Protein AF-0000000074530060 (afdb_homodimer)

Sequence (536 aa):
MSERKGHTRMHSATSFIDVTKGYNPRTSLTQEQNEILNDFIKKIDYDSLTDRERKYLDEPSLLRFLRARDYDLNKAEKLMNSCLEWRRTFKPDEITAKELEDESSSGKLFQRGFDKNNRPIIYMFPARENSTDYEKNIKLLVYTMERAVDAMPEGVEQMTWIIDFNGYTTRNAPPFSVAKQTLSILNECYPERLGACFMVDTPFIFNIFWRAISPFINPVTKNKIHFVNGKESEKAKIFGKHIDLAQIDTTWGGTSTFVFEHSDFWGNMSERKGHTRMHSATSFIDVTKGYNPRTSLTQEQNEILNDFIKKIDYDSLTDRERKYLDEPSLLRFLRARDYDLNKAEKLMNSCLEWRRTFKPDEITAKELEDESSSGKLFQRGFDKNNRPIIYMFPARENSTDYEKNIKLLVYTMERAVDAMPEGVEQMTWIIDFNGYTTRNAPPFSVAKQTLSILNECYPERLGACFMVDTPFIFNIFWRAISPFINPVTKNKIHFVNGKESEKAKIFGKHIDLAQIDTTWGGTSTFVFEHSDFWGN

Nearest PDB structures (foldseek):
  4j7p-assembly1_A  TM=8.582E-01  e=1.177E-15  Saccharomyces cerevisiae S288C
  4j7q-assembly3_B  TM=8.515E-01  e=3.613E-15  Saccharomyces cerevisiae S288C
  4j7q-assembly3_A  TM=8.546E-01  e=3.822E-15  Saccharomyces cerevisiae S288C
  4j7p-assembly1_B  TM=8.363E-01  e=7.489E-15  Saccharomyces cerevisiae S288C
  4fmm-assembly1_B  TM=8.446E-01  e=1.388E-14  Saccharomyces cerevisiae S288C

Foldseek 3Di:
DDPPPPPPCPPPPPVPPPVVDADDLCVPPDPVLVVLLVVLVVPDPVVVDDPVLNVCPDSNNLVLLCVLVVNPSVNSNVLSVVQVVCCVVLVLVPDALVVLVQQPQLVQWAWDDAKPVRQIEIEGEQQSGDDLPLSSNLSRVSNRVVVRCVSGDPPQQAHEYEYECVNPDPPPDHDPVSVVVSVCCCSRNRGPHQQAYEYEPDDPVVVVVCVVCLVVDDPNVSVRYHYQYDALVSLCVRRVVMHQLCRPDVRSNRDDPDDDDSCVRRND/DDPPPPPPPPPPPPPPPPVVDADDPCSPPDPVLVVLLVVLVVPDPVVVDDPVLNVCPDSNNLVLLCVLVVNPSVNSVVLSVVQVVCCVVLVLVPDALVVLVQQPQLVQWAWDDAKPVRQIEIEGEQQSGDDLPLSSVLSRVSNRVVVRCVSGDPPQQAHEYEYECVNPDPPPDHDPVSVVVSVCCCSRNRGPHQQAYEYEPDDPVVVVVCVVCLVVDPPNVSVRYHYQYDALVSLCVRRVVMHQLCRPDVRSNRDDPDDDDSCVRRND

Solvent-accessible surface area (backbone atoms only — not comparable to full-atom values): 30265 Å² total; per-residue (Å²): 136,84,80,77,76,79,74,77,78,76,76,72,75,70,73,74,80,51,82,87,53,73,86,59,88,61,75,81,50,49,74,68,53,47,50,52,50,52,53,51,57,70,68,53,64,68,87,81,45,53,73,66,53,50,64,58,61,33,69,64,48,50,48,29,37,22,61,68,39,74,63,32,64,72,59,15,50,51,38,49,51,52,26,53,52,45,44,71,72,71,33,67,88,70,65,50,56,75,81,39,45,76,71,40,55,63,57,23,55,47,62,61,68,52,33,74,80,50,19,26,23,35,42,36,27,70,48,37,66,84,71,85,55,59,69,60,50,50,48,49,53,51,48,40,50,52,49,36,59,70,64,32,47,92,83,44,70,37,31,28,38,39,37,38,34,61,75,27,55,40,76,81,51,67,57,65,68,54,47,51,49,51,49,48,46,44,61,48,65,44,41,75,30,76,57,33,37,36,39,27,44,59,41,47,68,53,54,47,50,46,66,68,46,49,85,43,32,44,62,78,64,48,73,27,55,40,80,37,52,83,55,38,69,54,21,25,57,58,44,53,77,48,26,59,40,67,76,30,46,47,84,49,36,24,66,20,81,82,69,90,48,53,61,80,79,54,55,132,136,86,80,77,78,78,74,77,78,75,76,72,76,69,72,75,78,49,82,88,52,73,89,58,88,61,75,82,50,49,73,68,53,49,51,50,50,51,52,51,56,69,67,52,63,68,88,79,44,53,73,68,53,51,64,58,63,33,70,65,46,51,48,28,37,21,60,67,40,75,63,33,63,70,60,15,50,52,38,50,50,52,29,52,53,46,45,70,71,70,34,67,87,69,66,50,57,75,82,37,45,76,70,39,55,61,56,22,55,45,64,63,68,52,34,75,80,50,20,25,23,35,41,34,26,69,49,37,66,84,69,85,56,59,66,57,50,51,46,48,52,50,47,38,49,52,50,36,60,71,64,32,46,90,84,45,70,36,31,28,38,40,38,39,35,62,75,26,54,39,75,79,52,66,56,67,66,55,47,51,50,50,48,49,48,44,60,48,65,45,41,76,29,79,57,33,36,36,39,28,45,56,41,47,68,55,52,47,50,47,64,69,46,50,84,45,32,43,65,77,63,48,73,25,54,40,80,38,52,84,54,37,70,54,20,25,58,59,43,51,77,48,27,60,39,67,75,31,46,48,87,50,36,24,69,20,80,84,68,93,47,51,61,80,78,56,56,130

InterPro domains:
  IPR001251 CRAL-TRIO lipid binding domain [PF00650] (105-254)
  IPR001251 CRAL-TRIO lipid binding domain [PS50191] (97-260)
  IPR001251 CRAL-TRIO lipid binding domain [SM00516] (100-257)
  IPR001251 CRAL-TRIO lipid binding domain [cd00170] (103-255)
  IPR011074 CRAL/TRIO, N-terminal domain [PF03765] (42-80)
  IPR011074 CRAL/TRIO, N-terminal domain [SM01100] (58-83)
  IPR036273 CRAL/TRIO, N-terminal domain superfamily [SSF46938] (20-98)
  IPR036865 CRAL-TRIO lipid binding domain superfamily [G3DSA:3.40.525.10] (10-268)
  IPR036865 CRAL-TRIO lipid binding domain superfamily [SSF52087] (100-267)
  IPR052578 Phosphatidylinositol Transfer CRAL-TRIO Domain-Containing Protein [PTHR45824] (26-266)

Organism: Naegleria gruberi (NCBI:txid5762)

pLDDT: mean 87.94, std 18.46, range [22.58, 98.75]

Secondary structure (DSSP, 8-state):
------------------TTS---TTTT--HHHHHHHHHHHHH--GGGS-HHHHHHT-HHHHHHHHHHTTT-HHHHHHHHHHHHHHHHHH-GGG--TGGGHHHHTT-SEEEEEE-TT-PEEEEE-GGG-----HHHHHHHHHHHHHHHHHHPPTT---EEEEEE-TT-B-TTPPPHHHHHHHHHHHHHHSTT-EEEEEEES--HHHHHHHHHHGGGB-HHHHTTEEEE-SSHHHHHHHHHTTS-GGGSBGGGT--B-----HHHHH--/------------------TTS---TTTT--HHHHHHHHHHHHH--GGGS-HHHHHHT-HHHHHHHHHHTTT-HHHHHHHHHHHHHHHHHH-GGG--TGGGHHHHTT-SEEEEEE-TT-PEEEEE-GGG-----HHHHHHHHHHHHHHHHHHPPTT---EEEEEE-TT-B-TTPPPHHHHHHHHHHHHHHSTT-EEEEEEET--HHHHHHHHHHGGGB-HHHHTTEEEE-SSHHHHHHHHHTTS-GGGSBGGGT--B-----HHHHH--

Radius of gyration: 26.71 Å; Cα contacts (8 Å, |Δi|>4): 722; chains: 2; bounding box: 62×76×52 Å

Structure (mmCIF, N/CA/C/O backbone):
data_AF-0000000074530060-model_v1
#
loop_
_entity.id
_entity.type
_entity.pdbx_description
1 polymer 'Predicted protein'
#
loop_
_atom_site.group_PDB
_atom_site.id
_atom_site.type_symbol
_atom_site.label_atom_id
_atom_site.label_alt_id
_atom_site.label_comp_id
_atom_site.label_asym_id
_atom_site.label_entity_id
_atom_site.label_seq_id
_atom_site.pdbx_PDB_ins_code
_atom_site.Cartn_x
_atom_site.Cartn_y
_atom_site.Cartn_z
_atom_site.occupancy
_atom_site.B_iso_or_equiv
_atom_site.auth_seq_id
_atom_site.auth_comp_id
_atom_site.auth_asym_id
_atom_site.auth_atom_id
_atom_site.pdbx_PDB_model_num
ATOM 1 N N . MET A 1 1 ? -37.969 -1.63 23.531 1 25.67 1 MET A N 1
ATOM 2 C CA . MET A 1 1 ? -37.594 -1.461 22.125 1 25.67 1 MET A CA 1
ATOM 3 C C . MET A 1 1 ? -36.344 -2.25 21.781 1 25.67 1 MET A C 1
ATOM 5 O O . MET A 1 1 ? -35.281 -2.021 22.375 1 25.67 1 MET A O 1
ATOM 9 N N . SER A 1 2 ? -36.438 -3.535 21.219 1 26.16 2 SER A N 1
ATOM 10 C CA . SER A 1 2 ? -35.625 -4.746 21.141 1 26.16 2 SER A CA 1
ATOM 11 C C . SER A 1 2 ? -34.5 -4.594 20.125 1 26.16 2 SER A C 1
ATOM 13 O O . SER A 1 2 ? -34.75 -4.234 18.969 1 26.16 2 SER A O 1
ATOM 15 N N . GLU A 1 3 ? -33.344 -4.07 20.547 1 24.45 3 GLU A N 1
ATOM 16 C CA . GLU A 1 3 ? -32.094 -3.785 19.875 1 24.45 3 GLU A CA 1
ATOM 17 C C . GLU A 1 3 ? -31.594 -4.988 19.078 1 24.45 3 GLU A C 1
ATOM 19 O O . GLU A 1 3 ? -31.219 -6.012 19.641 1 24.45 3 GLU A O 1
ATOM 24 N N . ARG A 1 4 ? -32.281 -5.293 17.922 1 22.58 4 ARG A N 1
ATOM 25 C CA . ARG A 1 4 ? -31.969 -6.465 17.109 1 22.58 4 ARG A CA 1
ATOM 26 C C . ARG A 1 4 ? -30.516 -6.457 16.641 1 22.58 4 ARG A C 1
ATOM 28 O O . ARG A 1 4 ? -30.094 -5.551 15.93 1 22.58 4 ARG A O 1
ATOM 35 N N . LYS A 1 5 ? -29.562 -7.023 17.406 1 25.03 5 LYS A N 1
ATOM 36 C CA . LYS A 1 5 ? -28.156 -7.32 17.234 1 25.03 5 LYS A CA 1
ATOM 37 C C . LYS A 1 5 ? -27.906 -8.039 15.906 1 25.03 5 LYS A C 1
ATOM 39 O O . LYS A 1 5 ? -28.297 -9.195 15.742 1 25.03 5 LYS A O 1
ATOM 44 N N . GLY A 1 6 ? -28.094 -7.324 14.734 1 23.45 6 GLY A N 1
ATOM 45 C CA . GLY A 1 6 ? -27.875 -7.973 13.445 1 23.45 6 GLY A CA 1
ATOM 46 C C . GLY A 1 6 ? -26.516 -8.633 13.336 1 23.45 6 GLY A C 1
ATOM 47 O O . GLY A 1 6 ? -25.484 -7.957 13.414 1 23.45 6 GLY A O 1
ATOM 48 N N . HIS A 1 7 ? -26.312 -9.938 13.82 1 24.83 7 HIS A N 1
ATOM 49 C CA . HIS A 1 7 ? -25.203 -10.875 13.734 1 24.83 7 HIS A CA 1
ATOM 50 C C . HIS A 1 7 ? -24.766 -11.055 12.281 1 24.83 7 HIS A C 1
ATOM 52 O O . HIS A 1 7 ? -25.469 -11.656 11.477 1 24.83 7 HIS A O 1
ATOM 58 N N . THR A 1 8 ? -24.25 -10.062 11.664 1 25.61 8 THR A N 1
ATOM 59 C CA . THR A 1 8 ? -23.719 -10.367 10.344 1 25.61 8 THR A CA 1
ATOM 60 C C . THR A 1 8 ? -22.75 -11.547 10.422 1 25.61 8 THR A C 1
ATOM 62 O O . THR A 1 8 ? -21.734 -11.477 11.125 1 25.61 8 THR A O 1
ATOM 65 N N . ARG A 1 9 ? -23.156 -12.797 10.164 1 24.03 9 ARG A N 1
ATOM 66 C CA . ARG A 1 9 ? -22.516 -14.102 10.109 1 24.03 9 ARG A CA 1
ATOM 67 C C . ARG A 1 9 ? -21.281 -14.07 9.195 1 24.03 9 ARG A C 1
ATOM 69 O O . ARG A 1 9 ? -21.422 -13.906 7.984 1 24.03 9 ARG A O 1
ATOM 76 N N . MET A 1 10 ? -20.234 -13.484 9.633 1 25.67 10 MET A N 1
ATOM 77 C CA . MET A 1 10 ? -18.938 -13.594 8.969 1 25.67 10 MET A CA 1
ATOM 78 C C . MET A 1 10 ? -18.562 -15.055 8.734 1 25.67 10 MET A C 1
ATOM 80 O O . MET A 1 10 ? -18.422 -15.828 9.688 1 25.67 10 MET A O 1
ATOM 84 N N . HIS A 1 11 ? -19.109 -15.742 7.684 1 26.5 11 HIS A N 1
ATOM 85 C CA . HIS A 1 11 ? -18.844 -17.141 7.375 1 26.5 11 HIS A CA 1
ATOM 86 C C . HIS A 1 11 ? -17.359 -17.375 7.172 1 26.5 11 HIS A C 1
ATOM 88 O O . HIS A 1 11 ? -16.766 -16.906 6.199 1 26.5 11 HIS A O 1
ATOM 94 N N . SER A 1 12 ? -16.578 -17.188 8.086 1 28.52 12 SER A N 1
ATOM 95 C CA . SER A 1 12 ? -15.242 -17.781 8.055 1 28.52 12 SER A CA 1
ATOM 96 C C . SER A 1 12 ? -15.312 -19.266 7.723 1 28.52 12 SER A C 1
ATOM 98 O O . SER A 1 12 ? -15.742 -20.078 8.555 1 28.52 12 SER A O 1
ATOM 100 N N . ALA A 1 13 ? -15.711 -19.719 6.562 1 29.41 13 ALA A N 1
ATOM 101 C CA . ALA A 1 13 ? -15.758 -21.141 6.289 1 29.41 13 ALA A CA 1
ATOM 102 C C . ALA A 1 13 ? -14.391 -21.781 6.504 1 29.41 13 ALA A C 1
ATOM 104 O O . ALA A 1 13 ? -13.523 -21.734 5.625 1 29.41 13 ALA A O 1
ATOM 105 N N . THR A 1 14 ? -13.789 -21.594 7.613 1 31.05 14 THR A N 1
ATOM 106 C CA . THR A 1 14 ? -12.727 -22.547 7.914 1 31.05 14 THR A CA 1
ATOM 107 C C . THR A 1 14 ? -13.219 -23.969 7.738 1 31.05 14 THR A C 1
ATOM 109 O O . THR A 1 14 ? -14.094 -24.438 8.477 1 31.05 14 THR A O 1
ATOM 112 N N . SER A 1 15 ? -13.25 -24.438 6.547 1 33.47 15 SER A N 1
ATOM 113 C CA . SER A 1 15 ? -13.625 -25.844 6.375 1 33.47 15 SER A CA 1
ATOM 114 C C . SER A 1 15 ? -12.805 -26.75 7.293 1 33.47 15 SER A C 1
ATOM 116 O O . SER A 1 15 ? -11.578 -26.734 7.254 1 33.47 15 SER A O 1
ATOM 118 N N . PHE A 1 16 ? -13.219 -27.016 8.43 1 33.69 16 PHE A N 1
ATOM 119 C CA . PHE A 1 16 ? -12.695 -28.047 9.312 1 33.69 16 PHE A CA 1
ATOM 120 C C . PHE A 1 16 ? -12.547 -29.375 8.57 1 33.69 16 PHE A C 1
ATOM 122 O O . PHE A 1 16 ? -13.508 -29.859 7.961 1 33.69 16 PHE A O 1
ATOM 129 N N . ILE A 1 17 ? -11.266 -29.688 8.219 1 37.59 17 ILE A N 1
ATOM 130 C CA . ILE A 1 17 ? -10.977 -31 7.656 1 37.59 17 ILE A CA 1
ATOM 131 C C . ILE A 1 17 ? -11.328 -32.094 8.672 1 37.59 17 ILE A C 1
ATOM 133 O O . ILE A 1 17 ? -10.789 -32.094 9.781 1 37.59 17 ILE A O 1
ATOM 137 N N . ASP A 1 18 ? -12.461 -32.594 8.586 1 38.44 18 ASP A N 1
ATOM 138 C CA . ASP A 1 18 ? -12.727 -33.844 9.297 1 38.44 18 ASP A CA 1
ATOM 139 C C . ASP A 1 18 ? -11.758 -34.938 8.875 1 38.44 18 ASP A C 1
ATOM 141 O O . ASP A 1 18 ? -11.781 -35.375 7.723 1 38.44 18 ASP A O 1
ATOM 145 N N . VAL A 1 19 ? -10.758 -35.281 9.578 1 45.25 19 VAL A N 1
ATOM 146 C CA . VAL A 1 19 ? -9.68 -36.25 9.391 1 45.25 19 VAL A CA 1
ATOM 147 C C . VAL A 1 19 ? -10.266 -37.594 8.969 1 45.25 19 VAL A C 1
ATOM 149 O O . VAL A 1 19 ? -9.562 -38.438 8.406 1 45.25 19 VAL A O 1
ATOM 152 N N . THR A 1 20 ? -11.367 -38.031 9.648 1 43.72 20 THR A N 1
ATOM 153 C CA . THR A 1 20 ? -11.891 -39.312 9.273 1 43.72 20 THR A CA 1
ATOM 154 C C . THR A 1 20 ? -12.406 -39.312 7.836 1 43.72 20 THR A C 1
ATOM 156 O O . THR A 1 20 ? -12.68 -40.375 7.254 1 43.72 20 THR A O 1
ATOM 159 N N . LYS A 1 21 ? -13.086 -38.156 7.625 1 53.41 21 LYS A N 1
ATOM 160 C CA . LYS A 1 21 ? -13.688 -38.125 6.293 1 53.41 21 LYS A CA 1
ATOM 161 C C . LYS A 1 21 ? -12.766 -37.438 5.281 1 53.41 21 LYS A C 1
ATOM 163 O O . LYS A 1 21 ? -12.172 -36.406 5.566 1 53.41 21 LYS A O 1
ATOM 168 N N . GLY A 1 22 ? -12.008 -38.062 4.371 1 64.38 22 GLY A N 1
ATOM 169 C CA . GLY A 1 22 ? -11.117 -37.594 3.316 1 64.38 22 GLY A CA 1
ATOM 170 C C . GLY A 1 22 ? -11.406 -36.188 2.863 1 64.38 22 GLY A C 1
ATOM 171 O O . GLY A 1 22 ? -12.422 -35.594 3.252 1 64.38 22 GLY A O 1
ATOM 172 N N . TYR A 1 23 ? -10.43 -35.406 2.178 1 80.31 23 TYR A N 1
ATOM 173 C CA . TYR A 1 23 ? -10.578 -34.031 1.698 1 80.31 23 TYR A CA 1
ATOM 174 C C . TYR A 1 23 ? -11.648 -33.969 0.612 1 80.31 23 TYR A C 1
ATOM 176 O O . TYR A 1 23 ? -11.633 -34.75 -0.341 1 80.31 23 TYR A O 1
ATOM 184 N N . ASN A 1 24 ? -12.75 -33.25 0.874 1 87.56 24 ASN A N 1
ATOM 185 C CA . ASN A 1 24 ? -13.789 -32.938 -0.104 1 87.56 24 ASN A CA 1
ATOM 186 C C . ASN A 1 24 ? -13.828 -31.438 -0.414 1 87.56 24 ASN A C 1
ATOM 188 O O . ASN A 1 24 ? -14.258 -30.641 0.421 1 87.56 24 ASN A O 1
ATOM 192 N N . PRO A 1 25 ? -13.469 -31.016 -1.607 1 91.75 25 PRO A N 1
ATOM 193 C CA . PRO A 1 25 ? -13.383 -29.594 -1.939 1 91.75 25 PRO A CA 1
ATOM 194 C C . PRO A 1 25 ? -14.758 -28.922 -2.006 1 91.75 25 PRO A C 1
ATOM 196 O O . PRO A 1 25 ? -14.844 -27.703 -2.061 1 91.75 25 PRO A O 1
ATOM 199 N N . ARG A 1 26 ? -15.859 -29.703 -1.889 1 93.12 26 ARG A N 1
ATOM 200 C CA . ARG A 1 26 ? -17.203 -29.156 -2.059 1 93.12 26 ARG A CA 1
ATOM 201 C C . ARG A 1 26 ? -17.859 -28.875 -0.709 1 93.12 26 ARG A C 1
ATOM 203 O O . ARG A 1 26 ? -18.969 -28.359 -0.65 1 93.12 26 ARG A O 1
ATOM 210 N N . THR A 1 27 ? -17.188 -29.234 0.336 1 89.06 27 THR A N 1
ATOM 211 C CA . THR A 1 27 ? -17.766 -29.234 1.671 1 89.06 27 THR A CA 1
ATOM 212 C C . THR A 1 27 ? -18.344 -27.875 2.018 1 89.06 27 THR A C 1
ATOM 214 O O . THR A 1 27 ? -19.406 -27.781 2.637 1 89.06 27 THR A O 1
ATOM 217 N N . SER A 1 28 ? -17.734 -26.812 1.578 1 88.5 28 SER A N 1
ATOM 218 C CA . SER A 1 28 ? -18.156 -25.484 2.012 1 88.5 28 SER A CA 1
ATOM 219 C C . SER A 1 28 ? -19.016 -24.797 0.946 1 88.5 28 SER A C 1
ATOM 221 O O . SER A 1 28 ? -19.406 -23.641 1.105 1 88.5 28 SER A O 1
ATOM 223 N N . LEU A 1 29 ? -19.484 -25.516 -0.032 1 95 29 LEU A N 1
ATOM 224 C CA . LEU A 1 29 ? -20.203 -24.891 -1.135 1 95 29 LEU A CA 1
ATOM 225 C C . LEU A 1 29 ? -21.703 -24.828 -0.838 1 95 29 LEU A C 1
ATOM 227 O O . LEU A 1 29 ? -22.266 -25.75 -0.259 1 95 29 LEU A O 1
ATOM 231 N N . THR A 1 30 ? -22.203 -23.688 -1.227 1 96.5 30 THR A N 1
ATOM 232 C CA . THR A 1 30 ? -23.656 -23.641 -1.283 1 96.5 30 THR A CA 1
ATOM 233 C C . THR A 1 30 ? -24.188 -24.516 -2.416 1 96.5 30 THR A C 1
ATOM 235 O O . THR A 1 30 ? -23.406 -24.969 -3.266 1 96.5 30 THR A O 1
ATOM 238 N N . GLN A 1 31 ? -25.516 -24.766 -2.33 1 96.31 31 GLN A N 1
ATOM 239 C CA . GLN A 1 31 ? -26.125 -25.516 -3.414 1 96.31 31 GLN A CA 1
ATOM 240 C C . GLN A 1 31 ? -25.906 -24.828 -4.758 1 96.31 31 GLN A C 1
ATOM 242 O O . GLN A 1 31 ? -25.625 -25.5 -5.758 1 96.31 31 GLN A O 1
ATOM 247 N N . GLU A 1 32 ? -26.078 -23.562 -4.73 1 97.56 32 GLU A N 1
ATOM 248 C CA . GLU A 1 32 ? -25.891 -22.797 -5.953 1 97.56 32 GLU A CA 1
ATOM 249 C C . GLU A 1 32 ? -24.453 -22.906 -6.469 1 97.56 32 GLU A C 1
ATOM 251 O O . GLU A 1 32 ? -24.234 -23.109 -7.664 1 97.56 32 GLU A O 1
ATOM 256 N N . GLN A 1 33 ? -23.516 -22.828 -5.641 1 97.56 33 GLN A N 1
ATOM 257 C CA . GLN A 1 33 ? -22.109 -22.922 -6.008 1 97.56 33 GLN A CA 1
ATOM 258 C C . GLN A 1 33 ? -21.766 -24.312 -6.547 1 97.56 33 GLN A C 1
ATOM 260 O O . GLN A 1 33 ? -21 -24.438 -7.5 1 97.56 33 GLN A O 1
ATOM 265 N N . ASN A 1 34 ? -22.312 -25.281 -5.973 1 97.44 34 ASN A N 1
ATOM 266 C CA . ASN A 1 34 ? -22.109 -26.641 -6.426 1 97.44 34 ASN A CA 1
ATOM 267 C C . ASN A 1 34 ? -22.656 -26.859 -7.836 1 97.44 34 ASN A C 1
ATOM 269 O O . ASN A 1 34 ? -22.031 -27.547 -8.648 1 97.44 34 ASN A O 1
ATOM 273 N N . GLU A 1 35 ? -23.797 -26.297 -8.047 1 97.94 35 GLU A N 1
ATOM 274 C CA . GLU A 1 35 ? -24.375 -26.391 -9.375 1 97.94 35 GLU A CA 1
ATOM 275 C C . GLU A 1 35 ? -23.516 -25.703 -10.422 1 97.94 35 GLU A C 1
ATOM 277 O O . GLU A 1 35 ? -23.328 -26.219 -11.523 1 97.94 35 GLU A O 1
ATOM 282 N N . ILE A 1 36 ? -23.016 -24.547 -10.047 1 98.38 36 ILE A N 1
ATOM 283 C CA . ILE A 1 36 ? -22.156 -23.797 -10.961 1 98.38 36 ILE A CA 1
ATOM 284 C C . ILE A 1 36 ? -20.891 -24.609 -11.25 1 98.38 36 ILE A C 1
ATOM 286 O O . ILE A 1 36 ? -20.438 -24.672 -12.391 1 98.38 36 ILE A O 1
ATOM 290 N N . LEU A 1 37 ? -20.328 -25.266 -10.258 1 98.38 37 LEU A N 1
ATOM 291 C CA . LEU A 1 37 ? -19.156 -26.109 -10.445 1 98.38 37 LEU A CA 1
ATOM 292 C C . LEU A 1 37 ? -19.469 -27.25 -11.406 1 98.38 37 LEU A C 1
ATOM 294 O O . LEU A 1 37 ? -18.672 -27.562 -12.289 1 98.38 37 LEU A O 1
ATOM 298 N N . ASN A 1 38 ? -20.578 -27.875 -11.25 1 98.06 38 ASN A N 1
ATOM 299 C CA . ASN A 1 38 ? -20.984 -28.953 -12.141 1 98.06 38 ASN A CA 1
ATOM 300 C C . ASN A 1 38 ? -21.078 -28.484 -13.586 1 98.06 38 ASN A C 1
ATOM 302 O O . ASN A 1 38 ? -20.641 -29.172 -14.508 1 98.06 38 ASN A O 1
ATOM 306 N N . ASP A 1 39 ? -21.703 -27.328 -13.695 1 98.25 39 ASP A N 1
ATOM 307 C CA . ASP A 1 39 ? -21.812 -26.75 -15.031 1 98.25 39 ASP A CA 1
ATOM 308 C C . ASP A 1 39 ? -20.422 -26.469 -15.617 1 98.25 39 ASP A C 1
ATOM 310 O O . ASP A 1 39 ? -20.203 -26.641 -16.812 1 98.25 39 ASP A O 1
ATOM 314 N N . PHE A 1 40 ? -19.531 -25.984 -14.797 1 98.38 40 PHE A N 1
ATOM 315 C CA . PHE A 1 40 ? -18.172 -25.703 -15.219 1 98.38 40 PHE A CA 1
ATOM 316 C C . PHE A 1 40 ? -17.484 -26.969 -15.719 1 98.38 40 PHE A C 1
ATOM 318 O O . PHE A 1 40 ? -16.891 -26.984 -16.797 1 98.38 40 PHE A O 1
ATOM 325 N N . ILE A 1 41 ? -17.625 -28.031 -15.008 1 97.62 41 ILE A N 1
ATOM 326 C CA . ILE A 1 41 ? -17.031 -29.328 -15.344 1 97.62 41 ILE A CA 1
ATOM 327 C C . ILE A 1 41 ? -17.578 -29.812 -16.688 1 97.62 41 ILE A C 1
ATOM 329 O O . ILE A 1 41 ? -16.812 -30.297 -17.531 1 97.62 41 ILE A O 1
ATOM 333 N N . LYS A 1 42 ? -18.812 -29.594 -16.922 1 96.62 42 LYS A N 1
ATOM 334 C CA . LYS A 1 42 ? -19.453 -30.047 -18.156 1 96.62 42 LYS A CA 1
ATOM 335 C C . LYS A 1 42 ? -18.906 -29.266 -19.359 1 96.62 42 LYS A C 1
ATOM 337 O O . LYS A 1 42 ? -18.906 -29.781 -20.484 1 96.62 42 LYS A O 1
ATOM 342 N N . LYS A 1 43 ? -18.469 -28.094 -19.078 1 95.56 43 LYS A N 1
ATOM 343 C CA . LYS A 1 43 ? -18 -27.219 -20.156 1 95.56 43 LYS A CA 1
ATOM 344 C C . LYS A 1 43 ? -16.594 -27.609 -20.594 1 95.56 43 LYS A C 1
ATOM 346 O O . LYS A 1 43 ? -16.156 -27.219 -21.672 1 95.56 43 LYS A O 1
ATOM 351 N N . ILE A 1 44 ? -15.938 -28.312 -19.828 1 95.75 44 ILE A N 1
ATOM 352 C CA . ILE A 1 44 ? -14.547 -28.625 -20.125 1 95.75 44 ILE A CA 1
ATOM 353 C C . ILE A 1 44 ? -14.492 -29.859 -21.031 1 95.75 44 ILE A C 1
ATOM 355 O O . ILE A 1 44 ? -15.102 -30.891 -20.734 1 95.75 44 ILE A O 1
ATOM 359 N N . ASP A 1 45 ? -13.812 -29.688 -22.156 1 93.25 45 ASP A N 1
ATOM 360 C CA . ASP A 1 45 ? -13.539 -30.828 -23.047 1 93.25 45 ASP A CA 1
ATOM 361 C C . ASP A 1 45 ? -12.273 -31.562 -22.609 1 93.25 45 ASP A C 1
ATOM 363 O O . ASP A 1 45 ? -11.219 -31.391 -23.203 1 93.25 45 ASP A O 1
ATOM 367 N N . TYR A 1 46 ? -12.414 -32.5 -21.703 1 91.12 46 TYR A N 1
ATOM 368 C CA . TYR A 1 46 ? -11.281 -33.188 -21.109 1 91.12 46 TYR A CA 1
ATOM 369 C C . TYR A 1 46 ? -10.562 -34.062 -22.125 1 91.12 46 TYR A C 1
ATOM 371 O O . TYR A 1 46 ? -9.367 -34.344 -22 1 91.12 46 TYR A O 1
ATOM 379 N N . ASP A 1 47 ? -11.219 -34.438 -23.203 1 92.44 47 ASP A N 1
ATOM 380 C CA . ASP A 1 47 ? -10.625 -35.281 -24.234 1 92.44 47 ASP A CA 1
ATOM 381 C C . ASP A 1 47 ? -9.602 -34.531 -25.062 1 92.44 47 ASP A C 1
ATOM 383 O O . ASP A 1 47 ? -8.711 -35.125 -25.656 1 92.44 47 ASP A O 1
ATOM 387 N N . SER A 1 48 ? -9.766 -33.219 -25.016 1 93.88 48 SER A N 1
ATOM 388 C CA . SER A 1 48 ? -8.859 -32.406 -25.812 1 93.88 48 SER A CA 1
ATOM 389 C C . SER A 1 48 ? -7.641 -31.984 -25 1 93.88 48 SER A C 1
ATOM 391 O O . SER A 1 48 ? -6.711 -31.375 -25.531 1 93.88 48 SER A O 1
ATOM 393 N N . LEU A 1 49 ? -7.602 -32.375 -23.719 1 95.19 49 LEU A N 1
ATOM 394 C CA . LEU A 1 49 ? -6.543 -31.938 -22.812 1 95.19 49 LEU A CA 1
ATOM 395 C C . LEU A 1 49 ? -5.449 -33 -22.703 1 95.19 49 LEU A C 1
ATOM 397 O O . LEU A 1 49 ? -5.723 -34.188 -22.812 1 95.19 49 LEU A O 1
ATOM 401 N N . THR A 1 50 ? -4.227 -32.531 -22.547 1 94.31 50 THR A N 1
ATOM 402 C CA . THR A 1 50 ? -3.143 -33.438 -22.188 1 94.31 50 THR A CA 1
ATOM 403 C C . THR A 1 50 ? -3.34 -33.969 -20.766 1 94.31 50 THR A C 1
ATOM 405 O O . THR A 1 50 ? -4.152 -33.438 -20 1 94.31 50 THR A O 1
ATOM 408 N N . ASP A 1 51 ? -2.59 -35 -20.422 1 92.44 51 ASP A N 1
ATOM 409 C CA . ASP A 1 51 ? -2.666 -35.562 -19.094 1 92.44 51 ASP A CA 1
ATOM 410 C C . ASP A 1 51 ? -2.318 -34.531 -18.016 1 92.44 51 ASP A C 1
ATOM 412 O O . ASP A 1 51 ? -2.963 -34.469 -16.969 1 92.44 51 ASP A O 1
ATOM 416 N N . ARG A 1 52 ? -1.362 -33.75 -18.281 1 90.75 52 ARG A N 1
ATOM 417 C CA . ARG A 1 52 ? -0.929 -32.719 -17.328 1 90.75 52 ARG A CA 1
ATOM 418 C C . ARG A 1 52 ? -2.02 -31.672 -17.125 1 90.75 52 ARG A C 1
ATOM 420 O O . ARG A 1 52 ? -2.258 -31.234 -15.992 1 90.75 52 ARG A O 1
ATOM 427 N N . GLU A 1 53 ? -2.646 -31.312 -18.188 1 94.12 53 GLU A N 1
ATOM 428 C CA . GLU A 1 53 ? -3.713 -30.328 -18.109 1 94.12 53 GLU A CA 1
ATOM 429 C C . GLU A 1 53 ? -4.918 -30.859 -17.344 1 94.12 53 GLU A C 1
ATOM 431 O O . GLU A 1 53 ? -5.555 -30.125 -16.578 1 94.12 53 GLU A O 1
ATOM 436 N N . ARG A 1 54 ? -5.172 -32.094 -17.578 1 93.75 54 ARG A N 1
ATOM 437 C CA . ARG A 1 54 ? -6.27 -32.75 -16.859 1 93.75 54 ARG A CA 1
ATOM 438 C C . ARG A 1 54 ? -6.012 -32.75 -15.359 1 93.75 54 ARG A C 1
ATOM 440 O O . ARG A 1 54 ? -6.926 -32.531 -14.57 1 93.75 54 ARG A O 1
ATOM 447 N N . LYS A 1 55 ? -4.789 -33.062 -15.039 1 91.44 55 LYS A N 1
ATOM 448 C CA . LYS A 1 55 ? -4.414 -33.062 -13.633 1 91.44 55 LYS A CA 1
ATOM 449 C C . LYS A 1 55 ? -4.492 -31.672 -13.031 1 91.44 55 LYS A C 1
ATOM 451 O O . LYS A 1 55 ? -4.863 -31.516 -11.867 1 91.44 55 LYS A O 1
ATOM 456 N N . TYR A 1 56 ? -4.137 -30.734 -13.789 1 93.75 56 TYR A N 1
ATOM 457 C CA . TYR A 1 56 ? -4.164 -29.344 -13.336 1 93.75 56 TYR A CA 1
ATOM 458 C C . TYR A 1 56 ? -5.594 -28.875 -13.094 1 93.75 56 TYR A C 1
ATOM 460 O O . TYR A 1 56 ? -5.855 -28.141 -12.148 1 93.75 56 TYR A O 1
ATOM 468 N N . LEU A 1 57 ? -6.527 -29.312 -13.93 1 95.88 57 LEU A N 1
ATOM 469 C CA . LEU A 1 57 ? -7.914 -28.859 -13.859 1 95.88 57 LEU A CA 1
ATOM 470 C C . LEU A 1 57 ? -8.742 -29.797 -12.977 1 95.88 57 LEU A C 1
ATOM 472 O O . LEU A 1 57 ? -9.812 -30.266 -13.391 1 95.88 57 LEU A O 1
ATOM 476 N N . ASP A 1 58 ? -8.227 -30.047 -11.82 1 94.5 58 ASP A N 1
ATOM 477 C CA . ASP A 1 58 ? -9.016 -30.781 -10.844 1 94.5 58 ASP A CA 1
ATOM 478 C C . ASP A 1 58 ? -10.07 -29.875 -10.195 1 94.5 58 ASP A C 1
ATOM 480 O O . ASP A 1 58 ? -10.125 -28.672 -10.477 1 94.5 58 ASP A O 1
ATOM 484 N N . GLU A 1 59 ? -10.883 -30.422 -9.406 1 95.31 59 GLU A N 1
ATOM 485 C CA . GLU A 1 59 ? -12 -29.672 -8.836 1 95.31 59 GLU A CA 1
ATOM 486 C C . GLU A 1 59 ? -11.516 -28.5 -7.996 1 95.31 59 GLU A C 1
ATOM 488 O O . GLU A 1 59 ? -12.039 -27.375 -8.109 1 95.31 59 GLU A O 1
ATOM 493 N N . PRO A 1 60 ? -10.453 -28.688 -7.156 1 95.88 60 PRO A N 1
ATOM 494 C CA . PRO A 1 60 ? -9.953 -27.531 -6.406 1 95.88 60 PRO A CA 1
ATOM 495 C C . PRO A 1 60 ? -9.5 -26.391 -7.316 1 95.88 60 PRO A C 1
ATOM 497 O O . PRO A 1 60 ? -9.758 -25.219 -7.016 1 95.88 60 PRO A O 1
ATOM 500 N N . SER A 1 61 ? -8.859 -26.75 -8.406 1 96.75 61 SER A N 1
ATOM 501 C CA . SER A 1 61 ? -8.422 -25.719 -9.344 1 96.75 61 SER A CA 1
ATOM 502 C C . SER A 1 61 ? -9.609 -25 -9.961 1 96.75 61 SER A C 1
ATOM 504 O O . SER A 1 61 ? -9.625 -23.766 -10.055 1 96.75 61 SER A O 1
ATOM 506 N N . LEU A 1 62 ? -10.602 -25.766 -10.359 1 98 62 LEU A N 1
ATOM 507 C CA . LEU A 1 62 ? -11.797 -25.156 -10.945 1 98 62 LEU A CA 1
ATOM 508 C C . LEU A 1 62 ? -12.492 -24.25 -9.945 1 98 62 LEU A C 1
ATOM 510 O O . LEU A 1 62 ? -12.969 -23.172 -10.312 1 98 62 LEU A O 1
ATOM 514 N N . LEU A 1 63 ? -12.492 -24.656 -8.742 1 97.88 63 LEU A N 1
ATOM 515 C CA . LEU A 1 63 ? -13.109 -23.859 -7.695 1 97.88 63 LEU A CA 1
ATOM 516 C C . LEU A 1 63 ? -12.328 -22.562 -7.484 1 97.88 63 LEU A C 1
ATOM 518 O O . LEU A 1 63 ? -12.922 -21.516 -7.211 1 97.88 63 LEU A O 1
ATOM 522 N N . ARG A 1 64 ? -11.016 -22.547 -7.609 1 97.62 64 ARG A N 1
ATOM 523 C CA . ARG A 1 64 ? -10.234 -21.328 -7.465 1 97.62 64 ARG A CA 1
ATOM 524 C C . ARG A 1 64 ? -10.539 -20.344 -8.594 1 97.62 64 ARG A C 1
ATOM 526 O O . ARG A 1 64 ? -10.633 -19.141 -8.367 1 97.62 64 ARG A O 1
ATOM 533 N N . PHE A 1 65 ? -10.727 -20.891 -9.836 1 98.31 65 PHE A N 1
ATOM 534 C CA . PHE A 1 65 ? -11.125 -20.016 -10.938 1 98.31 65 PHE A CA 1
ATOM 535 C C . PHE A 1 65 ? -12.484 -19.391 -10.664 1 98.31 65 PHE A C 1
ATOM 537 O O . PHE A 1 65 ? -12.688 -18.203 -10.914 1 98.31 65 PHE A O 1
ATOM 544 N N . LEU A 1 66 ? -13.414 -20.219 -10.109 1 98.44 66 LEU A N 1
ATOM 545 C CA . LEU A 1 66 ? -14.75 -19.734 -9.82 1 98.44 66 LEU A CA 1
ATOM 546 C C . LEU A 1 66 ? -14.719 -18.672 -8.719 1 98.44 66 LEU A C 1
ATOM 548 O O . LEU A 1 66 ? -15.32 -17.609 -8.852 1 98.44 66 LEU A O 1
ATOM 552 N N . ARG A 1 67 ? -13.945 -18.906 -7.68 1 96.31 67 ARG A N 1
ATOM 553 C CA . ARG A 1 67 ? -13.844 -17.953 -6.582 1 96.31 67 ARG A CA 1
ATOM 554 C C . ARG A 1 67 ? -13.203 -16.656 -7.051 1 96.31 67 ARG A C 1
ATOM 556 O O . ARG A 1 67 ? -13.625 -15.57 -6.637 1 96.31 67 ARG A O 1
ATOM 563 N N . ALA A 1 68 ? -12.258 -16.781 -7.918 1 95.94 68 ALA A N 1
ATOM 564 C CA . ALA A 1 68 ? -11.555 -15.602 -8.414 1 95.94 68 ALA A CA 1
ATOM 565 C C . ALA A 1 68 ? -12.484 -14.711 -9.234 1 95.94 68 ALA A C 1
ATOM 567 O O . ALA A 1 68 ? -12.203 -13.523 -9.43 1 95.94 68 ALA A O 1
ATOM 568 N N . ARG A 1 69 ? -13.523 -15.289 -9.672 1 97.31 69 ARG A N 1
ATOM 569 C CA . ARG A 1 69 ? -14.461 -14.539 -10.5 1 97.31 69 ARG A CA 1
ATOM 570 C C . ARG A 1 69 ? -15.859 -14.531 -9.891 1 97.31 69 ARG A C 1
ATOM 572 O O . ARG A 1 69 ? -16.859 -14.469 -10.617 1 97.31 69 ARG A O 1
ATOM 579 N N . ASP A 1 70 ? -15.953 -14.711 -8.648 1 95.38 7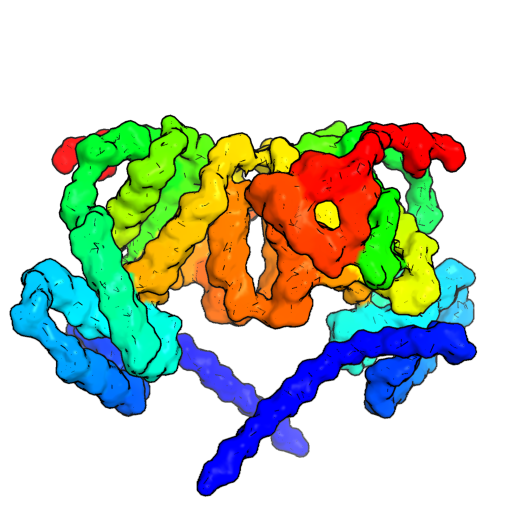0 ASP A N 1
ATOM 580 C CA . ASP A 1 70 ? -17.188 -14.609 -7.875 1 95.38 70 ASP A CA 1
ATOM 581 C C . ASP A 1 70 ? -18.25 -15.547 -8.43 1 95.38 70 ASP A C 1
ATOM 583 O O . ASP A 1 70 ? -19.406 -15.148 -8.586 1 95.38 70 ASP A O 1
ATOM 587 N N . TYR A 1 71 ? -17.828 -16.703 -8.906 1 97.81 71 TYR A N 1
ATOM 588 C CA . TYR A 1 71 ? -18.672 -17.781 -9.375 1 97.81 71 TYR A CA 1
ATOM 589 C C . TYR A 1 71 ? -19.469 -17.375 -10.609 1 97.81 71 TYR A C 1
ATOM 591 O O . TYR A 1 71 ? -20.562 -17.875 -10.844 1 97.81 71 TYR A O 1
ATOM 599 N N . ASP A 1 72 ? -18.906 -16.422 -11.266 1 98.25 72 ASP A N 1
ATOM 600 C CA . ASP A 1 72 ? -19.359 -16.188 -12.641 1 98.25 72 ASP A CA 1
ATOM 601 C C . ASP A 1 72 ? -18.75 -17.203 -13.594 1 98.25 72 ASP A C 1
ATOM 603 O O . ASP A 1 72 ? -17.547 -17.141 -13.906 1 98.25 72 ASP A O 1
ATOM 607 N N . LEU A 1 73 ? -19.547 -18.062 -14.094 1 98.31 73 LEU A N 1
ATOM 608 C CA . LEU A 1 73 ? -19.078 -19.219 -14.844 1 98.31 73 LEU A CA 1
ATOM 609 C C . LEU A 1 73 ? -18.359 -18.781 -16.109 1 98.31 73 LEU A C 1
ATOM 611 O O . LEU A 1 73 ? -17.281 -19.297 -16.438 1 98.31 73 LEU A O 1
ATOM 615 N N . ASN A 1 74 ? -18.953 -17.812 -16.828 1 98.25 74 ASN A N 1
ATOM 616 C CA . ASN A 1 74 ? -18.359 -17.359 -18.078 1 98.25 74 ASN A CA 1
ATOM 617 C C . ASN A 1 74 ? -17 -16.703 -17.859 1 98.25 74 ASN A C 1
ATOM 619 O O . ASN A 1 74 ? -16.047 -16.984 -18.578 1 98.25 74 ASN A O 1
ATOM 623 N N . LYS A 1 75 ? -16.859 -15.922 -16.859 1 98.38 75 LYS A N 1
ATOM 624 C CA . LYS A 1 75 ? -15.602 -15.266 -16.547 1 98.38 75 LYS A CA 1
ATOM 625 C C . LYS A 1 75 ? -14.57 -16.281 -16.062 1 98.38 75 LYS A C 1
ATOM 627 O O . LYS A 1 75 ? -13.383 -16.172 -16.391 1 98.38 75 LYS A O 1
ATOM 632 N N . ALA A 1 76 ? -15.039 -17.203 -15.273 1 98.5 76 ALA A N 1
ATOM 633 C CA . ALA A 1 76 ? -14.141 -18.234 -14.773 1 98.5 76 ALA A CA 1
ATOM 634 C C . ALA A 1 76 ? -13.594 -19.094 -15.914 1 98.5 76 ALA A C 1
ATOM 636 O O . ALA A 1 76 ? -12.414 -19.438 -15.93 1 98.5 76 ALA A O 1
ATOM 637 N N . GLU A 1 77 ? -14.469 -19.422 -16.844 1 98.19 77 GLU A N 1
ATOM 638 C CA . GLU A 1 77 ? -14.047 -20.203 -18 1 98.19 77 GLU A CA 1
ATOM 639 C C . GLU A 1 77 ? -13 -19.438 -18.828 1 98.19 77 GLU A C 1
ATOM 641 O O . GLU A 1 77 ? -12.008 -20.031 -19.25 1 98.19 77 GLU A O 1
ATOM 646 N N . LYS A 1 78 ? -13.266 -18.234 -19.031 1 98.31 78 LYS A N 1
ATOM 647 C CA . LYS A 1 78 ? -12.312 -17.406 -19.766 1 98.31 78 LYS A CA 1
ATOM 648 C C . LYS A 1 78 ? -10.961 -17.359 -19.047 1 98.31 78 LYS A C 1
ATOM 650 O O . LYS A 1 78 ? -9.914 -17.469 -19.688 1 98.31 78 LYS A O 1
ATOM 655 N N . LEU A 1 79 ? -10.977 -17.234 -17.766 1 98.38 79 LEU A N 1
ATOM 656 C CA . LEU A 1 79 ? -9.758 -17.203 -16.969 1 98.38 79 LEU A CA 1
ATOM 657 C C . LEU A 1 79 ? -9.008 -18.531 -17.094 1 98.38 79 LEU A C 1
ATOM 659 O O . LEU A 1 79 ? -7.793 -18.531 -17.312 1 98.38 79 LEU A O 1
ATOM 663 N N . MET A 1 80 ? -9.711 -19.562 -16.953 1 98.12 80 MET A N 1
ATOM 664 C CA . MET A 1 80 ? -9.117 -20.891 -17.062 1 98.12 80 MET A CA 1
ATOM 665 C C . MET A 1 80 ? -8.461 -21.078 -18.422 1 98.12 80 MET A C 1
ATOM 667 O O . MET A 1 80 ? -7.324 -21.562 -18.516 1 98.12 80 MET A O 1
ATOM 671 N N . ASN A 1 81 ? -9.172 -20.688 -19.453 1 97.62 81 ASN A N 1
ATOM 672 C CA . ASN A 1 81 ? -8.641 -20.844 -20.797 1 97.62 81 ASN A CA 1
ATOM 673 C C . ASN A 1 81 ? -7.383 -20.016 -21 1 97.62 81 ASN A C 1
ATOM 675 O O . ASN A 1 81 ? -6.422 -20.469 -21.625 1 97.62 81 ASN A O 1
ATOM 679 N N . SER A 1 82 ? -7.43 -18.828 -20.5 1 97.88 82 SER A N 1
ATOM 680 C CA . SER A 1 82 ? -6.25 -17.969 -20.578 1 97.88 82 SER A CA 1
ATOM 681 C C . SER A 1 82 ? -5.062 -18.594 -19.875 1 97.88 82 SER A C 1
ATOM 683 O O . SER A 1 82 ? -3.938 -18.562 -20.375 1 97.88 82 SER A O 1
ATOM 685 N N . CYS A 1 83 ? -5.281 -19.188 -18.75 1 98 83 CYS A N 1
ATOM 686 C CA . CYS A 1 83 ? -4.223 -19.828 -17.984 1 98 83 CYS A CA 1
ATOM 687 C C . CYS A 1 83 ? -3.68 -21.047 -18.734 1 98 83 CYS A C 1
ATOM 689 O O . CYS A 1 83 ? -2.465 -21.234 -18.812 1 98 83 CYS A O 1
ATOM 691 N N . LEU A 1 84 ? -4.574 -21.844 -19.266 1 97.06 84 LEU A N 1
ATOM 692 C CA . LEU A 1 84 ? -4.137 -23.016 -20.016 1 97.06 84 LEU A CA 1
ATOM 693 C C . LEU A 1 84 ? -3.248 -22.609 -21.188 1 97.06 84 LEU A C 1
ATOM 695 O O . LEU A 1 84 ? -2.215 -23.234 -21.438 1 97.06 84 LEU A O 1
ATOM 699 N N . GLU A 1 85 ? -3.691 -21.562 -21.859 1 97.25 85 GLU A N 1
ATOM 700 C CA . GLU A 1 85 ? -2.881 -21.078 -22.969 1 97.25 85 GLU A CA 1
ATOM 701 C C . GLU A 1 85 ? -1.51 -20.609 -22.5 1 97.25 85 GLU A C 1
ATOM 703 O O . GLU A 1 85 ? -0.493 -20.891 -23.125 1 97.25 85 GLU A O 1
ATOM 708 N N . TRP A 1 86 ? -1.479 -19.906 -21.438 1 97.88 86 TRP A N 1
ATOM 709 C CA . TRP A 1 86 ? -0.222 -19.438 -20.859 1 97.88 86 TRP A CA 1
ATOM 710 C C . TRP A 1 86 ? 0.668 -20.609 -20.484 1 97.88 86 TRP A C 1
ATOM 712 O O . TRP A 1 86 ? 1.872 -20.609 -20.75 1 97.88 86 TRP A O 1
ATOM 722 N N . ARG A 1 87 ? 0.122 -21.641 -19.859 1 97.38 87 ARG A N 1
ATOM 723 C CA . ARG A 1 87 ? 0.897 -22.797 -19.422 1 97.38 87 ARG A CA 1
ATOM 724 C C . ARG A 1 87 ? 1.468 -23.562 -20.609 1 97.38 87 ARG A C 1
ATOM 726 O O . ARG A 1 87 ? 2.564 -24.109 -20.531 1 97.38 87 ARG A O 1
ATOM 733 N N . ARG A 1 88 ? 0.743 -23.547 -21.734 1 96.81 88 ARG A N 1
ATOM 734 C CA . ARG A 1 88 ? 1.223 -24.203 -22.938 1 96.81 88 ARG A CA 1
ATOM 735 C C . ARG A 1 88 ? 2.432 -23.484 -23.516 1 96.81 88 ARG A C 1
ATOM 737 O O . ARG A 1 88 ? 3.316 -24.109 -24.109 1 96.81 88 ARG A O 1
ATOM 744 N N . THR A 1 89 ? 2.449 -22.203 -23.312 1 96.75 89 THR A N 1
ATOM 745 C CA . THR A 1 89 ? 3.492 -21.375 -23.922 1 96.75 89 THR A CA 1
ATOM 746 C C . THR A 1 89 ? 4.656 -21.172 -22.969 1 96.75 89 THR A C 1
ATOM 748 O O . THR A 1 89 ? 5.82 -21.328 -23.344 1 96.75 89 THR A O 1
ATOM 751 N N . PHE A 1 90 ? 4.375 -20.906 -21.719 1 97.06 90 PHE A N 1
ATOM 752 C CA . PHE A 1 90 ? 5.395 -20.625 -20.719 1 97.06 90 PHE A CA 1
ATOM 753 C C . PHE A 1 90 ? 6.004 -21.922 -20.188 1 97.06 90 PHE A C 1
ATOM 755 O O . PHE A 1 90 ? 7.16 -21.938 -19.766 1 97.06 90 PHE A O 1
ATOM 762 N N . LYS A 1 91 ? 5.258 -23 -20.125 1 96.38 91 LYS A N 1
ATOM 763 C CA . LYS A 1 91 ? 5.645 -24.359 -19.766 1 96.38 91 LYS A CA 1
ATOM 764 C C . LYS A 1 91 ? 6.285 -24.406 -18.375 1 96.38 91 LYS A C 1
ATOM 766 O O . LYS A 1 91 ? 7.418 -24.875 -18.219 1 96.38 91 LYS A O 1
ATOM 771 N N . PRO A 1 92 ? 5.5 -24.031 -17.375 1 96.5 92 PRO A N 1
ATOM 772 C CA . PRO A 1 92 ? 6.047 -24.016 -16.016 1 96.5 92 PRO A CA 1
ATOM 773 C C . PRO A 1 92 ? 6.582 -25.375 -15.57 1 96.5 92 PRO A C 1
ATOM 775 O O . PRO A 1 92 ? 7.566 -25.453 -14.836 1 96.5 92 PRO A O 1
ATOM 778 N N . ASP A 1 93 ? 6.09 -26.469 -16.062 1 92.56 93 ASP A N 1
ATOM 779 C CA . ASP A 1 93 ? 6.457 -27.812 -15.656 1 92.56 93 ASP A CA 1
ATOM 780 C C . ASP A 1 93 ? 7.816 -28.219 -16.234 1 92.56 93 ASP A C 1
ATOM 782 O O . ASP A 1 93 ? 8.422 -29.188 -15.789 1 92.56 93 ASP A O 1
ATOM 786 N N . GLU A 1 94 ? 8.266 -27.469 -17.141 1 94.56 94 GLU A N 1
ATOM 787 C CA . GLU A 1 94 ? 9.516 -27.828 -17.797 1 94.56 94 GLU A CA 1
ATOM 788 C C . GLU A 1 94 ? 10.68 -26.984 -17.266 1 94.56 94 GLU A C 1
ATOM 790 O O . GLU A 1 94 ? 11.836 -27.234 -17.609 1 94.56 94 GLU A O 1
ATOM 795 N N . ILE A 1 95 ? 10.406 -26 -16.469 1 95.94 95 ILE A N 1
ATOM 796 C CA . ILE A 1 95 ? 11.469 -25.188 -15.891 1 95.94 95 ILE A CA 1
ATOM 797 C C . ILE A 1 95 ? 12.305 -26.031 -14.938 1 95.94 95 ILE A C 1
ATOM 799 O O . ILE A 1 95 ? 11.766 -26.734 -14.078 1 95.94 95 ILE A O 1
ATOM 803 N N . THR A 1 96 ? 13.602 -25.984 -15.117 1 93.19 96 THR A N 1
ATOM 804 C CA . THR A 1 96 ? 14.477 -26.812 -14.297 1 93.19 96 THR A CA 1
ATOM 805 C C . THR A 1 96 ? 15.32 -25.938 -13.367 1 93.19 96 THR A C 1
ATOM 807 O O . THR A 1 96 ? 15.578 -24.781 -13.672 1 93.19 96 THR A O 1
ATOM 810 N N . ALA A 1 97 ? 15.734 -26.547 -12.305 1 90.88 97 ALA A N 1
ATOM 811 C CA . ALA A 1 97 ? 16.625 -25.875 -11.375 1 90.88 97 ALA A CA 1
ATOM 812 C C . ALA A 1 97 ? 17.938 -25.469 -12.055 1 90.88 97 ALA A C 1
ATOM 814 O O . ALA A 1 97 ? 18.469 -24.391 -11.797 1 90.88 97 ALA A O 1
ATOM 815 N N . LYS A 1 98 ? 18.391 -26.344 -12.906 1 91.5 98 LYS A N 1
ATOM 816 C CA . LYS A 1 98 ? 19.656 -26.109 -13.602 1 91.5 98 LYS A CA 1
ATOM 817 C C . LYS A 1 98 ? 19.594 -24.812 -14.422 1 91.5 98 LYS A C 1
ATOM 819 O O . LYS A 1 98 ? 20.547 -24.031 -14.422 1 91.5 98 LYS A O 1
ATOM 824 N N . GLU A 1 99 ? 18.5 -24.594 -15.008 1 94 99 GLU A N 1
ATOM 825 C CA . GLU A 1 99 ? 18.406 -23.422 -15.875 1 94 99 GLU A CA 1
ATOM 826 C C . GLU A 1 99 ? 18.344 -22.125 -15.055 1 94 99 GLU A C 1
ATOM 828 O O . GLU A 1 99 ? 18.625 -21.047 -15.57 1 94 99 GLU A O 1
ATOM 833 N N . LEU A 1 100 ? 18 -22.25 -13.773 1 95.38 100 LEU A N 1
ATOM 834 C CA . LEU A 1 100 ? 17.828 -21.078 -12.922 1 95.38 100 LEU A CA 1
ATOM 835 C C . LEU A 1 100 ? 18.953 -20.984 -11.891 1 95.38 100 LEU A C 1
ATOM 837 O O . LEU A 1 100 ? 18.812 -20.297 -10.875 1 95.38 100 LEU A O 1
ATOM 841 N N . GLU A 1 101 ? 20.016 -21.688 -12.156 1 93.12 101 GLU A N 1
ATOM 842 C CA . GLU A 1 101 ? 21.125 -21.766 -11.195 1 93.12 101 GLU A CA 1
ATOM 843 C C . GLU A 1 101 ? 21.641 -20.391 -10.828 1 93.12 101 GLU A C 1
ATOM 845 O O . GLU A 1 101 ? 21.812 -20.078 -9.648 1 93.12 101 GLU A O 1
ATOM 850 N N . ASP A 1 102 ? 21.828 -19.516 -11.758 1 94.06 102 ASP A N 1
ATOM 851 C CA . ASP A 1 102 ? 22.359 -18.188 -11.508 1 94.06 102 ASP A CA 1
ATOM 852 C C . ASP A 1 102 ? 21.375 -17.328 -10.727 1 94.06 102 ASP A C 1
ATOM 854 O O . ASP A 1 102 ? 21.719 -16.766 -9.688 1 94.06 102 ASP A O 1
ATOM 858 N N . GLU A 1 103 ? 20.094 -17.281 -11.141 1 94.19 103 GLU A N 1
ATOM 859 C CA . GLU A 1 103 ? 19.062 -16.438 -10.531 1 94.19 103 GLU A CA 1
ATOM 860 C C . GLU A 1 103 ? 18.734 -16.891 -9.109 1 94.19 103 GLU A C 1
ATOM 862 O O . GLU A 1 103 ? 18.391 -16.078 -8.258 1 94.19 103 GLU A O 1
ATOM 867 N N . SER A 1 104 ? 18.953 -18.172 -8.883 1 95.12 104 SER A N 1
ATOM 868 C CA . SER A 1 104 ? 18.562 -18.703 -7.582 1 95.12 104 SER A CA 1
ATOM 869 C C . SER A 1 104 ? 19.734 -18.719 -6.609 1 95.12 104 SER A C 1
ATOM 871 O O . SER A 1 104 ? 19.531 -18.922 -5.406 1 95.12 104 SER A O 1
ATOM 873 N N . SER A 1 105 ? 20.922 -18.453 -7.016 1 94.19 105 SER A N 1
ATOM 874 C CA . SER A 1 105 ? 22.141 -18.688 -6.238 1 94.19 105 SER A CA 1
ATOM 875 C C . SER A 1 105 ? 22.234 -17.734 -5.051 1 94.19 105 SER A C 1
ATOM 877 O O . SER A 1 105 ? 22.859 -18.062 -4.039 1 94.19 105 SER A O 1
ATOM 879 N N . SER A 1 106 ? 21.578 -16.594 -5.117 1 94.44 106 SER A N 1
ATOM 880 C CA . SER A 1 106 ? 21.688 -15.578 -4.074 1 94.44 106 SER A CA 1
ATOM 881 C C . SER A 1 106 ? 20.719 -15.859 -2.928 1 94.44 106 SER A C 1
ATOM 883 O O . SER A 1 106 ? 20.781 -15.219 -1.878 1 94.44 106 SER A O 1
ATOM 885 N N . GLY A 1 107 ? 19.797 -16.828 -3.115 1 95.19 107 GLY A N 1
ATOM 886 C CA . GLY A 1 107 ? 18.781 -17.094 -2.115 1 95.19 107 GLY A CA 1
ATOM 887 C C . GLY A 1 107 ? 17.703 -16.016 -2.076 1 95.19 107 GLY A C 1
ATOM 888 O O . GLY A 1 107 ? 17.078 -15.789 -1.039 1 95.19 107 GLY A O 1
ATOM 889 N N . LYS A 1 108 ? 17.484 -15.281 -3.201 1 95.94 108 LYS A N 1
ATOM 890 C CA . LYS A 1 108 ? 16.531 -14.188 -3.244 1 95.94 108 LYS A CA 1
ATOM 891 C C . LYS A 1 108 ? 15.094 -14.703 -3.17 1 95.94 108 LYS A C 1
ATOM 893 O O . LYS A 1 108 ? 14.172 -13.945 -2.85 1 95.94 108 LYS A O 1
ATOM 898 N N . LEU A 1 109 ? 14.93 -15.984 -3.529 1 96.81 109 LEU A N 1
ATOM 899 C CA . LEU A 1 109 ? 13.594 -16.547 -3.6 1 96.81 109 LEU A CA 1
ATOM 900 C C . LEU A 1 109 ? 13.641 -18.078 -3.447 1 96.81 109 LEU A C 1
ATOM 902 O O . LEU A 1 109 ? 14.297 -18.75 -4.23 1 96.81 109 LEU A O 1
ATOM 906 N N . PHE A 1 110 ? 12.977 -18.594 -2.441 1 96.5 110 PHE A N 1
ATOM 907 C CA . PHE A 1 110 ? 12.914 -20.047 -2.277 1 96.5 110 PHE A CA 1
ATOM 908 C C . PHE A 1 110 ? 11.734 -20.438 -1.396 1 96.5 110 PHE A C 1
ATOM 910 O O . PHE A 1 110 ? 11.164 -19.594 -0.704 1 96.5 110 PHE A O 1
ATOM 917 N N . GLN A 1 111 ? 11.336 -21.656 -1.527 1 97.25 111 GLN A N 1
ATOM 918 C CA . GLN A 1 111 ? 10.273 -22.219 -0.708 1 97.25 111 GLN A CA 1
ATOM 919 C C . GLN A 1 111 ? 10.844 -23.109 0.392 1 97.25 111 GLN A C 1
ATOM 921 O O . GLN A 1 111 ? 11.727 -23.922 0.139 1 97.25 111 GLN A O 1
ATOM 926 N N . ARG A 1 112 ? 10.398 -22.875 1.673 1 96.5 112 ARG A N 1
ATOM 927 C CA . ARG A 1 112 ? 10.82 -23.719 2.795 1 96.5 112 ARG A CA 1
ATOM 928 C C . ARG A 1 112 ? 9.82 -23.625 3.947 1 96.5 112 ARG A C 1
ATOM 930 O O . ARG A 1 112 ? 9.43 -22.531 4.352 1 96.5 112 ARG A O 1
ATOM 937 N N . GLY A 1 113 ? 9.453 -24.844 4.461 1 97.12 113 GLY A N 1
ATOM 938 C CA . GLY A 1 113 ? 8.625 -24.875 5.656 1 97.12 113 GLY A CA 1
ATOM 939 C C . GLY A 1 113 ? 7.156 -24.641 5.367 1 97.12 113 GLY A C 1
ATOM 940 O O . GLY A 1 113 ? 6.734 -24.641 4.211 1 97.12 113 GLY A O 1
ATOM 941 N N . PHE A 1 114 ? 6.379 -24.594 6.48 1 98.56 114 PHE A N 1
ATOM 942 C CA . PHE A 1 114 ? 4.926 -24.453 6.453 1 98.56 114 PHE A CA 1
ATOM 943 C C . PHE A 1 114 ? 4.441 -23.562 7.59 1 98.56 114 PHE A C 1
ATOM 945 O O . PHE A 1 114 ? 5.047 -23.531 8.664 1 98.56 114 PHE A O 1
ATOM 952 N N . ASP A 1 115 ? 3.387 -22.812 7.246 1 98.56 115 ASP A N 1
ATOM 953 C CA . ASP A 1 115 ? 2.779 -22.094 8.359 1 98.56 115 ASP A CA 1
ATOM 954 C C . ASP A 1 115 ? 1.86 -23 9.172 1 98.56 115 ASP A C 1
ATOM 956 O O . ASP A 1 115 ? 1.8 -24.203 8.922 1 98.56 115 ASP A O 1
ATOM 960 N N . LYS A 1 116 ? 1.18 -22.469 10.242 1 98.31 116 LYS A N 1
ATOM 961 C CA . LYS A 1 116 ? 0.384 -23.266 11.172 1 98.31 116 LYS A CA 1
ATOM 962 C C . LYS A 1 116 ? -0.862 -23.812 10.484 1 98.31 116 LYS A C 1
ATOM 964 O O . LYS A 1 116 ? -1.515 -24.719 11.008 1 98.31 116 LYS A O 1
ATOM 969 N N . ASN A 1 117 ? -1.184 -23.359 9.312 1 97.62 117 ASN A N 1
ATOM 970 C CA . ASN A 1 117 ? -2.281 -23.891 8.516 1 97.62 117 ASN A CA 1
ATOM 971 C C . ASN A 1 117 ? -1.775 -24.828 7.418 1 97.62 117 ASN A C 1
ATOM 973 O O . ASN A 1 117 ? -2.488 -25.094 6.449 1 97.62 117 ASN A O 1
ATOM 977 N N . ASN A 1 118 ? -0.518 -25.172 7.484 1 97.88 118 ASN A N 1
ATOM 978 C CA . ASN A 1 118 ? 0.145 -26.109 6.594 1 97.88 118 ASN A CA 1
ATOM 979 C C . ASN A 1 118 ? 0.339 -25.531 5.199 1 97.88 118 ASN A C 1
ATOM 981 O O . ASN A 1 118 ? 0.43 -26.266 4.219 1 97.88 118 ASN A O 1
ATOM 985 N N . ARG A 1 119 ? 0.299 -24.25 5.082 1 98.62 119 ARG A N 1
ATOM 986 C CA . ARG A 1 119 ? 0.63 -23.594 3.82 1 98.62 119 ARG A CA 1
ATOM 987 C C . ARG A 1 119 ? 2.141 -23.5 3.629 1 98.62 119 ARG A C 1
ATOM 989 O O . ARG A 1 119 ? 2.867 -23.109 4.543 1 98.62 119 ARG A O 1
ATOM 996 N N . PRO A 1 120 ? 2.602 -23.938 2.414 1 98.69 120 PRO A N 1
ATOM 997 C CA . PRO A 1 120 ? 4.035 -23.734 2.17 1 98.69 120 PRO A CA 1
ATOM 998 C C . PRO A 1 120 ? 4.453 -22.281 2.23 1 98.69 120 PRO A C 1
ATOM 1000 O O . PRO A 1 120 ? 3.695 -21.391 1.808 1 98.69 120 PRO A O 1
ATOM 1003 N N . ILE A 1 121 ? 5.672 -22 2.766 1 98.75 121 ILE A N 1
ATOM 1004 C CA . ILE A 1 121 ? 6.172 -20.641 2.924 1 98.75 121 ILE A CA 1
ATOM 1005 C C . ILE A 1 121 ? 7.168 -20.328 1.812 1 98.75 121 ILE A C 1
ATOM 1007 O O . ILE A 1 121 ? 8.078 -21.125 1.537 1 98.75 121 ILE A O 1
ATOM 1011 N N . ILE A 1 122 ? 6.969 -19.266 1.12 1 98.5 122 ILE A N 1
ATOM 1012 C CA . ILE A 1 122 ? 7.926 -18.734 0.155 1 98.5 122 ILE A CA 1
ATOM 1013 C C . ILE A 1 122 ? 8.648 -17.531 0.755 1 98.5 122 ILE A C 1
ATOM 1015 O O . ILE A 1 122 ? 8.008 -16.609 1.258 1 98.5 122 ILE A O 1
ATOM 1019 N N . TYR A 1 123 ? 9.961 -17.594 0.763 1 98.06 123 TYR A N 1
ATOM 1020 C CA . TYR A 1 123 ? 10.812 -16.5 1.229 1 98.06 123 TYR A CA 1
ATOM 1021 C C . TYR A 1 123 ? 11.328 -15.664 0.059 1 98.06 123 TYR A C 1
ATOM 1023 O O . TYR A 1 123 ? 11.82 -16.219 -0.928 1 98.06 123 TYR A O 1
ATOM 1031 N N . MET A 1 124 ? 11.172 -14.406 0.179 1 96.75 124 MET A N 1
ATOM 1032 C CA . MET A 1 124 ? 11.68 -13.484 -0.833 1 96.75 124 MET A CA 1
ATOM 1033 C C . MET A 1 124 ? 12.57 -12.414 -0.203 1 96.75 124 MET A C 1
ATOM 1035 O O . MET A 1 124 ? 12.195 -11.805 0.802 1 96.75 124 MET A O 1
ATOM 1039 N N . PHE A 1 125 ? 13.727 -12.234 -0.776 1 95.12 125 PHE A N 1
ATOM 1040 C CA . PHE A 1 125 ? 14.695 -11.234 -0.348 1 95.12 125 PHE A CA 1
ATOM 1041 C C . PHE A 1 125 ? 15.062 -10.305 -1.5 1 95.12 125 PHE A C 1
ATOM 1043 O O . PHE A 1 125 ? 16.078 -10.508 -2.17 1 95.12 125 PHE A O 1
ATOM 1050 N N . PRO A 1 126 ? 14.297 -9.219 -1.64 1 91.38 126 PRO A N 1
ATOM 1051 C CA . PRO A 1 126 ? 14.539 -8.328 -2.775 1 91.38 126 PRO A CA 1
ATOM 1052 C C . PRO A 1 126 ? 15.961 -7.762 -2.787 1 91.38 126 PRO A C 1
ATOM 1054 O O . PRO A 1 126 ? 16.516 -7.523 -3.859 1 91.38 126 PRO A O 1
ATOM 1057 N N . ALA A 1 127 ? 16.594 -7.613 -1.682 1 89.62 127 ALA A N 1
ATOM 1058 C CA . ALA A 1 127 ? 17.938 -7.059 -1.59 1 89.62 127 ALA A CA 1
ATOM 1059 C C . ALA A 1 127 ? 18.969 -8.016 -2.182 1 89.62 127 ALA A C 1
ATOM 1061 O O . ALA A 1 127 ? 20.109 -7.621 -2.447 1 89.62 127 ALA A O 1
ATOM 1062 N N . ARG A 1 128 ? 18.578 -9.25 -2.402 1 93.12 128 ARG A N 1
ATOM 1063 C CA . ARG A 1 128 ? 19.516 -10.258 -2.885 1 93.12 128 ARG A CA 1
ATOM 1064 C C . ARG A 1 128 ? 19.391 -10.445 -4.395 1 93.12 128 ARG A C 1
ATOM 1066 O O . ARG A 1 128 ? 19.938 -11.398 -4.953 1 93.12 128 ARG A O 1
ATOM 1073 N N . GLU A 1 129 ? 18.672 -9.531 -5.047 1 91 129 GLU A N 1
ATOM 1074 C CA . GLU A 1 129 ? 18.594 -9.586 -6.504 1 91 129 GLU A CA 1
ATOM 1075 C C . GLU A 1 129 ? 19.984 -9.555 -7.133 1 91 129 GLU A C 1
ATOM 1077 O O . GLU A 1 129 ? 20.781 -8.672 -6.824 1 91 129 GLU A O 1
ATOM 1082 N N . ASN A 1 130 ? 20.266 -10.492 -7.973 1 91.25 130 ASN A N 1
ATOM 1083 C CA . ASN A 1 130 ? 21.641 -10.648 -8.477 1 91.25 130 ASN A CA 1
ATOM 1084 C C . ASN A 1 130 ? 21.672 -10.695 -10 1 91.25 130 ASN A C 1
ATOM 1086 O O . ASN A 1 130 ? 22.703 -11.031 -10.594 1 91.25 130 ASN A O 1
ATOM 1090 N N . SER A 1 131 ? 20.5 -10.492 -10.641 1 91.12 131 SER A N 1
ATOM 1091 C CA . SER A 1 131 ? 20.453 -10.586 -12.102 1 91.12 131 SER A CA 1
ATOM 1092 C C . SER A 1 131 ? 19.453 -9.594 -12.68 1 91.12 131 SER A C 1
ATOM 1094 O O . SER A 1 131 ? 18.453 -9.258 -12.039 1 91.12 131 SER A O 1
ATOM 1096 N N . THR A 1 132 ? 19.703 -9.164 -13.938 1 90.44 132 THR A N 1
ATOM 1097 C CA . THR A 1 132 ? 18.766 -8.297 -14.656 1 90.44 132 THR A CA 1
ATOM 1098 C C . THR A 1 132 ? 18.094 -9.055 -15.797 1 90.44 132 THR A C 1
ATOM 1100 O O . THR A 1 132 ? 17.5 -8.438 -16.688 1 90.44 132 THR A O 1
ATOM 1103 N N . ASP A 1 133 ? 18.328 -10.336 -15.789 1 94.62 133 ASP A N 1
ATOM 1104 C CA . ASP A 1 133 ? 17.562 -11.18 -16.703 1 94.62 133 ASP A CA 1
ATOM 1105 C C . ASP A 1 133 ? 16.141 -11.359 -16.203 1 94.62 133 ASP A C 1
ATOM 1107 O O . ASP A 1 133 ? 15.836 -12.328 -15.508 1 94.62 133 ASP A O 1
ATOM 1111 N N . TYR A 1 134 ? 15.281 -10.516 -16.609 1 93.69 134 TYR A N 1
ATOM 1112 C CA . TYR A 1 134 ? 13.93 -10.445 -16.078 1 93.69 134 TYR A CA 1
ATOM 1113 C C . TYR A 1 134 ? 13.125 -11.68 -16.469 1 93.69 134 TYR A C 1
ATOM 1115 O O . TYR A 1 134 ? 12.266 -12.141 -15.719 1 93.69 134 TYR A O 1
ATOM 1123 N N . GLU A 1 135 ? 13.391 -12.219 -17.594 1 95 135 GLU A N 1
ATOM 1124 C CA . GLU A 1 135 ? 12.703 -13.438 -18.016 1 95 135 GLU A CA 1
ATOM 1125 C C . GLU A 1 135 ? 13.023 -14.594 -17.062 1 95 135 GLU A C 1
ATOM 1127 O O . GLU A 1 135 ? 12.117 -15.305 -16.625 1 95 135 GLU A O 1
ATOM 1132 N N . LYS A 1 136 ? 14.266 -14.766 -16.75 1 96.38 136 LYS A N 1
ATOM 1133 C CA . LYS A 1 136 ? 14.664 -15.844 -15.852 1 96.38 136 LYS A CA 1
ATOM 1134 C C . LYS A 1 136 ? 14.203 -15.57 -14.43 1 96.38 136 LYS A C 1
ATOM 1136 O O . LYS A 1 136 ? 13.883 -16.5 -13.68 1 96.38 136 LYS A O 1
ATOM 1141 N N . ASN A 1 137 ? 14.148 -14.312 -14.094 1 95.56 137 ASN A N 1
ATOM 1142 C CA . ASN A 1 137 ? 13.625 -13.961 -12.781 1 95.56 137 ASN A CA 1
ATOM 1143 C C . ASN A 1 137 ? 12.148 -14.328 -12.648 1 95.56 137 ASN A C 1
ATOM 1145 O O . ASN A 1 137 ? 11.711 -14.805 -11.602 1 95.56 137 ASN A O 1
ATOM 1149 N N . ILE A 1 138 ? 11.422 -14.109 -13.719 1 96.94 138 ILE A N 1
ATOM 1150 C CA . ILE A 1 138 ? 10.016 -14.5 -13.719 1 96.94 138 ILE A CA 1
ATOM 1151 C C . ILE A 1 138 ? 9.906 -16.016 -13.664 1 96.94 138 ILE A C 1
ATOM 1153 O O . ILE A 1 138 ? 9.062 -16.562 -12.953 1 96.94 138 ILE A O 1
ATOM 1157 N N . LYS A 1 139 ? 10.797 -16.703 -14.391 1 97.62 139 LYS A N 1
ATOM 1158 C CA . LYS A 1 139 ? 10.812 -18.156 -14.344 1 97.62 139 LYS A CA 1
ATOM 1159 C C . LYS A 1 139 ? 11.125 -18.656 -12.93 1 97.62 139 LYS A C 1
ATOM 1161 O O . LYS A 1 139 ? 10.539 -19.641 -12.477 1 97.62 139 LYS A O 1
ATOM 1166 N N . LEU A 1 140 ? 12.023 -18 -12.289 1 97.38 140 LEU A N 1
ATOM 1167 C CA . LEU A 1 140 ? 12.336 -18.375 -10.906 1 97.38 140 LEU A CA 1
ATOM 1168 C C . LEU A 1 140 ? 11.109 -18.219 -10.016 1 97.38 140 LEU A C 1
ATOM 1170 O O . LEU A 1 140 ? 10.828 -19.094 -9.18 1 97.38 140 LEU A O 1
ATOM 1174 N N . LEU A 1 141 ? 10.398 -17.141 -10.156 1 97.56 141 LEU A N 1
ATOM 1175 C CA . LEU A 1 141 ? 9.164 -16.922 -9.406 1 97.56 141 LEU A CA 1
ATOM 1176 C C . LEU A 1 141 ? 8.172 -18.062 -9.648 1 97.56 141 LEU A C 1
ATOM 1178 O O . LEU A 1 141 ? 7.664 -18.656 -8.703 1 97.56 141 LEU A O 1
ATOM 1182 N N . VAL A 1 142 ? 7.977 -18.375 -10.906 1 98.19 142 VAL A N 1
ATOM 1183 C CA . VAL A 1 142 ? 7.016 -19.406 -11.297 1 98.19 142 VAL A CA 1
ATOM 1184 C C . VAL A 1 142 ? 7.473 -20.766 -10.773 1 98.19 142 VAL A C 1
ATOM 1186 O O . VAL A 1 142 ? 6.684 -21.5 -10.188 1 98.19 142 VAL A O 1
ATOM 1189 N N . TYR A 1 143 ? 8.75 -21.047 -10.953 1 97.56 143 TYR A N 1
ATOM 1190 C CA . TYR A 1 143 ? 9.312 -22.281 -10.461 1 97.56 143 TYR A CA 1
ATOM 1191 C C . TYR A 1 143 ? 9.07 -22.438 -8.961 1 97.56 143 TYR A C 1
ATOM 1193 O O . TYR A 1 143 ? 8.641 -23.5 -8.508 1 97.56 143 TYR A O 1
ATOM 1201 N N . THR A 1 144 ? 9.32 -21.422 -8.25 1 97.62 144 THR A N 1
ATOM 1202 C CA . THR A 1 144 ? 9.172 -21.438 -6.801 1 97.62 144 THR A CA 1
ATOM 1203 C C . THR A 1 144 ? 7.707 -21.625 -6.41 1 97.62 144 THR A C 1
ATOM 1205 O O . THR A 1 144 ? 7.395 -22.391 -5.5 1 97.62 144 THR A O 1
ATOM 1208 N N . MET A 1 145 ? 6.844 -20.984 -7.109 1 98 145 MET A N 1
ATOM 1209 C CA . MET A 1 145 ? 5.422 -21.109 -6.82 1 98 145 MET A CA 1
ATOM 1210 C C . MET A 1 145 ? 4.922 -22.516 -7.156 1 98 145 MET A C 1
ATOM 1212 O O . MET A 1 145 ? 4.117 -23.078 -6.418 1 98 145 MET A O 1
ATOM 1216 N N . GLU A 1 146 ? 5.387 -23.062 -8.289 1 96.69 146 GLU A N 1
ATOM 1217 C CA . GLU A 1 146 ? 5.027 -24.438 -8.625 1 96.69 146 GLU A CA 1
ATOM 1218 C C . GLU A 1 146 ? 5.5 -25.406 -7.547 1 96.69 146 GLU A C 1
ATOM 1220 O O . GLU A 1 146 ? 4.789 -26.344 -7.199 1 96.69 146 GLU A O 1
ATOM 1225 N N . ARG A 1 147 ? 6.656 -25.125 -7.035 1 95.31 147 ARG A N 1
ATOM 1226 C CA . ARG A 1 147 ? 7.176 -25.969 -5.961 1 95.31 147 ARG A CA 1
ATOM 1227 C C . ARG A 1 147 ? 6.316 -25.844 -4.707 1 95.31 147 ARG A C 1
ATOM 1229 O O . ARG A 1 147 ? 6.074 -26.844 -4.016 1 95.31 147 ARG A O 1
ATOM 1236 N N . ALA A 1 148 ? 5.934 -24.641 -4.426 1 97.88 148 ALA A N 1
ATOM 1237 C CA . ALA A 1 148 ? 5.039 -24.438 -3.291 1 97.88 148 ALA A CA 1
ATOM 1238 C C . ALA A 1 148 ? 3.725 -25.188 -3.484 1 97.88 148 ALA A C 1
ATOM 1240 O O . ALA A 1 148 ? 3.223 -25.828 -2.555 1 97.88 148 ALA A O 1
ATOM 1241 N N . VAL A 1 149 ? 3.162 -25.125 -4.68 1 96.88 149 VAL A N 1
ATOM 1242 C CA . VAL A 1 149 ? 1.915 -25.828 -4.98 1 96.88 149 VAL A CA 1
ATOM 1243 C C . VAL A 1 149 ? 2.109 -27.328 -4.809 1 96.88 149 VAL A C 1
ATOM 1245 O O . VAL A 1 149 ? 1.267 -28 -4.215 1 96.88 149 VAL A O 1
ATOM 1248 N N . ASP A 1 150 ? 3.221 -27.844 -5.277 1 95.19 150 ASP A N 1
ATOM 1249 C CA . ASP A 1 150 ? 3.52 -29.281 -5.18 1 95.19 150 ASP A CA 1
ATOM 1250 C C . ASP A 1 150 ? 3.654 -29.703 -3.721 1 95.19 150 ASP A C 1
ATOM 1252 O O . ASP A 1 150 ? 3.371 -30.859 -3.383 1 95.19 150 ASP A O 1
ATOM 1256 N N . ALA A 1 151 ? 4.07 -28.812 -2.895 1 96.56 151 ALA A N 1
ATOM 1257 C CA . ALA A 1 151 ? 4.328 -29.125 -1.493 1 96.56 151 ALA A CA 1
ATOM 1258 C C . ALA A 1 151 ? 3.043 -29.062 -0.671 1 96.56 151 ALA A C 1
ATOM 1260 O O . ALA A 1 151 ? 3.018 -29.484 0.489 1 96.56 151 ALA A O 1
ATOM 1261 N N . MET A 1 152 ? 2.008 -28.594 -1.256 1 97 152 MET A N 1
ATOM 1262 C CA . MET A 1 152 ? 0.759 -28.422 -0.518 1 97 152 MET A CA 1
ATOM 1263 C C . MET A 1 152 ? 0.171 -29.781 -0.132 1 97 152 MET A C 1
ATOM 1265 O O . MET A 1 152 ? -0.014 -30.641 -0.988 1 97 152 MET A O 1
ATOM 1269 N N . PRO A 1 153 ? -0.1 -29.938 1.168 1 96.31 153 PRO A N 1
ATOM 1270 C CA . PRO A 1 153 ? -0.866 -31.141 1.529 1 96.31 153 PRO A CA 1
ATOM 1271 C C . PRO A 1 153 ? -2.299 -31.094 1.003 1 96.31 153 PRO A C 1
ATOM 1273 O O . PRO A 1 153 ? -2.762 -30.062 0.533 1 96.31 153 PRO A O 1
ATOM 1276 N N . GLU A 1 154 ? -2.902 -32.281 1.058 1 92.12 154 GLU A N 1
ATOM 1277 C CA . GLU A 1 154 ? -4.297 -32.344 0.625 1 92.12 154 GLU A CA 1
ATOM 1278 C C . GLU A 1 154 ? -5.156 -31.328 1.369 1 92.12 154 GLU A C 1
ATOM 1280 O O . GLU A 1 154 ? -5.043 -31.172 2.588 1 92.12 154 GLU A O 1
ATOM 1285 N N . GLY A 1 155 ? -5.918 -30.562 0.603 1 92.56 155 GLY A N 1
ATOM 1286 C CA . GLY A 1 155 ? -6.844 -29.609 1.196 1 92.56 155 GLY A CA 1
ATOM 1287 C C . GLY A 1 155 ? -6.266 -28.219 1.323 1 92.56 155 GL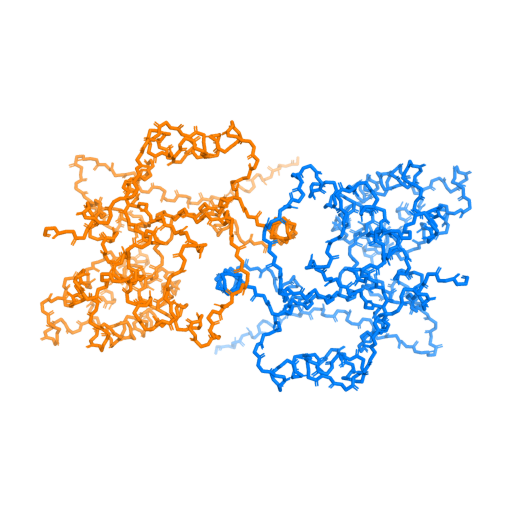Y A C 1
ATOM 1288 O O . GLY A 1 155 ? -7 -27.25 1.561 1 92.56 155 GLY A O 1
ATOM 1289 N N . VAL A 1 156 ? -4.945 -28.094 1.248 1 96.56 156 VAL A N 1
ATOM 1290 C CA . VAL A 1 156 ? -4.297 -26.781 1.302 1 96.56 156 VAL A CA 1
ATOM 1291 C C . VAL A 1 156 ? -4.172 -26.203 -0.108 1 96.56 156 VAL A C 1
ATOM 1293 O O . VAL A 1 156 ? -3.721 -26.906 -1.026 1 96.56 156 VAL A O 1
ATOM 1296 N N . GLU A 1 157 ? -4.617 -24.969 -0.256 1 96.56 157 GLU A N 1
ATOM 1297 C CA . GLU A 1 157 ? -4.652 -24.391 -1.601 1 96.56 157 GLU A CA 1
ATOM 1298 C C . GLU A 1 157 ? -3.906 -23.062 -1.656 1 96.56 157 GLU A C 1
ATOM 1300 O O . GLU A 1 157 ? -3.82 -22.438 -2.715 1 96.56 157 GLU A O 1
ATOM 1305 N N . GLN A 1 158 ? -3.395 -22.609 -0.485 1 98 158 GLN A N 1
ATOM 1306 C CA . GLN A 1 158 ? -2.773 -21.281 -0.421 1 98 158 GLN A CA 1
ATOM 1307 C C . GLN A 1 158 ? -1.322 -21.391 0.042 1 98 158 GLN A C 1
ATOM 1309 O O . GLN A 1 158 ? -0.871 -22.453 0.468 1 98 158 GLN A O 1
ATOM 1314 N N . MET A 1 159 ? -0.633 -20.359 -0.185 1 98.56 159 MET A N 1
ATOM 1315 C CA . MET A 1 159 ? 0.762 -20.25 0.235 1 98.56 159 MET A CA 1
ATOM 1316 C C . MET A 1 159 ? 0.977 -19.031 1.115 1 98.56 159 MET A C 1
ATOM 1318 O O . MET A 1 159 ? 0.168 -18.094 1.101 1 98.56 159 MET A O 1
ATOM 1322 N N . THR A 1 160 ? 1.979 -19.031 1.935 1 98.75 160 THR A N 1
ATOM 1323 C CA . THR A 1 160 ? 2.41 -17.938 2.799 1 98.75 160 THR A CA 1
ATOM 1324 C C . THR A 1 160 ? 3.701 -17.328 2.279 1 98.75 160 THR A C 1
ATOM 1326 O O . THR A 1 160 ? 4.617 -18.031 1.863 1 98.75 160 THR A O 1
ATOM 1329 N N . TRP A 1 161 ? 3.74 -16.016 2.258 1 98.5 161 TRP A N 1
ATOM 1330 C CA . TRP A 1 161 ? 4.922 -15.289 1.796 1 98.5 161 TRP A CA 1
ATOM 1331 C C . TRP A 1 161 ? 5.574 -14.531 2.941 1 98.5 161 TRP A C 1
ATOM 1333 O O . TRP A 1 161 ? 4.887 -13.922 3.764 1 98.5 161 TRP A O 1
ATOM 1343 N N . ILE A 1 162 ? 6.852 -14.609 3.049 1 98.56 162 ILE A N 1
ATOM 1344 C CA . ILE A 1 162 ? 7.668 -13.727 3.877 1 98.56 162 ILE A CA 1
ATOM 1345 C C . ILE A 1 162 ? 8.609 -12.914 2.994 1 98.56 162 ILE A C 1
ATOM 1347 O O . ILE A 1 162 ? 9.477 -13.477 2.32 1 98.56 162 ILE A O 1
ATOM 1351 N N . ILE A 1 163 ? 8.445 -11.664 2.953 1 96.5 163 ILE A N 1
ATOM 1352 C CA . ILE A 1 163 ? 9.273 -10.766 2.158 1 96.5 163 ILE A CA 1
ATOM 1353 C C . ILE A 1 163 ? 10.109 -9.883 3.08 1 96.5 163 ILE A C 1
ATOM 1355 O O . ILE A 1 163 ? 9.562 -9.133 3.896 1 96.5 163 ILE A O 1
ATOM 1359 N N . ASP A 1 164 ? 11.406 -10 2.965 1 95.25 164 ASP A N 1
ATOM 1360 C CA . ASP A 1 164 ? 12.328 -9.234 3.801 1 95.25 164 ASP A CA 1
ATOM 1361 C C . ASP A 1 164 ? 12.852 -8.008 3.064 1 95.25 164 ASP A C 1
ATOM 1363 O O . ASP A 1 164 ? 13.633 -8.125 2.117 1 95.25 164 ASP A O 1
ATOM 1367 N N . PHE A 1 165 ? 12.586 -6.824 3.586 1 91.06 165 PHE A N 1
ATOM 1368 C CA . PHE A 1 165 ? 12.961 -5.594 2.9 1 91.06 165 PHE A CA 1
ATOM 1369 C C . PHE A 1 165 ? 14.281 -5.055 3.441 1 91.06 165 PHE A C 1
ATOM 1371 O O . PHE A 1 165 ? 14.766 -4.012 2.99 1 91.06 165 PHE A O 1
ATOM 1378 N N . ASN A 1 166 ? 14.797 -5.789 4.359 1 88.25 166 ASN A N 1
ATOM 1379 C CA . ASN A 1 166 ? 16.078 -5.336 4.898 1 88.25 166 ASN A CA 1
ATOM 1380 C C . ASN A 1 166 ? 17.125 -5.18 3.799 1 88.25 166 ASN A C 1
ATOM 1382 O O . ASN A 1 166 ? 17.359 -6.113 3.031 1 88.25 166 ASN A O 1
ATOM 1386 N N . GLY A 1 167 ? 17.672 -3.975 3.719 1 84.75 167 GLY A N 1
ATOM 1387 C CA . GLY A 1 167 ? 18.719 -3.729 2.742 1 84.75 167 GLY A CA 1
ATOM 1388 C C . GLY A 1 167 ? 18.188 -3.445 1.352 1 84.75 167 GLY A C 1
ATOM 1389 O O . GLY A 1 167 ? 18.953 -3.283 0.404 1 84.75 167 GLY A O 1
ATOM 1390 N N . TYR A 1 168 ? 16.859 -3.363 1.19 1 84.69 168 TYR A N 1
ATOM 1391 C CA . TYR A 1 168 ? 16.266 -3.135 -0.121 1 84.69 168 TYR A CA 1
ATOM 1392 C C . TYR A 1 168 ? 16.547 -1.718 -0.608 1 84.69 168 TYR A C 1
ATOM 1394 O O . TYR A 1 168 ? 16.484 -0.763 0.17 1 84.69 168 TYR A O 1
ATOM 1402 N N . THR A 1 169 ? 16.938 -1.658 -1.863 1 76.31 169 THR A N 1
ATOM 1403 C CA . THR A 1 169 ? 17.156 -0.368 -2.506 1 76.31 169 THR A CA 1
ATOM 1404 C C . THR A 1 169 ? 16.391 -0.279 -3.82 1 76.31 169 THR A C 1
ATOM 1406 O O . THR A 1 169 ? 16.094 -1.3 -4.449 1 76.31 169 THR A O 1
ATOM 1409 N N . THR A 1 170 ? 15.953 0.923 -4.125 1 73.88 170 THR A N 1
ATOM 1410 C CA . THR A 1 170 ? 15.219 1.121 -5.371 1 73.88 170 THR A CA 1
ATOM 1411 C C . THR A 1 170 ? 16.172 1.119 -6.566 1 73.88 170 THR A C 1
ATOM 1413 O O . THR A 1 170 ? 15.727 1.081 -7.715 1 73.88 170 THR A O 1
ATOM 1416 N N . ARG A 1 171 ? 17.422 0.789 -6.227 1 62.94 171 ARG A N 1
ATOM 1417 C CA . ARG A 1 171 ? 18.344 0.792 -7.352 1 62.94 171 ARG A CA 1
ATOM 1418 C C . ARG A 1 171 ? 18.094 -0.392 -8.281 1 62.94 171 ARG A C 1
ATOM 1420 O O . ARG A 1 171 ? 17.859 -1.512 -7.816 1 62.94 171 ARG A O 1
ATOM 1427 N N . ASN A 1 172 ? 17.703 -0.158 -9.531 1 64.12 172 ASN A N 1
ATOM 1428 C CA . ASN A 1 172 ? 17.547 -1.111 -10.625 1 64.12 172 ASN A CA 1
ATOM 1429 C C . ASN A 1 172 ? 16.172 -1.765 -10.594 1 64.12 172 ASN A C 1
ATOM 1431 O O . ASN A 1 172 ? 16.047 -2.986 -10.703 1 64.12 172 ASN A O 1
ATOM 1435 N N . ALA A 1 173 ? 15.227 -0.993 -10.305 1 70.38 173 ALA A N 1
ATOM 1436 C CA . ALA A 1 173 ? 13.867 -1.529 -10.391 1 70.38 173 ALA A CA 1
ATOM 1437 C C . ALA A 1 173 ? 13.57 -2.041 -11.797 1 70.38 173 ALA A C 1
ATOM 1439 O O . ALA A 1 173 ? 13.969 -1.425 -12.789 1 70.38 173 ALA A O 1
ATOM 1440 N N . PRO A 1 174 ? 12.969 -3.293 -11.797 1 79.44 174 PRO A N 1
ATOM 1441 C CA . PRO A 1 174 ? 12.594 -3.789 -13.117 1 79.44 174 PRO A CA 1
ATOM 1442 C C . PRO A 1 174 ? 11.648 -2.844 -13.859 1 79.44 174 PRO A C 1
ATOM 1444 O O . PRO A 1 174 ? 10.977 -2.02 -13.227 1 79.44 174 PRO A O 1
ATOM 1447 N N . PRO A 1 175 ? 11.703 -2.975 -15.148 1 79.19 175 PRO A N 1
ATOM 1448 C CA . PRO A 1 175 ? 10.766 -2.16 -15.922 1 79.19 175 PRO A CA 1
ATOM 1449 C C . PRO A 1 175 ? 9.305 -2.465 -15.594 1 79.19 175 PRO A C 1
ATOM 1451 O O . PRO A 1 175 ? 9 -3.541 -15.07 1 79.19 175 PRO A O 1
ATOM 1454 N N . PHE A 1 176 ? 8.469 -1.597 -15.945 1 77.38 176 PHE A N 1
ATOM 1455 C CA . PHE A 1 176 ? 7.035 -1.688 -15.688 1 77.38 176 PHE A CA 1
ATOM 1456 C C . PHE A 1 176 ? 6.441 -2.918 -16.359 1 77.38 176 PHE A C 1
ATOM 1458 O O . PHE A 1 176 ? 5.531 -3.551 -15.82 1 77.38 176 PHE A O 1
ATOM 1465 N N . SER A 1 177 ? 6.953 -3.143 -17.484 1 85.5 177 SER A N 1
ATOM 1466 C CA . SER A 1 177 ? 6.441 -4.285 -18.234 1 85.5 177 SER A CA 1
ATOM 1467 C C . SER A 1 177 ? 6.617 -5.582 -17.453 1 85.5 177 SER A C 1
ATOM 1469 O O . SER A 1 177 ? 5.777 -6.484 -17.547 1 85.5 177 SER A O 1
ATOM 1471 N N . VAL A 1 178 ? 7.676 -5.68 -16.656 1 88.69 178 VAL A N 1
ATOM 1472 C CA . VAL A 1 178 ? 7.938 -6.867 -15.844 1 88.69 178 VAL A CA 1
ATOM 1473 C C . VAL A 1 178 ? 6.922 -6.957 -14.711 1 88.69 178 VAL A C 1
ATOM 1475 O O . VAL A 1 178 ? 6.395 -8.039 -14.43 1 88.69 178 VAL A O 1
ATOM 1478 N N . ALA A 1 179 ? 6.621 -5.852 -14.109 1 87.69 179 ALA A N 1
ATOM 1479 C CA . ALA A 1 179 ? 5.613 -5.805 -13.055 1 87.69 179 ALA A CA 1
ATOM 1480 C C . ALA A 1 179 ? 4.246 -6.23 -13.586 1 87.69 179 ALA A C 1
ATOM 1482 O O . ALA A 1 179 ? 3.539 -7.012 -12.945 1 87.69 179 ALA A O 1
ATOM 1483 N N . LYS A 1 180 ? 3.922 -5.734 -14.719 1 87.94 180 LYS A N 1
ATOM 1484 C CA . LYS A 1 180 ? 2.643 -6.062 -15.344 1 87.94 180 LYS A CA 1
ATOM 1485 C C . LYS A 1 180 ? 2.553 -7.551 -15.664 1 87.94 180 LYS A C 1
ATOM 1487 O O . LYS A 1 180 ? 1.528 -8.188 -15.406 1 87.94 180 LYS A O 1
ATOM 1492 N N . GLN A 1 181 ? 3.58 -8.047 -16.25 1 93.44 181 GLN A N 1
ATOM 1493 C CA . GLN A 1 181 ? 3.607 -9.469 -16.578 1 93.44 181 GLN A CA 1
ATOM 1494 C C . GLN A 1 181 ? 3.479 -10.32 -15.32 1 93.44 181 GLN A C 1
ATOM 1496 O O . GLN A 1 181 ? 2.723 -11.289 -15.297 1 93.44 181 GLN A O 1
ATOM 1501 N N . THR A 1 182 ? 4.211 -9.961 -14.312 1 94.5 182 THR A N 1
ATOM 1502 C CA . THR A 1 182 ? 4.176 -10.688 -13.047 1 94.5 182 THR A CA 1
ATOM 1503 C C . THR A 1 182 ? 2.764 -10.711 -12.477 1 94.5 182 THR A C 1
ATOM 1505 O O . THR A 1 182 ? 2.25 -11.773 -12.125 1 94.5 182 THR A O 1
ATOM 1508 N N . LEU A 1 183 ? 2.186 -9.633 -12.508 1 92.5 183 LEU A N 1
ATOM 1509 C CA . LEU A 1 183 ? 0.834 -9.531 -11.969 1 92.5 183 LEU A CA 1
ATOM 1510 C C . LEU A 1 183 ? -0.147 -10.352 -12.797 1 92.5 183 LEU A C 1
ATOM 1512 O O . LEU A 1 183 ? -1.046 -10.992 -12.258 1 92.5 183 LEU A O 1
ATOM 1516 N N . SER A 1 184 ? 0.037 -10.266 -14.086 1 94.5 184 SER A N 1
ATOM 1517 C CA . SER A 1 184 ? -0.833 -11.039 -14.969 1 94.5 184 SER A CA 1
ATOM 1518 C C . SER A 1 184 ? -0.733 -12.531 -14.672 1 94.5 184 SER A C 1
ATOM 1520 O O . SER A 1 184 ? -1.751 -13.219 -14.578 1 94.5 184 SER A O 1
ATOM 1522 N N . ILE A 1 185 ? 0.444 -12.961 -14.5 1 96.69 185 ILE A N 1
ATOM 1523 C CA . ILE A 1 185 ? 0.668 -14.367 -14.195 1 96.69 185 ILE A CA 1
ATOM 1524 C C . ILE A 1 185 ? 0.004 -14.727 -12.867 1 96.69 185 ILE A C 1
ATOM 1526 O O . ILE A 1 185 ? -0.737 -15.703 -12.781 1 96.69 185 ILE A O 1
ATOM 1530 N N . LEU A 1 186 ? 0.229 -13.906 -11.891 1 95.31 186 LEU A N 1
ATOM 1531 C CA . LEU A 1 186 ? -0.303 -14.164 -10.555 1 95.31 186 LEU A CA 1
ATOM 1532 C C . LEU A 1 186 ? -1.828 -14.172 -10.57 1 95.31 186 LEU A C 1
ATOM 1534 O O . LEU A 1 186 ? -2.457 -15.055 -9.992 1 95.31 186 LEU A O 1
ATOM 1538 N N . ASN A 1 187 ? -2.398 -13.273 -11.273 1 93.25 187 ASN A N 1
ATOM 1539 C CA . ASN A 1 187 ? -3.848 -13.117 -11.289 1 93.25 187 ASN A CA 1
ATOM 1540 C C . ASN A 1 187 ? -4.516 -14.164 -12.18 1 93.25 187 ASN A C 1
ATOM 1542 O O . ASN A 1 187 ? -5.609 -14.648 -11.859 1 93.25 187 ASN A O 1
ATOM 1546 N N . GLU A 1 188 ? -3.861 -14.523 -13.18 1 95.44 188 GLU A N 1
ATOM 1547 C CA . GLU A 1 188 ? -4.5 -15.391 -14.164 1 95.44 188 GLU A CA 1
ATOM 1548 C C . GLU A 1 188 ? -4.211 -16.859 -13.875 1 95.44 188 GLU A C 1
ATOM 1550 O O . GLU A 1 188 ? -5.078 -17.719 -14.07 1 95.44 188 GLU A O 1
ATOM 1555 N N . CYS A 1 189 ? -3.084 -17.188 -13.367 1 97.12 189 CYS A N 1
ATOM 1556 C CA . CYS A 1 189 ? -2.707 -18.594 -13.336 1 97.12 189 CYS A CA 1
ATOM 1557 C C . CYS A 1 189 ? -2.506 -19.078 -11.898 1 97.12 189 CYS A C 1
ATOM 1559 O O . CYS A 1 189 ? -2.363 -20.266 -11.648 1 97.12 189 CYS A O 1
ATOM 1561 N N . TYR A 1 190 ? -2.572 -18.156 -11 1 97.75 190 TYR A N 1
ATOM 1562 C CA . TYR A 1 190 ? -2.473 -18.547 -9.594 1 97.75 190 TYR A CA 1
ATOM 1563 C C . TYR A 1 190 ? -3.539 -17.844 -8.766 1 97.75 190 TYR A C 1
ATOM 1565 O O . TYR A 1 190 ? -3.236 -17.266 -7.715 1 97.75 190 TYR A O 1
ATOM 1573 N N . PRO A 1 191 ? -4.719 -17.859 -9.211 1 96.56 191 PRO A N 1
ATOM 1574 C CA . PRO A 1 191 ? -5.777 -17.172 -8.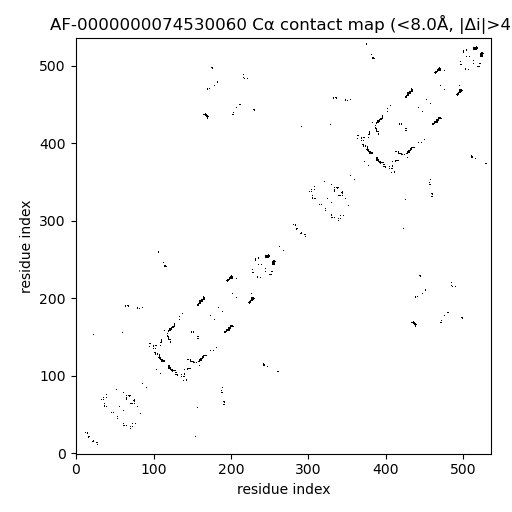461 1 96.56 191 PRO A CA 1
ATOM 1575 C C . PRO A 1 191 ? -6.043 -17.797 -7.102 1 96.56 191 PRO A C 1
ATOM 1577 O O . PRO A 1 191 ? -5.984 -19.031 -6.965 1 96.56 191 PRO A O 1
ATOM 1580 N N . GLU A 1 192 ? -6.258 -17 -6.094 1 94.44 192 GLU A N 1
ATOM 1581 C CA . GLU A 1 192 ? -6.703 -17.406 -4.766 1 94.44 192 GLU A CA 1
ATOM 1582 C C . GLU A 1 192 ? -5.648 -18.266 -4.066 1 94.44 192 GLU A C 1
ATOM 1584 O O . GLU A 1 192 ? -5.98 -19.219 -3.359 1 94.44 192 GLU A O 1
ATOM 1589 N N . ARG A 1 193 ? -4.309 -17.875 -4.32 1 97.19 193 ARG A N 1
ATOM 1590 C CA . ARG A 1 193 ? -3.23 -18.688 -3.771 1 97.19 193 ARG A CA 1
ATOM 1591 C C . ARG A 1 193 ? -2.578 -18 -2.578 1 97.19 193 ARG A C 1
ATOM 1593 O O . ARG A 1 193 ? -1.793 -18.609 -1.853 1 97.19 193 ARG A O 1
ATOM 1600 N N . LEU A 1 194 ? -2.885 -16.766 -2.344 1 96.25 194 LEU A N 1
ATOM 1601 C CA . LEU A 1 194 ? -2.268 -16.078 -1.22 1 96.25 194 LEU A CA 1
ATOM 1602 C C . LEU A 1 194 ? -3.051 -16.312 0.067 1 96.25 194 LEU A C 1
ATOM 1604 O O . LEU A 1 194 ? -4.23 -15.977 0.153 1 96.25 194 LEU A O 1
ATOM 1608 N N . GLY A 1 195 ? -2.432 -16.891 1.053 1 96.88 195 GLY A N 1
ATOM 1609 C CA . GLY A 1 195 ? -3.037 -17.094 2.359 1 96.88 195 GLY A CA 1
ATOM 1610 C C . GLY A 1 195 ? -2.609 -16.047 3.377 1 96.88 195 GLY A C 1
ATOM 1611 O O . GLY A 1 195 ? -3.43 -15.562 4.16 1 96.88 195 GLY A O 1
ATOM 1612 N N . ALA A 1 196 ? -1.343 -15.719 3.326 1 97.88 196 ALA A N 1
ATOM 1613 C CA . ALA A 1 196 ? -0.771 -14.703 4.203 1 97.88 196 ALA A CA 1
ATOM 1614 C C . ALA A 1 196 ? 0.503 -14.117 3.607 1 97.88 196 ALA A C 1
ATOM 1616 O O . ALA A 1 196 ? 1.201 -14.781 2.838 1 97.88 196 ALA A O 1
ATOM 1617 N N . CYS A 1 197 ? 0.734 -12.945 3.918 1 97.69 197 CYS A N 1
ATOM 1618 C CA . CYS A 1 197 ? 1.939 -12.242 3.482 1 97.69 197 CYS A CA 1
ATOM 1619 C C . CYS A 1 197 ? 2.553 -11.453 4.629 1 97.69 197 CYS A C 1
ATOM 1621 O O . CYS A 1 197 ? 1.896 -10.586 5.215 1 97.69 197 CYS A O 1
ATOM 1623 N N . PHE A 1 198 ? 3.789 -11.742 4.98 1 98.06 198 PHE A N 1
ATOM 1624 C CA . PHE A 1 198 ? 4.543 -11.039 6.012 1 98.06 198 PHE A CA 1
ATOM 1625 C C . PHE A 1 198 ? 5.594 -10.133 5.387 1 98.06 198 PHE A C 1
ATOM 1627 O O . PHE A 1 198 ? 6.516 -10.609 4.719 1 98.06 198 PHE A O 1
ATOM 1634 N N . MET A 1 199 ? 5.461 -8.859 5.566 1 95.38 199 MET A N 1
ATOM 1635 C CA . MET A 1 199 ? 6.434 -7.875 5.109 1 95.38 199 MET A CA 1
ATOM 1636 C C . MET A 1 199 ? 7.355 -7.449 6.246 1 95.38 199 MET A C 1
ATOM 1638 O O . MET A 1 199 ? 6.945 -6.699 7.137 1 95.38 199 MET A O 1
ATOM 1642 N N . VAL A 1 200 ? 8.555 -7.914 6.145 1 94.5 200 VAL A N 1
ATOM 1643 C CA . VAL A 1 200 ? 9.5 -7.766 7.242 1 94.5 200 VAL A CA 1
ATOM 1644 C C . VAL A 1 200 ? 10.406 -6.559 6.992 1 94.5 200 VAL A C 1
ATOM 1646 O O . VAL A 1 200 ? 10.938 -6.398 5.891 1 94.5 200 VAL A O 1
ATOM 1649 N N . ASP A 1 201 ? 10.492 -5.715 7.949 1 90.62 201 ASP A N 1
ATOM 1650 C CA . ASP A 1 201 ? 11.383 -4.555 7.938 1 90.62 201 ASP A CA 1
ATOM 1651 C C . ASP A 1 201 ? 11.094 -3.654 6.742 1 90.62 201 ASP A C 1
ATOM 1653 O O . ASP A 1 201 ? 12 -3.293 5.996 1 90.62 201 ASP A O 1
ATOM 1657 N N . THR A 1 202 ? 9.867 -3.324 6.613 1 89 202 THR A N 1
ATOM 1658 C CA . THR A 1 202 ? 9.43 -2.459 5.523 1 89 202 THR A CA 1
ATOM 1659 C C . THR A 1 202 ? 9.953 -1.04 5.711 1 89 202 THR A C 1
ATOM 1661 O O . THR A 1 202 ? 10.117 -0.577 6.844 1 89 202 THR A O 1
ATOM 1664 N N . PRO A 1 203 ? 10.242 -0.441 4.578 1 83.88 203 PRO A N 1
ATOM 1665 C CA . PRO A 1 203 ? 10.633 0.966 4.699 1 83.88 203 PRO A CA 1
ATOM 1666 C C . PRO A 1 203 ? 9.586 1.806 5.43 1 83.88 203 PRO A C 1
ATOM 1668 O O . PRO A 1 203 ? 8.391 1.5 5.375 1 83.88 203 PRO A O 1
ATOM 1671 N N . PHE A 1 204 ? 10.117 2.842 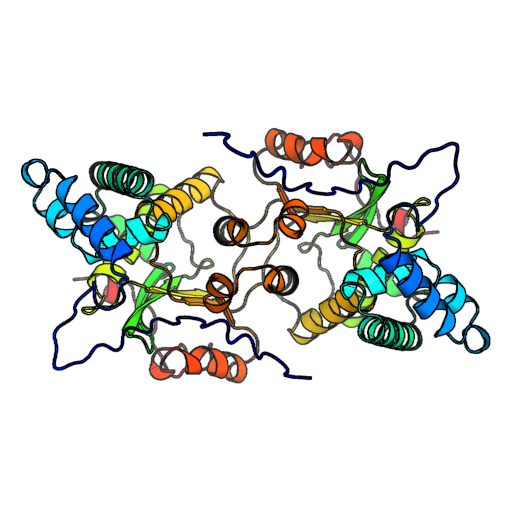6.031 1 81.38 204 PHE A N 1
ATOM 1672 C CA . PHE A 1 204 ? 9.305 3.719 6.859 1 81.38 204 PHE A CA 1
ATOM 1673 C C . PHE A 1 204 ? 8.117 4.262 6.07 1 81.38 204 PHE A C 1
ATOM 1675 O O . PHE A 1 204 ? 6.98 4.227 6.547 1 81.38 204 PHE A O 1
ATOM 1682 N N . ILE A 1 205 ? 8.32 4.715 4.922 1 83.5 205 ILE A N 1
ATOM 1683 C CA . ILE A 1 205 ? 7.266 5.336 4.125 1 83.5 205 ILE A CA 1
ATOM 1684 C C . ILE A 1 205 ? 6.184 4.309 3.801 1 83.5 205 ILE A C 1
ATOM 1686 O O . ILE A 1 205 ? 5 4.641 3.756 1 83.5 205 ILE A O 1
ATOM 1690 N N . PHE A 1 206 ? 6.586 3.084 3.691 1 85.5 206 PHE A N 1
ATOM 1691 C CA . PHE A 1 206 ? 5.621 2.02 3.432 1 85.5 206 PHE A CA 1
ATOM 1692 C C . PHE A 1 206 ? 4.719 1.802 4.641 1 85.5 206 PHE A C 1
ATOM 1694 O O . PHE A 1 206 ? 3.51 1.601 4.488 1 85.5 206 PHE A O 1
ATOM 1701 N N . ASN A 1 207 ? 5.285 1.871 5.719 1 85.44 207 ASN A N 1
ATOM 1702 C CA . ASN A 1 207 ? 4.5 1.703 6.938 1 85.44 207 ASN A CA 1
ATOM 1703 C C . ASN A 1 207 ? 3.465 2.812 7.098 1 85.44 207 ASN A C 1
ATOM 1705 O O . ASN A 1 207 ? 2.312 2.547 7.445 1 85.44 207 ASN A O 1
ATOM 1709 N N . ILE A 1 208 ? 3.881 4.008 6.875 1 86 208 ILE A N 1
ATOM 1710 C CA . ILE A 1 208 ? 2.965 5.141 6.977 1 86 208 ILE A CA 1
ATOM 1711 C C . ILE A 1 208 ? 1.85 4.996 5.945 1 86 208 ILE A C 1
ATOM 1713 O O . ILE A 1 208 ? 0.67 5.145 6.273 1 86 208 ILE A O 1
ATOM 1717 N N . PHE A 1 209 ? 2.25 4.637 4.734 1 87.88 209 PHE A N 1
ATOM 1718 C CA . PHE A 1 209 ? 1.303 4.473 3.639 1 87.88 209 PHE A CA 1
ATOM 1719 C C . PHE A 1 209 ? 0.299 3.367 3.951 1 87.88 209 PHE A C 1
ATOM 1721 O O . PHE A 1 209 ? -0.909 3.559 3.795 1 87.88 209 PHE A O 1
ATOM 1728 N N . TRP A 1 210 ? 0.735 2.262 4.414 1 89.5 210 TRP A N 1
ATOM 1729 C CA . TRP A 1 210 ? -0.141 1.143 4.742 1 89.5 210 TRP A CA 1
ATOM 1730 C C . TRP A 1 210 ? -1.128 1.526 5.84 1 89.5 210 TRP A C 1
ATOM 1732 O O . TRP A 1 210 ? -2.326 1.262 5.723 1 89.5 210 TRP A O 1
ATOM 1742 N N . ARG A 1 211 ? -0.645 2.133 6.828 1 87.5 211 ARG A N 1
ATOM 1743 C CA . ARG A 1 211 ? -1.506 2.527 7.941 1 87.5 211 ARG A CA 1
ATOM 1744 C C . ARG A 1 211 ? -2.562 3.527 7.484 1 87.5 211 ARG A C 1
ATOM 1746 O O . ARG A 1 211 ? -3.688 3.521 7.988 1 87.5 211 ARG A O 1
ATOM 1753 N N . ALA A 1 212 ? -2.168 4.301 6.559 1 86.75 212 ALA A N 1
ATOM 1754 C CA . ALA A 1 212 ? -3.092 5.301 6.031 1 86.75 212 ALA A CA 1
ATOM 1755 C C . ALA A 1 212 ? -4.191 4.648 5.199 1 86.75 212 ALA A C 1
ATOM 1757 O O . ALA A 1 212 ? -5.355 5.059 5.266 1 86.75 212 ALA A O 1
ATOM 1758 N N . ILE A 1 213 ? -3.867 3.613 4.523 1 90 213 ILE A N 1
ATOM 1759 C CA . ILE A 1 213 ? -4.824 3.127 3.537 1 90 213 ILE A CA 1
ATOM 1760 C C . ILE A 1 213 ? -5.551 1.898 4.086 1 90 213 ILE A C 1
ATOM 1762 O O . ILE A 1 213 ? -6.621 1.531 3.594 1 90 213 ILE A O 1
ATOM 1766 N N . SER A 1 214 ? -5.035 1.21 5.078 1 91.56 214 SER A N 1
ATOM 1767 C CA . SER A 1 214 ? -5.504 -0.099 5.52 1 91.56 214 SER A CA 1
ATOM 1768 C C . SER A 1 214 ? -6.961 -0.041 5.969 1 91.56 214 SER A C 1
ATOM 1770 O O . SER A 1 214 ? -7.734 -0.968 5.715 1 91.56 214 SER A O 1
ATOM 1772 N N . PRO A 1 215 ? -7.43 1.058 6.586 1 87.38 215 PRO A N 1
ATOM 1773 C CA . PRO A 1 215 ? -8.836 1.122 6.988 1 87.38 215 PRO A CA 1
ATOM 1774 C C . PRO A 1 215 ? -9.797 1.063 5.801 1 87.38 215 PRO A C 1
ATOM 1776 O O . PRO A 1 215 ? -10.977 0.742 5.969 1 87.38 215 PRO A O 1
ATOM 1779 N N . PHE A 1 216 ? -9.258 1.364 4.66 1 87.88 216 PHE A N 1
ATOM 1780 C CA . PHE A 1 216 ? -10.109 1.445 3.477 1 87.88 216 PHE A CA 1
ATOM 1781 C C . PHE A 1 216 ? -9.969 0.194 2.619 1 87.88 216 PHE A C 1
ATOM 1783 O O . PHE A 1 216 ? -10.492 0.135 1.505 1 87.88 216 PHE A O 1
ATOM 1790 N N . ILE A 1 217 ? -9.219 -0.757 3.111 1 89.81 217 ILE A N 1
ATOM 1791 C CA . ILE A 1 217 ? -9.039 -2.029 2.42 1 89.81 217 ILE A CA 1
ATOM 1792 C C . ILE A 1 217 ? -10.07 -3.037 2.92 1 89.81 217 ILE A C 1
ATOM 1794 O O . ILE A 1 217 ? -10.375 -3.08 4.113 1 89.81 217 ILE A O 1
ATOM 1798 N N . ASN A 1 218 ? -10.656 -3.838 2.082 1 88.44 218 ASN A N 1
ATOM 1799 C CA . ASN A 1 218 ? -11.531 -4.93 2.498 1 88.44 218 ASN A CA 1
ATOM 1800 C C . ASN A 1 218 ? -10.867 -5.812 3.549 1 88.44 218 ASN A C 1
ATOM 1802 O O . ASN A 1 218 ? -9.695 -6.172 3.412 1 88.44 218 ASN A O 1
ATOM 1806 N N . PRO A 1 219 ? -11.562 -6.156 4.547 1 88.75 219 PRO A N 1
ATOM 1807 C CA . PRO A 1 219 ? -10.961 -6.891 5.664 1 88.75 219 PRO A CA 1
ATOM 1808 C C . PRO A 1 219 ? -10.375 -8.234 5.234 1 88.75 219 PRO A C 1
ATOM 1810 O O . PRO A 1 219 ? -9.375 -8.68 5.805 1 88.75 219 PRO A O 1
ATOM 1813 N N . VAL A 1 220 ? -10.938 -8.906 4.285 1 85.81 220 VAL A N 1
ATOM 1814 C CA . VAL A 1 220 ? -10.445 -10.203 3.832 1 85.81 220 VAL A CA 1
ATOM 1815 C C . VAL A 1 220 ? -9.016 -10.055 3.309 1 85.81 220 VAL A C 1
ATOM 1817 O O . VAL A 1 220 ? -8.148 -10.875 3.615 1 85.81 220 VAL A O 1
ATOM 1820 N N . THR A 1 221 ? -8.789 -9.008 2.537 1 87.12 221 THR A N 1
ATOM 1821 C CA . THR A 1 221 ? -7.465 -8.727 2.002 1 87.12 221 THR A CA 1
ATOM 1822 C C . THR A 1 221 ? -6.531 -8.219 3.1 1 87.12 221 THR A C 1
ATOM 1824 O O . THR A 1 221 ? -5.391 -8.672 3.213 1 87.12 221 THR A O 1
ATOM 1827 N N . LYS A 1 222 ? -7.031 -7.328 3.875 1 92.88 222 LYS A N 1
ATOM 1828 C CA . LYS A 1 222 ? -6.234 -6.703 4.93 1 92.88 222 LYS A CA 1
ATOM 1829 C C . LYS A 1 222 ? -5.684 -7.75 5.895 1 92.88 222 LYS A C 1
ATOM 1831 O O . LYS A 1 222 ? -4.523 -7.676 6.305 1 92.88 222 LYS A O 1
ATOM 1836 N N . ASN A 1 223 ? -6.488 -8.727 6.207 1 93.94 223 ASN A N 1
ATOM 1837 C CA . ASN A 1 223 ? -6.129 -9.711 7.215 1 93.94 223 ASN A CA 1
ATOM 1838 C C . ASN A 1 223 ? -5.027 -10.648 6.723 1 93.94 223 ASN A C 1
ATOM 1840 O O . ASN A 1 223 ? -4.418 -11.367 7.516 1 93.94 223 ASN A O 1
ATOM 1844 N N . LYS A 1 224 ? -4.738 -10.656 5.461 1 94.56 224 LYS A N 1
ATOM 1845 C CA . LYS A 1 224 ? -3.699 -11.516 4.898 1 94.56 224 LYS A CA 1
ATOM 1846 C C . LYS A 1 224 ? -2.332 -10.844 4.961 1 94.56 224 LYS A C 1
ATOM 1848 O O . LYS A 1 224 ? -1.305 -11.492 4.758 1 94.56 224 LYS A O 1
ATOM 1853 N N . ILE A 1 225 ? -2.33 -9.547 5.172 1 95.81 225 ILE A N 1
ATOM 1854 C CA . ILE A 1 225 ? -1.095 -8.773 5.102 1 95.81 225 ILE A CA 1
ATOM 1855 C C . ILE A 1 225 ? -0.63 -8.414 6.512 1 95.81 225 ILE A C 1
ATOM 1857 O O . ILE A 1 225 ? -1.373 -7.797 7.277 1 95.81 225 ILE A O 1
ATOM 1861 N N . HIS A 1 226 ? 0.529 -8.805 6.855 1 95.62 226 HIS A N 1
ATOM 1862 C CA . HIS A 1 226 ? 1.099 -8.555 8.172 1 95.62 226 HIS A CA 1
ATOM 1863 C C . HIS A 1 226 ? 2.414 -7.793 8.07 1 95.62 226 HIS A C 1
ATOM 1865 O O . HIS A 1 226 ? 3.371 -8.273 7.457 1 95.62 226 HIS A O 1
ATOM 1871 N N . PHE A 1 227 ? 2.471 -6.691 8.625 1 92.5 227 PHE A N 1
ATOM 1872 C CA . PHE A 1 227 ? 3.717 -5.941 8.727 1 92.5 227 PHE A CA 1
ATOM 1873 C C . PHE A 1 227 ? 4.5 -6.367 9.969 1 92.5 227 PHE A C 1
ATOM 1875 O O . PHE A 1 227 ? 3.965 -6.371 11.078 1 92.5 227 PHE A O 1
ATOM 1882 N N . VAL A 1 228 ? 5.73 -6.719 9.727 1 93.88 228 VAL A N 1
ATOM 1883 C CA . VAL A 1 228 ? 6.574 -7.246 10.797 1 93.88 228 VAL A CA 1
ATOM 1884 C C . VAL A 1 228 ? 7.789 -6.34 10.984 1 93.88 228 VAL A C 1
ATOM 1886 O O . VAL A 1 228 ? 8.812 -6.512 10.312 1 93.88 228 VAL A O 1
ATOM 1889 N N . ASN A 1 229 ? 7.637 -5.426 11.852 1 89.69 229 ASN A N 1
ATOM 1890 C CA . ASN A 1 229 ? 8.688 -4.453 12.125 1 89.69 229 ASN A CA 1
ATOM 1891 C C . ASN A 1 229 ? 9.031 -4.398 13.609 1 89.69 229 ASN A C 1
ATOM 1893 O O . ASN A 1 229 ? 8.336 -4.988 14.438 1 89.69 229 ASN A O 1
ATOM 1897 N N . GLY A 1 230 ? 10.164 -3.727 13.891 1 86.31 230 GLY A N 1
ATOM 1898 C CA . GLY A 1 230 ? 10.539 -3.529 15.281 1 86.31 230 GLY A CA 1
ATOM 1899 C C . GLY A 1 230 ? 11.57 -4.527 15.773 1 86.31 230 GLY A C 1
ATOM 1900 O O . GLY A 1 230 ? 12.367 -5.043 14.984 1 86.31 230 GLY A O 1
ATOM 1901 N N . LYS A 1 231 ? 11.586 -4.645 17.141 1 89.25 231 LYS A N 1
ATOM 1902 C CA . LYS A 1 231 ? 12.562 -5.523 17.766 1 89.25 231 LYS A CA 1
ATOM 1903 C C . LYS A 1 231 ? 12.188 -6.992 17.578 1 89.25 231 LYS A C 1
ATOM 1905 O O . LYS A 1 231 ? 11.07 -7.301 17.156 1 89.25 231 LYS A O 1
ATOM 1910 N N . GLU A 1 232 ? 13.102 -7.871 17.875 1 93.44 232 GLU A N 1
ATOM 1911 C CA . GLU A 1 232 ? 12.922 -9.312 17.703 1 93.44 232 GLU A CA 1
ATOM 1912 C C . GLU A 1 232 ? 11.695 -9.812 18.453 1 93.44 232 GLU A C 1
ATOM 1914 O O . GLU A 1 232 ? 10.945 -10.641 17.938 1 93.44 232 GLU A O 1
ATOM 1919 N N . SER A 1 233 ? 11.484 -9.281 19.625 1 94 233 SER A N 1
ATOM 1920 C CA . SER A 1 233 ? 10.359 -9.727 20.438 1 94 233 SER A CA 1
ATOM 1921 C C . SER A 1 233 ? 9.023 -9.359 19.797 1 94 233 SER A C 1
ATOM 1923 O O . SER A 1 233 ? 8.07 -10.141 19.844 1 94 233 SER A O 1
ATOM 1925 N N . GLU A 1 234 ? 8.961 -8.211 19.141 1 93.31 234 GLU A N 1
ATOM 1926 C CA . GLU A 1 234 ? 7.754 -7.77 18.469 1 93.31 234 GLU A CA 1
ATOM 1927 C C . GLU A 1 234 ? 7.5 -8.594 17.203 1 93.31 234 GLU A C 1
ATOM 1929 O O . GLU A 1 234 ? 6.363 -8.977 16.922 1 93.31 234 GLU A O 1
ATOM 1934 N N . LYS A 1 235 ? 8.562 -8.883 16.547 1 95.81 235 LYS A N 1
ATOM 1935 C CA . LYS A 1 235 ? 8.453 -9.703 15.344 1 95.81 235 LYS A CA 1
ATOM 1936 C C . LYS A 1 235 ? 7.996 -11.117 15.688 1 95.81 235 LYS A C 1
ATOM 1938 O O . LYS A 1 235 ? 7.133 -11.672 15.008 1 95.81 235 LYS A O 1
ATOM 1943 N N . ALA A 1 236 ? 8.523 -11.609 16.812 1 97.25 236 ALA A N 1
ATOM 1944 C CA . ALA A 1 236 ? 8.172 -12.953 17.25 1 97.25 236 ALA A CA 1
ATOM 1945 C C . ALA A 1 236 ? 6.68 -13.055 17.578 1 97.25 236 ALA A C 1
ATOM 1947 O O . ALA A 1 236 ? 6.051 -14.078 17.297 1 97.25 236 ALA A O 1
ATOM 1948 N N . LYS A 1 237 ? 6.191 -11.992 18.125 1 97.06 237 LYS A N 1
ATOM 1949 C CA . LYS A 1 237 ? 4.773 -11.984 18.469 1 97.06 237 LYS A CA 1
ATOM 1950 C C . LYS A 1 237 ? 3.902 -12.117 17.234 1 97.06 237 LYS A C 1
ATOM 1952 O O . LYS A 1 237 ? 2.932 -12.875 17.219 1 97.06 237 LYS A O 1
ATOM 1957 N N . ILE A 1 238 ? 4.273 -11.484 16.219 1 97 238 ILE A N 1
ATOM 1958 C CA . ILE A 1 238 ? 3.494 -11.523 14.984 1 97 238 ILE A CA 1
ATOM 1959 C C . ILE A 1 238 ? 3.672 -12.875 14.297 1 97 238 ILE A C 1
ATOM 1961 O O . ILE A 1 238 ? 2.689 -13.547 13.977 1 97 238 ILE A O 1
ATOM 1965 N N . PHE A 1 239 ? 4.902 -13.297 14.102 1 98.31 239 PHE A N 1
ATOM 1966 C CA . PHE A 1 239 ? 5.164 -14.57 13.445 1 98.31 239 PHE A CA 1
ATOM 1967 C C . PHE A 1 239 ? 4.578 -15.727 14.242 1 98.31 239 PHE A C 1
ATOM 1969 O O . PHE A 1 239 ? 4.012 -16.656 13.672 1 98.31 239 PHE A O 1
ATOM 1976 N N . GLY A 1 240 ? 4.684 -15.648 15.555 1 98.06 240 GLY A N 1
ATOM 1977 C CA . GLY A 1 240 ? 4.281 -16.734 16.422 1 98.06 240 GLY A CA 1
ATOM 1978 C C . GLY A 1 240 ? 2.805 -17.078 16.312 1 98.06 240 GLY A C 1
ATOM 1979 O O . GLY A 1 240 ? 2.396 -18.203 16.609 1 98.06 240 GLY A O 1
ATOM 1980 N N . LYS A 1 241 ? 2.018 -16.125 15.875 1 97.94 241 LYS A N 1
ATOM 1981 C CA . LYS A 1 241 ? 0.586 -16.359 15.695 1 97.94 241 LYS A CA 1
ATOM 1982 C C . LYS A 1 241 ? 0.316 -17.234 14.477 1 97.94 241 LYS A C 1
ATOM 1984 O O . LYS A 1 241 ? -0.723 -17.891 14.391 1 97.94 241 LYS A O 1
ATOM 1989 N N . HIS A 1 242 ? 1.31 -17.312 13.555 1 98.38 242 HIS A N 1
ATOM 1990 C CA . HIS A 1 242 ? 0.983 -17.891 12.25 1 98.38 242 HIS A CA 1
ATOM 1991 C C . HIS A 1 242 ? 1.96 -19 11.875 1 98.38 242 HIS A C 1
ATOM 1993 O O . HIS A 1 242 ? 1.644 -19.844 11.047 1 98.38 242 HIS A O 1
ATOM 1999 N N . ILE A 1 243 ? 3.127 -18.906 12.43 1 98.69 243 ILE A N 1
ATOM 2000 C CA . ILE A 1 243 ? 4.211 -19.812 12.062 1 98.69 243 ILE A CA 1
ATOM 2001 C C . ILE A 1 243 ? 4.945 -20.266 13.32 1 98.69 243 ILE A C 1
ATOM 2003 O O . ILE A 1 243 ? 5.172 -19.484 14.242 1 98.69 243 ILE A O 1
ATOM 2007 N N . ASP A 1 244 ? 5.285 -21.547 13.352 1 98.5 244 ASP A N 1
ATOM 2008 C CA . ASP A 1 244 ? 6.16 -22.016 14.422 1 98.5 244 ASP A CA 1
ATOM 2009 C C . ASP A 1 244 ? 7.492 -21.266 14.414 1 98.5 244 ASP A C 1
ATOM 2011 O O . ASP A 1 244 ? 8.203 -21.266 13.406 1 98.5 244 ASP A O 1
ATOM 2015 N N . LEU A 1 245 ? 7.848 -20.734 15.562 1 98.12 245 LEU A N 1
ATOM 2016 C CA . LEU A 1 245 ? 9.031 -19.891 15.648 1 98.12 245 LEU A CA 1
ATOM 2017 C C . LEU A 1 245 ? 10.297 -20.688 15.352 1 98.12 245 LEU A C 1
ATOM 2019 O O . LEU A 1 245 ? 11.344 -20.109 15.039 1 98.12 245 LEU A O 1
ATOM 2023 N N . ALA A 1 246 ? 10.281 -21.969 15.438 1 97.94 246 ALA A N 1
ATOM 2024 C CA . ALA A 1 246 ? 11.414 -22.828 15.086 1 97.94 246 ALA A CA 1
ATOM 2025 C C . ALA A 1 246 ? 11.742 -22.719 13.602 1 97.94 246 ALA A C 1
ATOM 2027 O O . ALA A 1 246 ? 12.836 -23.094 13.172 1 97.94 246 ALA A O 1
ATOM 2028 N N . GLN A 1 247 ? 10.789 -22.234 12.797 1 97.81 247 GLN A N 1
ATOM 2029 C CA . GLN A 1 247 ? 11 -22.078 11.359 1 97.81 247 GLN A CA 1
ATOM 2030 C C . GLN A 1 247 ? 11.469 -20.672 11.016 1 97.81 247 GLN A C 1
ATOM 2032 O O . GLN A 1 247 ? 11.883 -20.406 9.883 1 97.81 247 GLN A O 1
ATOM 2037 N N . ILE A 1 248 ? 11.391 -19.719 11.953 1 98.12 248 ILE A N 1
ATOM 2038 C CA . ILE A 1 248 ? 11.656 -18.312 11.711 1 98.12 248 ILE A CA 1
ATOM 2039 C C . ILE A 1 248 ? 13.086 -17.984 12.117 1 98.12 248 ILE A C 1
ATOM 2041 O O . ILE A 1 248 ? 13.562 -18.438 13.164 1 98.12 248 ILE A O 1
ATOM 2045 N N . ASP A 1 249 ? 13.703 -17.188 11.281 1 96.25 249 ASP A N 1
ATOM 2046 C CA . ASP A 1 249 ? 15.086 -16.781 11.516 1 96.25 249 ASP A CA 1
ATOM 2047 C C . ASP A 1 249 ? 15.234 -16.125 12.883 1 96.25 249 ASP A C 1
ATOM 2049 O O . ASP A 1 249 ? 14.359 -15.375 13.32 1 96.25 249 ASP A O 1
ATOM 2053 N N . THR A 1 250 ? 16.391 -16.25 13.5 1 95.75 250 THR A N 1
ATOM 2054 C CA . THR A 1 250 ? 16.672 -15.664 14.805 1 95.75 250 THR A CA 1
ATOM 2055 C C . THR A 1 250 ? 16.609 -14.141 14.742 1 95.75 250 THR A C 1
ATOM 2057 O O . THR A 1 250 ? 16.172 -13.492 15.695 1 95.75 250 THR A O 1
ATOM 2060 N N . THR A 1 251 ? 16.938 -13.602 13.594 1 93.69 251 THR A N 1
ATOM 2061 C CA . THR A 1 251 ? 16.938 -12.148 13.445 1 93.69 251 THR A CA 1
ATOM 2062 C C . THR A 1 251 ? 15.5 -11.625 13.398 1 93.69 251 THR A C 1
ATOM 2064 O O . THR A 1 251 ? 15.273 -10.414 13.531 1 93.69 251 THR A O 1
ATOM 2067 N N . TRP A 1 252 ? 14.57 -12.539 13.195 1 96.25 252 TRP A N 1
ATOM 2068 C CA . TRP A 1 252 ? 13.172 -12.148 13.156 1 96.25 252 TRP A CA 1
ATOM 2069 C C . TRP A 1 252 ? 12.438 -12.633 14.406 1 96.25 252 TRP A C 1
ATOM 2071 O O . TRP A 1 252 ? 11.203 -12.688 14.43 1 96.25 252 TRP A O 1
ATOM 2081 N N . GLY A 1 253 ? 13.211 -13.031 15.422 1 96.12 253 GLY A N 1
ATOM 2082 C CA . GLY A 1 253 ? 12.617 -13.422 16.688 1 96.12 253 GLY A CA 1
ATOM 2083 C C . GLY A 1 253 ? 12.344 -14.914 16.797 1 96.12 253 GLY A C 1
ATOM 2084 O O . GLY A 1 253 ? 11.797 -15.383 17.781 1 96.12 253 GLY A O 1
ATOM 2085 N N . GLY A 1 254 ? 12.664 -15.672 15.734 1 97.5 254 GLY A N 1
ATOM 2086 C CA . GLY A 1 254 ? 12.531 -17.109 15.781 1 97.5 254 GLY A CA 1
ATOM 2087 C C . GLY A 1 254 ? 13.75 -17.812 16.359 1 97.5 254 GLY A C 1
ATOM 2088 O O . GLY A 1 254 ? 14.531 -17.188 17.094 1 97.5 254 GLY A O 1
ATOM 2089 N N . THR A 1 255 ? 13.781 -19.125 16.172 1 96.81 255 THR A N 1
ATOM 2090 C CA . THR A 1 255 ? 14.898 -19.891 16.719 1 96.81 255 THR A CA 1
ATOM 2091 C C . THR A 1 255 ? 15.602 -20.672 15.609 1 96.81 255 THR A C 1
ATOM 2093 O O . THR A 1 255 ? 16.5 -21.469 15.883 1 96.81 255 THR A O 1
ATOM 2096 N N . SER A 1 256 ? 15.164 -20.453 14.391 1 95.25 256 SER A N 1
ATOM 2097 C CA . SER A 1 256 ? 15.805 -21.172 13.289 1 95.25 256 SER A CA 1
ATOM 2098 C C . SER A 1 256 ? 17.203 -20.625 13.016 1 95.25 256 SER A C 1
ATOM 2100 O O . SER A 1 256 ? 17.406 -19.406 12.977 1 95.25 256 SER A O 1
ATOM 2102 N N . THR A 1 257 ? 18.172 -21.5 12.734 1 90.88 257 THR A N 1
ATOM 2103 C CA . THR A 1 257 ? 19.531 -21.109 12.352 1 90.88 257 THR A CA 1
ATOM 2104 C C . THR A 1 257 ? 19.812 -21.469 10.898 1 90.88 257 THR A C 1
ATOM 2106 O O . THR A 1 257 ? 20.969 -21.562 10.484 1 90.88 257 THR A O 1
ATOM 2109 N N . PHE A 1 258 ? 18.734 -21.688 10.234 1 86.88 258 PHE A N 1
ATOM 2110 C CA . PHE A 1 258 ? 18.844 -22.062 8.828 1 86.88 258 PHE A CA 1
ATOM 2111 C C . PHE A 1 258 ? 19.578 -20.984 8.031 1 86.88 258 PHE A C 1
ATOM 2113 O O . PHE A 1 258 ? 19.297 -19.797 8.188 1 86.88 258 PHE A O 1
ATOM 2120 N N . VAL A 1 259 ? 20.516 -21.375 7.277 1 85.19 259 VAL A N 1
ATOM 2121 C CA . VAL A 1 259 ? 21.203 -20.531 6.309 1 85.19 259 VAL A CA 1
ATOM 2122 C C . VAL A 1 259 ? 21.016 -21.094 4.902 1 85.19 259 VAL A C 1
ATOM 2124 O O . VAL A 1 259 ? 21.219 -22.297 4.668 1 85.19 259 VAL A O 1
ATOM 2127 N N . PHE A 1 260 ? 20.547 -20.266 4.023 1 87 260 PHE A N 1
ATOM 2128 C CA . PHE A 1 260 ? 20.312 -20.703 2.65 1 87 260 PHE A CA 1
ATOM 2129 C C . PHE A 1 260 ? 21.594 -21.188 2.014 1 87 260 PHE A C 1
ATOM 2131 O O . PHE A 1 260 ? 22.609 -20.484 2.01 1 87 260 PHE A O 1
ATOM 2138 N N . GLU A 1 261 ? 21.547 -22.422 1.628 1 82.94 261 GLU A N 1
ATOM 2139 C CA . GLU A 1 261 ? 22.578 -23.016 0.79 1 82.94 261 GLU A CA 1
ATOM 2140 C C . GLU A 1 261 ? 22 -23.5 -0.536 1 82.94 261 GLU A C 1
ATOM 2142 O O . GLU A 1 261 ? 21.172 -24.406 -0.561 1 82.94 261 GLU A O 1
ATOM 2147 N N . HIS A 1 262 ? 22.484 -22.875 -1.549 1 83.31 262 HIS A N 1
ATOM 2148 C CA . HIS A 1 262 ? 21.938 -23.141 -2.875 1 83.31 262 HIS A CA 1
ATOM 2149 C C . HIS A 1 262 ? 21.906 -24.641 -3.166 1 83.31 262 HIS A C 1
ATOM 2151 O O . HIS A 1 262 ? 20.922 -25.141 -3.713 1 83.31 262 HIS A O 1
ATOM 2157 N N . SER A 1 263 ? 22.922 -25.297 -2.766 1 76.75 263 SER A N 1
ATOM 2158 C CA . SER A 1 263 ? 23.047 -26.719 -3.059 1 76.75 263 SER A CA 1
ATOM 2159 C C . SER A 1 263 ? 21.953 -27.531 -2.357 1 76.75 263 SER A C 1
ATOM 2161 O O . SER A 1 263 ? 21.578 -28.609 -2.809 1 76.75 263 SER A O 1
ATOM 2163 N N . ASP A 1 264 ? 21.453 -26.984 -1.262 1 73.38 264 ASP A N 1
ATOM 2164 C CA . ASP A 1 264 ? 20.406 -27.672 -0.517 1 73.38 264 ASP A CA 1
ATOM 2165 C C . ASP A 1 264 ? 19.078 -27.656 -1.279 1 73.38 264 ASP A C 1
ATOM 2167 O O . ASP A 1 264 ? 18.219 -28.516 -1.061 1 73.38 264 ASP A O 1
ATOM 2171 N N . PHE A 1 265 ? 18.859 -26.688 -2.09 1 71.25 265 PHE A N 1
ATOM 2172 C CA . PHE A 1 265 ? 17.562 -26.484 -2.73 1 71.25 265 PHE A CA 1
ATOM 2173 C C . PHE A 1 265 ? 17.625 -26.875 -4.203 1 71.25 265 PHE A C 1
ATOM 2175 O O . PHE A 1 265 ? 16.594 -27.188 -4.809 1 71.25 265 PHE A O 1
ATOM 2182 N N . TRP A 1 266 ? 18.812 -26.828 -4.773 1 68.44 266 TRP A N 1
ATOM 2183 C CA . TRP A 1 266 ? 18.891 -26.922 -6.227 1 68.44 266 TRP A CA 1
ATOM 2184 C C . TRP A 1 266 ? 19.859 -28.031 -6.652 1 68.44 266 TRP A C 1
ATOM 2186 O O . TRP A 1 266 ? 20.062 -28.25 -7.848 1 68.44 266 TRP A O 1
ATOM 2196 N N . GLY A 1 267 ? 20.609 -28.562 -5.73 1 47.16 267 GLY A N 1
ATOM 2197 C CA . GLY A 1 267 ? 21.656 -29.5 -6.09 1 47.16 267 GLY A CA 1
ATOM 2198 C C . GLY A 1 267 ? 21.125 -30.766 -6.734 1 47.16 267 GLY A C 1
ATOM 2199 O O . GLY A 1 267 ? 21.672 -31.234 -7.738 1 47.16 267 GLY A O 1
ATOM 2200 N N . ASN A 1 268 ? 20.422 -31.766 -5.992 1 40.03 268 ASN A N 1
ATOM 2201 C CA . ASN A 1 268 ? 20.406 -33.156 -6.469 1 40.03 268 ASN A CA 1
ATOM 2202 C C . ASN A 1 268 ? 19.281 -33.375 -7.484 1 40.03 268 ASN A C 1
ATOM 2204 O O . ASN A 1 268 ? 18.203 -32.781 -7.367 1 40.03 268 ASN A O 1
ATOM 2208 N N . MET B 1 1 ? -39.062 -6.734 -19.641 1 25.61 1 MET B N 1
ATOM 2209 C CA . MET B 1 1 ? -38.406 -6.941 -18.359 1 25.61 1 MET B CA 1
ATOM 2210 C C . MET B 1 1 ? -37.438 -5.805 -18.047 1 25.61 1 MET B C 1
ATOM 2212 O O . MET B 1 1 ? -36.5 -5.57 -18.812 1 25.61 1 MET B O 1
ATOM 2216 N N . SER B 1 2 ? -37.875 -4.703 -17.281 1 25.91 2 SER B N 1
ATOM 2217 C CA . SER B 1 2 ? -37.469 -3.311 -17.109 1 25.91 2 SER B CA 1
ATOM 2218 C C . SER B 1 2 ? -36.188 -3.191 -16.297 1 25.91 2 SER B C 1
ATOM 2220 O O . SER B 1 2 ? -36.125 -3.721 -15.18 1 25.91 2 SER B O 1
ATOM 2222 N N . GLU B 1 3 ? -35 -3.297 -16.953 1 24.41 3 GLU B N 1
ATOM 2223 C CA . GLU B 1 3 ? -33.625 -3.23 -16.5 1 24.41 3 GLU B CA 1
ATOM 2224 C C . GLU B 1 3 ? -33.375 -2.008 -15.625 1 24.41 3 GLU B C 1
ATOM 2226 O O . GLU B 1 3 ? -33.438 -0.872 -16.094 1 24.41 3 GLU B O 1
ATOM 2231 N N . ARG B 1 4 ? -33.906 -2.037 -14.352 1 22.7 4 ARG B N 1
ATOM 2232 C CA . ARG B 1 4 ? -33.812 -0.896 -13.445 1 22.7 4 ARG B CA 1
ATOM 2233 C C . ARG B 1 4 ? -32.375 -0.499 -13.219 1 22.7 4 ARG B C 1
ATOM 2235 O O . ARG B 1 4 ? -31.594 -1.26 -12.633 1 22.7 4 ARG B O 1
ATOM 2242 N N . LYS B 1 5 ? -31.766 0.361 -14.07 1 25.05 5 LYS B N 1
ATOM 2243 C CA . LYS B 1 5 ? -30.484 1.05 -14.055 1 25.05 5 LYS B CA 1
ATOM 2244 C C . LYS B 1 5 ? -30.25 1.767 -12.727 1 25.05 5 LYS B C 1
ATOM 2246 O O . LYS B 1 5 ? -30.906 2.766 -12.438 1 25.05 5 LYS B O 1
ATOM 2251 N N . GLY B 1 6 ? -30.141 0.998 -11.594 1 22.94 6 GLY B N 1
ATOM 2252 C CA . GLY B 1 6 ? -29.922 1.671 -10.32 1 22.94 6 GLY B CA 1
ATOM 2253 C C . GLY B 1 6 ? -28.734 2.613 -10.344 1 22.94 6 GLY B C 1
ATOM 2254 O O . GLY B 1 6 ? -27.594 2.182 -10.539 1 22.94 6 GLY B O 1
ATOM 2255 N N . HIS B 1 7 ? -28.891 3.926 -10.805 1 24.56 7 HIS B N 1
ATOM 2256 C CA . HIS B 1 7 ? -28 5.094 -10.812 1 24.56 7 HIS B CA 1
ATOM 2257 C C . HIS B 1 7 ? -27.453 5.367 -9.414 1 24.56 7 HIS B C 1
ATOM 2259 O O . HIS B 1 7 ? -28.188 5.801 -8.523 1 24.56 7 HIS B O 1
ATOM 2265 N N . THR B 1 8 ? -26.703 4.492 -8.859 1 25.23 8 THR B N 1
ATOM 2266 C CA . THR B 1 8 ? -26.125 4.941 -7.598 1 25.23 8 THR B CA 1
ATOM 2267 C C . THR B 1 8 ? -25.406 6.273 -7.777 1 25.23 8 THR B C 1
ATOM 2269 O O . THR B 1 8 ? -24.484 6.379 -8.594 1 25.23 8 THR B O 1
ATOM 2272 N N . ARG B 1 9 ? -26.016 7.43 -7.449 1 23.88 9 ARG B N 1
ATOM 2273 C CA . ARG B 1 9 ? -25.641 8.836 -7.473 1 23.88 9 ARG B CA 1
ATOM 2274 C C . ARG B 1 9 ? -24.328 9.07 -6.73 1 23.88 9 ARG B C 1
ATOM 2276 O O . ARG B 1 9 ? -24.25 8.883 -5.512 1 23.88 9 ARG B O 1
ATOM 2283 N N . MET B 1 10 ? -23.25 8.742 -7.332 1 25.06 10 MET B N 1
ATOM 2284 C CA . MET B 1 10 ? -21.938 9.148 -6.855 1 25.06 10 MET B CA 1
ATOM 2285 C C . MET B 1 10 ? -21.859 10.656 -6.648 1 25.06 10 MET B C 1
ATOM 2287 O O . MET B 1 10 ? -22.031 11.43 -7.598 1 25.06 10 MET B O 1
ATOM 2291 N N . HIS B 1 11 ? -22.391 11.211 -5.516 1 26.7 11 HIS B N 1
ATOM 2292 C CA . HIS B 1 11 ? -22.375 12.641 -5.223 1 26.7 11 HIS B CA 1
ATOM 2293 C C . HIS B 1 11 ? -20.953 13.188 -5.211 1 26.7 11 HIS B C 1
ATOM 2295 O O . HIS B 1 11 ? -20.172 12.867 -4.309 1 26.7 11 HIS B O 1
ATOM 2301 N N . SER B 1 12 ? -20.25 13.102 -6.211 1 27.66 12 SER B N 1
ATOM 2302 C CA . SER B 1 12 ? -19.094 13.969 -6.34 1 27.66 12 SER B CA 1
ATOM 2303 C C . SER B 1 12 ? -19.453 15.422 -6.039 1 27.66 12 SER B C 1
ATOM 2305 O O . SER B 1 12 ? -20.109 16.078 -6.84 1 27.66 12 SER B O 1
ATOM 2307 N N . ALA B 1 13 ? -19.844 15.789 -4.859 1 29.67 13 ALA B N 1
ATOM 2308 C CA . ALA B 1 13 ? -20.172 17.188 -4.598 1 29.67 13 ALA B CA 1
ATOM 2309 C C . ALA B 1 13 ? -19 18.109 -4.961 1 29.67 13 ALA B C 1
ATOM 2311 O O . ALA B 1 13 ? -18.062 18.266 -4.176 1 29.67 13 ALA B O 1
ATOM 2312 N N . THR B 1 14 ? -18.531 18.062 -6.164 1 30.17 14 THR B N 1
ATOM 2313 C CA . THR B 1 14 ? -17.734 19.203 -6.582 1 30.17 14 THR B CA 1
ATOM 2314 C C . THR B 1 14 ? -18.484 20.5 -6.316 1 30.17 14 THR B C 1
ATOM 2316 O O . THR B 1 14 ? -19.516 20.766 -6.934 1 30.17 14 THR B O 1
ATOM 2319 N N . SER B 1 15 ? -18.406 21 -5.145 1 33.06 15 SER B N 1
ATOM 2320 C CA . SER B 1 15 ? -19.047 22.281 -4.906 1 33.06 15 SER B CA 1
ATOM 2321 C C . SER B 1 15 ? -18.562 23.328 -5.91 1 33.06 15 SER B C 1
ATOM 2323 O O . SER B 1 15 ? -17.359 23.562 -6.039 1 33.06 15 SER B O 1
ATOM 2325 N N . PHE B 1 16 ? -19.188 23.531 -6.965 1 33.69 16 PHE B N 1
ATOM 2326 C CA . PHE B 1 16 ? -19 24.625 -7.898 1 33.69 16 PHE B CA 1
ATOM 2327 C C . PHE B 1 16 ? -19 25.969 -7.168 1 33.69 16 PHE B C 1
ATOM 2329 O O . PHE B 1 16 ? -19.953 26.281 -6.438 1 33.69 16 PHE B O 1
ATOM 2336 N N . ILE B 1 17 ? -17.734 26.516 -6.996 1 37.22 17 ILE B N 1
ATOM 2337 C CA . ILE B 1 17 ? -17.625 27.875 -6.449 1 37.22 17 ILE B CA 1
ATOM 2338 C C . ILE B 1 17 ? -18.281 28.859 -7.398 1 37.22 17 ILE B C 1
ATOM 2340 O O . ILE B 1 17 ? -17.906 28.969 -8.57 1 37.22 17 ILE B O 1
ATOM 2344 N N . ASP B 1 18 ? -19.469 29.125 -7.191 1 38 18 ASP B N 1
ATOM 2345 C CA . ASP B 1 18 ? -20.047 30.297 -7.852 1 38 18 ASP B CA 1
ATOM 2346 C C . ASP B 1 18 ? -19.25 31.547 -7.516 1 38 18 ASP B C 1
ATOM 2348 O O . ASP B 1 18 ? -19.234 32 -6.363 1 38 18 ASP B O 1
ATOM 2352 N N . VAL B 1 19 ? -18.422 32.062 -8.32 1 45.06 19 VAL B N 1
ATOM 2353 C CA . VAL B 1 19 ? -17.547 33.219 -8.234 1 45.06 19 VAL B CA 1
ATOM 2354 C C . VAL B 1 19 ? -18.328 34.438 -7.715 1 45.06 19 VAL B C 1
ATOM 2356 O O . VAL B 1 19 ? -17.734 35.406 -7.227 1 45.06 19 VAL B O 1
ATOM 2359 N N . THR B 1 20 ? -19.516 34.656 -8.258 1 43.12 20 THR B N 1
ATOM 2360 C CA . THR B 1 20 ? -20.25 35.844 -7.797 1 43.12 20 THR B CA 1
ATOM 2361 C C . THR B 1 20 ? -20.609 35.719 -6.32 1 43.12 20 THR B C 1
ATOM 2363 O O . THR B 1 20 ? -21 36.688 -5.68 1 43.12 20 THR B O 1
ATOM 2366 N N . LYS B 1 21 ? -21.031 34.438 -6.035 1 52.38 21 LYS B N 1
ATOM 2367 C CA . LYS B 1 21 ? -21.469 34.281 -4.648 1 52.38 21 LYS B CA 1
ATOM 2368 C C . LYS B 1 21 ? -20.328 33.812 -3.762 1 52.38 21 LYS B C 1
ATOM 2370 O O . LYS B 1 21 ? -19.578 32.906 -4.141 1 52.38 21 LYS B O 1
ATOM 2375 N N . GLY B 1 22 ? -19.594 34.594 -2.957 1 64.31 22 GLY B N 1
ATOM 2376 C CA . GLY B 1 22 ? -18.516 34.312 -2.012 1 64.31 22 GLY B CA 1
ATOM 2377 C C . GLY B 1 22 ? -18.484 32.875 -1.555 1 64.31 22 GLY B C 1
ATOM 2378 O O . GLY B 1 22 ? -19.391 32.094 -1.849 1 64.31 22 GLY B O 1
ATOM 2379 N N . TYR B 1 23 ? -17.312 32.312 -0.996 1 80.12 23 TYR B N 1
ATOM 2380 C CA . TYR B 1 23 ? -17.141 30.938 -0.519 1 80.12 23 TYR B CA 1
ATOM 2381 C C . TYR B 1 23 ? -18.047 30.656 0.671 1 80.12 23 TYR B C 1
ATOM 2383 O O . TYR B 1 23 ? -18.094 31.438 1.625 1 80.12 23 TYR B O 1
ATOM 2391 N N . ASN B 1 24 ? -19.016 29.719 0.508 1 87.56 24 ASN B N 1
ATOM 2392 C CA . ASN B 1 24 ? -19.859 29.219 1.588 1 87.56 24 ASN B CA 1
ATOM 2393 C C . ASN B 1 24 ? -19.562 27.75 1.886 1 87.56 24 ASN B C 1
ATOM 2395 O O . ASN B 1 24 ? -19.906 26.875 1.092 1 87.56 24 ASN B O 1
ATOM 2399 N N . PRO B 1 25 ? -19 27.422 3.041 1 91.69 25 PRO B N 1
ATOM 2400 C CA . PRO B 1 25 ? -18.609 26.047 3.348 1 91.69 25 PRO B CA 1
ATOM 2401 C C . PRO B 1 25 ? -19.797 25.125 3.557 1 91.69 25 PRO B C 1
ATOM 2403 O O . PRO B 1 25 ? -19.641 23.906 3.611 1 91.69 25 PRO B O 1
ATOM 2406 N N . ARG B 1 26 ? -21.047 25.672 3.559 1 93.06 26 ARG B N 1
ATOM 2407 C CA . ARG B 1 26 ? -22.219 24.875 3.871 1 93.06 26 ARG B CA 1
ATOM 2408 C C . ARG B 1 26 ? -22.953 24.453 2.602 1 93.06 26 ARG B C 1
ATOM 2410 O O . ARG B 1 26 ? -23.938 23.719 2.66 1 93.06 26 ARG B O 1
ATOM 2417 N N . THR B 1 27 ? -22.5 24.922 1.488 1 89 27 THR B N 1
ATOM 2418 C CA . THR B 1 27 ? -23.219 24.797 0.228 1 89 27 THR B CA 1
ATOM 2419 C C . THR B 1 27 ? -23.547 23.344 -0.068 1 89 27 THR B C 1
ATOM 2421 O O . THR B 1 27 ? -24.641 23.031 -0.57 1 89 27 THR B O 1
ATOM 2424 N N . SER B 1 28 ? -22.703 22.422 0.293 1 88.38 28 SER B N 1
ATOM 2425 C CA . SER B 1 28 ? -22.906 21.031 -0.103 1 88.38 28 SER B CA 1
ATOM 2426 C C . SER B 1 28 ? -23.484 20.203 1.042 1 88.38 28 SER B C 1
ATOM 2428 O O . SER B 1 28 ? -23.672 19 0.911 1 88.38 28 SER B O 1
ATOM 2430 N N . LEU B 1 29 ? -23.969 20.828 2.066 1 94.88 29 LEU B N 1
ATOM 2431 C CA . LEU B 1 29 ? -24.438 20.094 3.236 1 94.88 29 LEU B CA 1
ATOM 2432 C C . LEU B 1 29 ? -25.906 19.734 3.104 1 94.88 29 LEU B C 1
ATOM 2434 O O . LEU B 1 29 ? -26.703 20.531 2.598 1 94.88 29 LEU B O 1
ATOM 2438 N N . THR B 1 30 ? -26.125 18.547 3.549 1 96.5 30 THR B N 1
ATOM 2439 C CA . THR B 1 30 ? -27.531 18.219 3.764 1 96.5 30 THR B CA 1
ATOM 2440 C C . THR B 1 30 ? -28.094 18.984 4.957 1 96.5 30 THR B C 1
ATOM 2442 O O . THR B 1 30 ? -27.344 19.594 5.719 1 96.5 30 THR B O 1
ATOM 2445 N N . GLN B 1 31 ? -29.453 18.969 5.016 1 96.25 31 GLN B N 1
ATOM 2446 C CA . GLN B 1 31 ? -30.078 19.609 6.164 1 96.25 31 GLN B CA 1
ATOM 2447 C C . GLN B 1 31 ? -29.578 19 7.473 1 96.25 31 GLN B C 1
ATOM 2449 O O . GLN B 1 31 ? -29.312 19.719 8.438 1 96.25 31 GLN B O 1
ATOM 2454 N N . GLU B 1 32 ? -29.5 17.719 7.449 1 97.56 32 GLU B N 1
ATOM 2455 C CA . GLU B 1 32 ? -29.031 17.016 8.641 1 97.56 32 GLU B CA 1
ATOM 2456 C C . GLU B 1 32 ? -27.609 17.406 8.992 1 97.56 32 GLU B C 1
ATOM 2458 O O . GLU B 1 32 ? -27.297 17.672 10.156 1 97.56 32 GLU B O 1
ATOM 2463 N N . GLN B 1 33 ? -26.766 17.5 8.07 1 97.5 33 GLN B N 1
ATOM 2464 C CA . GLN B 1 33 ? -25.359 17.875 8.273 1 97.5 33 GLN B CA 1
ATOM 2465 C C . GLN B 1 33 ? -25.25 19.297 8.789 1 97.5 33 GLN B C 1
ATOM 2467 O O . GLN B 1 33 ? -24.422 19.594 9.648 1 97.5 33 GLN B O 1
ATOM 2472 N N . ASN B 1 34 ? -26.031 20.125 8.273 1 97.44 34 ASN B N 1
ATOM 2473 C CA . ASN B 1 34 ? -26.062 21.516 8.719 1 97.44 34 ASN B CA 1
ATOM 2474 C C . ASN B 1 34 ? -26.469 21.641 10.18 1 97.44 34 ASN B C 1
ATOM 2476 O O . ASN B 1 34 ? -25.906 22.453 10.922 1 97.44 34 ASN B O 1
ATOM 2480 N N . GLU B 1 35 ? -27.453 20.875 10.516 1 97.94 35 GLU B N 1
ATOM 2481 C CA . GLU B 1 35 ? -27.891 20.859 11.906 1 97.94 35 GLU B CA 1
ATOM 2482 C C . GLU B 1 35 ? -26.797 20.375 12.844 1 97.94 35 GLU B C 1
ATOM 2484 O O . GLU B 1 35 ? -26.594 20.922 13.922 1 97.94 35 GLU B O 1
ATOM 2489 N N . ILE B 1 36 ? -26.125 19.328 12.406 1 98.38 36 ILE B N 1
ATOM 2490 C CA . ILE B 1 36 ? -25.047 18.781 13.211 1 98.38 36 ILE B CA 1
ATOM 2491 C C . ILE B 1 36 ? -23.938 19.828 13.367 1 98.38 36 ILE B C 1
ATOM 2493 O O . ILE B 1 36 ? -23.375 19.984 14.461 1 98.38 36 ILE B O 1
ATOM 2497 N N . LEU B 1 37 ? -23.625 20.562 12.328 1 98.38 37 LEU B N 1
ATOM 2498 C CA . LEU B 1 37 ? -22.641 21.625 12.391 1 98.38 37 LEU B CA 1
ATOM 2499 C C . LEU B 1 37 ? -23.062 22.703 13.391 1 98.38 37 LEU B C 1
ATOM 2501 O O . LEU B 1 37 ? -22.234 23.172 14.18 1 98.38 37 LEU B O 1
ATOM 2505 N N . ASN B 1 38 ? -24.266 23.094 13.359 1 98.06 38 ASN B N 1
ATOM 2506 C CA . ASN B 1 38 ? -24.781 24.078 14.297 1 98.06 38 ASN B CA 1
ATOM 2507 C C . ASN B 1 38 ? -24.625 23.609 15.742 1 98.06 38 ASN B C 1
ATOM 2509 O O . ASN B 1 38 ? -24.234 24.391 16.609 1 98.06 38 ASN B O 1
ATOM 2513 N N . ASP B 1 39 ? -24.984 22.375 15.906 1 98.19 39 ASP B N 1
ATOM 2514 C CA . ASP B 1 39 ? -24.828 21.797 17.25 1 98.19 39 ASP B CA 1
ATOM 2515 C C . ASP B 1 39 ? -23.375 21.781 17.672 1 98.19 39 ASP B C 1
ATOM 2517 O O . ASP B 1 39 ? -23.062 22.016 18.844 1 98.19 39 ASP B O 1
ATOM 2521 N N . PHE B 1 40 ? -22.5 21.484 16.766 1 98.38 40 PHE B N 1
ATOM 2522 C CA . PHE B 1 40 ? -21.062 21.484 17.031 1 98.38 40 PHE B CA 1
ATOM 2523 C C . PHE B 1 40 ? -20.609 22.875 17.469 1 98.38 40 PHE B C 1
ATOM 2525 O O . PHE B 1 40 ? -19.891 23.016 18.469 1 98.38 40 PHE B O 1
ATOM 2532 N N . ILE B 1 41 ? -21.031 23.875 16.781 1 97.62 41 ILE B N 1
ATOM 2533 C CA . ILE B 1 41 ? -20.656 25.25 17.047 1 97.62 41 ILE B CA 1
ATOM 2534 C C . ILE B 1 41 ? -21.141 25.641 18.453 1 97.62 41 ILE B C 1
ATOM 2536 O O . ILE B 1 41 ? -20.406 26.281 19.203 1 97.62 41 ILE B O 1
ATOM 2540 N N . LYS B 1 42 ? -22.281 25.188 18.828 1 96.62 42 LYS B N 1
ATOM 2541 C CA . LYS B 1 42 ? -22.844 25.516 20.125 1 96.62 42 LYS B CA 1
ATOM 2542 C C . LYS B 1 42 ? -22.047 24.891 21.25 1 96.62 42 LYS B C 1
ATOM 2544 O O . LYS B 1 42 ? -22.016 25.406 22.375 1 96.62 42 LYS B O 1
ATOM 2549 N N . LYS B 1 43 ? -21.422 23.797 20.922 1 95.56 43 LYS B N 1
ATOM 2550 C CA . LYS B 1 43 ? -20.672 23.062 21.938 1 95.56 43 LYS B CA 1
ATOM 2551 C C . LYS B 1 43 ? -19.328 23.719 22.234 1 95.56 43 LYS B C 1
ATOM 2553 O O . LYS B 1 43 ? -18.703 23.438 23.25 1 95.56 43 LYS B O 1
ATOM 2558 N N . ILE B 1 44 ? -18.922 24.516 21.375 1 95.69 44 ILE B N 1
ATOM 2559 C CA . ILE B 1 44 ? -17.594 25.109 21.531 1 95.69 44 ILE B CA 1
ATOM 2560 C C . ILE B 1 44 ? -17.672 26.328 22.438 1 95.69 44 ILE B C 1
ATOM 2562 O O . ILE B 1 44 ? -18.5 27.219 22.219 1 95.69 44 ILE B O 1
ATOM 2566 N N . ASP B 1 45 ? -16.859 26.328 23.469 1 93.12 45 ASP B N 1
ATOM 2567 C CA . ASP B 1 45 ? -16.719 27.5 24.328 1 93.12 45 ASP B CA 1
ATOM 2568 C C . ASP B 1 45 ? -15.672 28.469 23.766 1 93.12 45 ASP B C 1
ATOM 2570 O O . ASP B 1 45 ? -14.539 28.516 24.25 1 93.12 45 ASP B O 1
ATOM 2574 N N . TYR B 1 46 ? -16.078 29.328 22.906 1 91.06 46 TYR B N 1
ATOM 2575 C CA . TYR B 1 46 ? -15.18 30.234 22.188 1 91.06 46 TYR B CA 1
ATOM 2576 C C . TYR B 1 46 ? -14.539 31.234 23.141 1 91.06 46 TYR B C 1
ATOM 2578 O O . TYR B 1 46 ? -13.445 31.734 22.891 1 91.06 46 TYR B O 1
ATOM 2586 N N . ASP B 1 47 ? -15.133 31.484 24.281 1 92.31 47 ASP B N 1
ATOM 2587 C CA . ASP B 1 47 ? -14.609 32.469 25.25 1 92.31 47 ASP B CA 1
ATOM 2588 C C . ASP B 1 47 ? -13.367 31.906 25.953 1 92.31 47 ASP B C 1
ATOM 2590 O O . ASP B 1 47 ? -12.547 32.688 26.453 1 92.31 47 ASP B O 1
ATOM 2594 N N . SER B 1 48 ? -13.281 30.609 25.906 1 93.75 48 SER B N 1
ATOM 2595 C CA . SER B 1 48 ? -12.148 29.969 26.594 1 93.75 48 SER B CA 1
ATOM 2596 C C . SER B 1 48 ? -10.969 29.797 25.641 1 93.75 48 SER B C 1
ATOM 2598 O O . SER B 1 48 ? -9.891 29.375 26.047 1 93.75 48 SER B O 1
ATOM 2600 N N . LEU B 1 49 ? -11.156 30.172 24.375 1 95.06 49 LEU B N 1
ATOM 2601 C CA . LEU B 1 49 ? -10.141 29.938 23.359 1 95.06 49 LEU B CA 1
ATOM 2602 C C . LEU B 1 49 ? -9.289 31.188 23.141 1 95.06 49 LEU B C 1
ATOM 2604 O O . LEU B 1 49 ? -9.781 32.312 23.297 1 95.06 49 LEU B O 1
ATOM 2608 N N . THR B 1 50 ? -8.031 30.984 22.844 1 94.25 50 THR B N 1
ATOM 2609 C CA . THR B 1 50 ? -7.191 32.094 22.375 1 94.25 50 THR B CA 1
ATOM 2610 C C . THR B 1 50 ? -7.648 32.562 21 1 94.25 50 THR B C 1
ATOM 2612 O O . THR B 1 50 ? -8.422 31.875 20.328 1 94.25 50 THR B O 1
ATOM 2615 N N . ASP B 1 51 ? -7.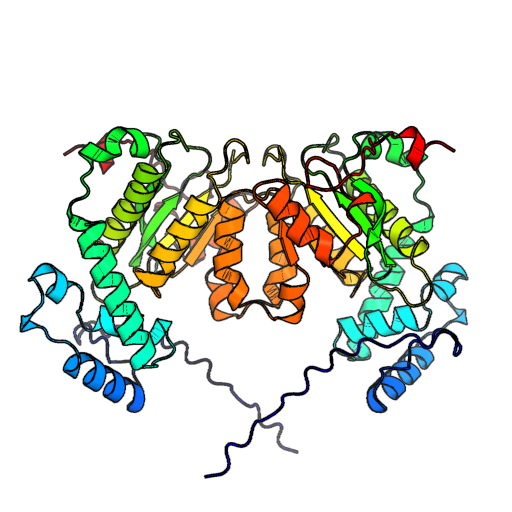148 33.688 20.578 1 92.31 51 ASP B N 1
ATOM 2616 C CA . ASP B 1 51 ? -7.488 34.219 19.266 1 92.31 51 ASP B CA 1
ATOM 2617 C C . ASP B 1 51 ? -7.059 33.25 18.156 1 92.31 51 ASP B C 1
ATOM 2619 O O . ASP B 1 51 ? -7.793 33.062 17.188 1 92.31 51 ASP B O 1
ATOM 2623 N N . ARG B 1 52 ? -5.949 32.656 18.297 1 90.62 52 ARG B N 1
ATOM 2624 C CA . ARG B 1 52 ? -5.43 31.734 17.297 1 90.62 52 ARG B CA 1
ATOM 2625 C C . ARG B 1 52 ? -6.309 30.484 17.188 1 90.62 52 ARG B C 1
ATOM 2627 O O . ARG B 1 52 ? -6.574 30 16.094 1 90.62 52 ARG B O 1
ATOM 2634 N N . GLU B 1 53 ? -6.734 30.047 18.328 1 94 53 GLU B N 1
ATOM 2635 C CA . GLU B 1 53 ? -7.586 28.859 18.359 1 94 53 GLU B CA 1
ATOM 2636 C C . GLU B 1 53 ? -8.953 29.141 17.734 1 94 53 GLU B C 1
ATOM 2638 O O . GLU B 1 53 ? -9.516 28.297 17.047 1 94 53 GLU B O 1
ATOM 2643 N N . ARG B 1 54 ? -9.414 30.328 18.016 1 93.69 54 ARG B N 1
ATOM 2644 C CA . ARG B 1 54 ? -10.688 30.734 17.422 1 93.69 54 ARG B CA 1
ATOM 2645 C C . ARG B 1 54 ? -10.602 30.766 15.898 1 93.69 54 ARG B C 1
ATOM 2647 O O . ARG B 1 54 ? -11.539 30.359 15.211 1 93.69 54 ARG B O 1
ATOM 2654 N N . LYS B 1 55 ? -9.508 31.297 15.453 1 91.31 55 LYS B N 1
ATOM 2655 C CA . LYS B 1 55 ? -9.297 31.359 14.008 1 91.31 55 LYS B CA 1
ATOM 2656 C C . LYS B 1 55 ? -9.164 29.969 13.406 1 91.31 55 LYS B C 1
ATOM 2658 O O . LYS B 1 55 ? -9.625 29.719 12.289 1 91.31 55 LYS B O 1
ATOM 2663 N N . TYR B 1 56 ? -8.555 29.109 14.109 1 93.62 56 TYR B N 1
ATOM 2664 C CA . TYR B 1 56 ? -8.359 27.75 13.656 1 93.62 56 TYR B CA 1
ATOM 2665 C C . TYR B 1 56 ? -9.688 27 13.57 1 93.62 56 TYR B C 1
ATOM 2667 O O . TYR B 1 56 ? -9.898 26.203 12.648 1 93.62 56 TYR B O 1
ATOM 2675 N N . LEU B 1 57 ? -10.586 27.281 14.5 1 95.81 57 LEU B N 1
ATOM 2676 C CA . LEU B 1 57 ? -11.852 26.562 14.578 1 95.81 57 LEU B CA 1
ATOM 2677 C C . LEU B 1 57 ? -12.945 27.297 13.797 1 95.81 57 LEU B C 1
ATOM 2679 O O . LEU B 1 57 ? -14.023 27.547 14.328 1 95.81 57 LEU B O 1
ATOM 2683 N N . ASP B 1 58 ? -12.602 27.625 12.594 1 94.5 58 ASP B N 1
ATOM 2684 C CA . ASP B 1 58 ? -13.625 28.188 11.711 1 94.5 58 ASP B CA 1
ATOM 2685 C C . ASP B 1 58 ? -14.539 27.078 11.172 1 94.5 58 ASP B C 1
ATOM 2687 O O . ASP B 1 58 ? -14.328 25.906 11.453 1 94.5 58 ASP B O 1
ATOM 2691 N N . GLU B 1 59 ? -15.531 27.438 10.477 1 95.25 59 GLU B N 1
ATOM 2692 C CA . GLU B 1 59 ? -16.531 26.484 10.031 1 95.25 59 GLU B CA 1
ATOM 2693 C C . GLU B 1 59 ? -15.922 25.406 9.133 1 95.25 59 GLU B C 1
ATOM 2695 O O . GLU B 1 59 ? -16.203 24.219 9.297 1 95.25 59 GLU B O 1
ATOM 2700 N N . PRO B 1 60 ? -15.016 25.812 8.195 1 95.88 60 PRO B N 1
ATOM 2701 C CA . PRO B 1 60 ? -14.375 24.766 7.391 1 95.88 60 PRO B CA 1
ATOM 2702 C C . PRO B 1 60 ? -13.617 23.734 8.234 1 95.88 60 PRO B C 1
ATOM 2704 O O . PRO B 1 60 ? -13.664 22.547 7.953 1 95.88 60 PRO B O 1
ATOM 2707 N N . SER B 1 61 ? -12.953 24.219 9.25 1 96.75 61 SER B N 1
ATOM 2708 C CA . SER B 1 61 ? -12.227 23.312 10.125 1 96.75 61 SER B CA 1
ATOM 2709 C C . SER B 1 61 ? -13.18 22.375 10.867 1 96.75 61 SER B C 1
ATOM 2711 O O . SER B 1 61 ? -12.938 21.172 10.945 1 96.75 61 SER B O 1
ATOM 2713 N N . LEU B 1 62 ? -14.25 22.953 11.367 1 97.94 62 LEU B N 1
ATOM 2714 C CA . LEU B 1 62 ? -15.227 22.141 12.078 1 97.94 62 LEU B CA 1
ATOM 2715 C C . LEU B 1 62 ? -15.836 21.094 11.156 1 97.94 62 LEU B C 1
ATOM 2717 O O . LEU B 1 62 ? -16.047 19.938 11.562 1 97.94 62 LEU B O 1
ATOM 2721 N N . LEU B 1 63 ? -16.047 21.484 9.969 1 97.81 63 LEU B N 1
ATOM 2722 C CA . LEU B 1 63 ? -16.594 20.547 8.984 1 97.81 63 LEU B CA 1
ATOM 2723 C C . LEU B 1 63 ? -15.609 19.422 8.68 1 97.81 63 LEU B C 1
ATOM 2725 O O . LEU B 1 63 ? -16.016 18.281 8.469 1 97.81 63 LEU B O 1
ATOM 2729 N N . ARG B 1 64 ? -14.305 19.672 8.664 1 97.56 64 ARG B N 1
ATOM 2730 C CA . ARG B 1 64 ? -13.32 18.625 8.43 1 97.56 64 ARG B CA 1
ATOM 2731 C C . ARG B 1 64 ? -13.305 17.625 9.578 1 97.56 64 ARG B C 1
ATOM 2733 O O . ARG B 1 64 ? -13.18 16.422 9.352 1 97.56 64 ARG B O 1
ATOM 2740 N N . PHE B 1 65 ? -13.469 18.141 10.836 1 98.31 65 PHE B N 1
ATOM 2741 C CA . PHE B 1 65 ? -13.562 17.219 11.961 1 98.31 65 PHE B CA 1
ATOM 2742 C C . PHE B 1 65 ? -14.797 16.344 11.836 1 98.31 65 PHE B C 1
ATOM 2744 O O . PHE B 1 65 ? -14.734 15.133 12.102 1 98.31 65 PHE B O 1
ATOM 2751 N N . LEU B 1 66 ? -15.914 16.953 11.398 1 98.44 66 LEU B N 1
ATOM 2752 C CA . LEU B 1 66 ? -17.156 16.203 11.242 1 98.44 66 LEU B CA 1
ATOM 2753 C C . LEU B 1 66 ? -17.031 15.164 10.141 1 98.44 66 LEU B C 1
ATOM 2755 O O . LEU B 1 66 ? -17.391 14 10.328 1 98.44 66 LEU B O 1
ATOM 2759 N N . ARG B 1 67 ? -16.453 15.547 9.031 1 96.31 67 ARG B N 1
ATOM 2760 C CA . ARG B 1 67 ? -16.281 14.617 7.922 1 96.31 67 ARG B CA 1
ATOM 2761 C C . ARG B 1 67 ? -15.352 13.469 8.305 1 96.31 67 ARG B C 1
ATOM 2763 O O . ARG B 1 67 ? -15.586 12.312 7.926 1 96.31 67 ARG B O 1
ATOM 2770 N N . ALA B 1 68 ? -14.367 13.781 9.07 1 95.88 68 ALA B N 1
ATOM 2771 C CA . ALA B 1 68 ? -13.398 12.766 9.477 1 95.88 68 ALA B CA 1
ATOM 2772 C C . ALA B 1 68 ? -14.039 11.727 10.383 1 95.88 68 ALA B C 1
ATOM 2774 O O . ALA B 1 68 ? -13.516 10.617 10.531 1 95.88 68 ALA B O 1
ATOM 2775 N N . ARG B 1 69 ? -15.117 12.102 10.938 1 97.31 69 ARG B N 1
ATOM 2776 C CA . ARG B 1 69 ? -15.789 11.195 11.867 1 97.31 69 ARG B CA 1
ATOM 2777 C C . ARG B 1 69 ? -17.219 10.914 11.414 1 97.31 69 ARG B C 1
ATOM 2779 O O . ARG B 1 69 ? -18.094 10.664 12.242 1 97.31 69 ARG B O 1
ATOM 2786 N N . ASP B 1 70 ? -17.484 11.047 10.18 1 95.38 70 ASP B N 1
ATOM 2787 C CA . ASP B 1 70 ? -18.75 10.695 9.547 1 95.38 70 ASP B CA 1
ATOM 2788 C C . ASP B 1 70 ? -19.922 11.414 10.227 1 95.38 70 ASP B C 1
ATOM 2790 O O . ASP B 1 70 ? -20.953 10.797 10.516 1 95.38 70 ASP B O 1
ATOM 2794 N N . TYR B 1 71 ? -19.672 12.633 10.656 1 97.81 71 TYR B N 1
ATOM 2795 C CA . TYR B 1 71 ? -20.656 13.539 11.219 1 97.81 71 TYR B CA 1
ATOM 2796 C C . TYR B 1 71 ? -21.219 13 12.531 1 97.81 71 TYR B C 1
ATOM 2798 O O . TYR B 1 71 ? -22.359 13.273 12.891 1 97.81 71 TYR B O 1
ATOM 2806 N N . ASP B 1 72 ? -20.406 12.195 13.125 1 98.25 72 ASP B N 1
ATOM 2807 C CA . ASP B 1 72 ? -20.641 11.898 14.531 1 98.25 72 ASP B CA 1
ATOM 2808 C C . ASP B 1 72 ? -20.141 13.023 15.422 1 98.25 72 ASP B C 1
ATOM 2810 O O . ASP B 1 72 ? -18.938 13.195 15.602 1 98.25 72 ASP B O 1
ATOM 2814 N N . LEU B 1 73 ? -21.047 13.703 16.016 1 98.31 73 LEU B N 1
ATOM 2815 C CA . LEU B 1 73 ? -20.719 14.938 16.719 1 98.31 73 LEU B CA 1
ATOM 2816 C C . LEU B 1 73 ? -19.797 14.664 17.906 1 98.31 73 LEU B C 1
ATOM 2818 O O . LEU B 1 73 ? -18.812 15.391 18.094 1 98.31 73 LEU B O 1
ATOM 2822 N N . ASN B 1 74 ? -20.109 13.609 18.672 1 98.25 74 ASN B N 1
ATOM 2823 C CA . ASN B 1 74 ? -19.297 13.305 19.844 1 98.25 74 ASN B CA 1
ATOM 2824 C C . ASN B 1 74 ? -17.875 12.93 19.469 1 98.25 74 ASN B C 1
ATOM 2826 O O . ASN B 1 74 ? -16.906 13.391 20.078 1 98.25 74 ASN B O 1
ATOM 2830 N N . LYS B 1 75 ? -17.703 12.172 18.453 1 98.38 75 LYS B N 1
ATOM 2831 C CA . LYS B 1 75 ? -16.375 11.773 18 1 98.38 75 LYS B CA 1
ATOM 2832 C C . LYS B 1 75 ? -15.617 12.961 17.406 1 98.38 75 LYS B C 1
ATOM 2834 O O . LYS B 1 75 ? -14.406 13.094 17.609 1 98.38 75 LYS B O 1
ATOM 2839 N N . ALA B 1 76 ? -16.344 13.758 16.688 1 98.5 76 ALA B N 1
ATOM 2840 C CA . ALA B 1 76 ? -15.734 14.945 16.094 1 98.5 76 ALA B CA 1
ATOM 2841 C C . ALA B 1 76 ? -15.242 15.906 17.172 1 98.5 76 ALA B C 1
ATOM 2843 O O . ALA B 1 76 ? -14.156 16.469 17.062 1 98.5 76 ALA B O 1
ATOM 2844 N N . GLU B 1 77 ? -16.062 16.078 18.203 1 98.19 77 GLU B N 1
ATOM 2845 C CA . GLU B 1 77 ? -15.672 16.938 19.328 1 98.19 77 GLU B CA 1
ATOM 2846 C C . GLU B 1 77 ? -14.414 16.406 20.016 1 98.19 77 GLU B C 1
ATOM 2848 O O . GLU B 1 77 ? -13.508 17.188 20.328 1 98.19 77 GLU B O 1
ATOM 2853 N N . LYS B 1 78 ? -14.406 15.172 20.219 1 98.25 78 LYS B N 1
ATOM 2854 C CA . LYS B 1 78 ? -13.234 14.562 20.844 1 98.25 78 LYS B CA 1
ATOM 2855 C C . LYS B 1 78 ? -11.992 14.773 19.984 1 98.25 78 LYS B C 1
ATOM 2857 O O . LYS B 1 78 ? -10.914 15.078 20.516 1 98.25 78 LYS B O 1
ATOM 2862 N N . LEU B 1 79 ? -12.125 14.617 18.719 1 98.38 79 LEU B N 1
ATOM 2863 C CA . LEU B 1 79 ? -11.023 14.828 17.797 1 98.38 79 LEU B CA 1
ATOM 2864 C C . LEU B 1 79 ? -10.531 16.266 17.844 1 98.38 79 LEU B C 1
ATOM 2866 O O . LEU B 1 79 ? -9.328 16.516 17.906 1 98.38 79 LEU B O 1
ATOM 2870 N N . MET B 1 80 ? -11.438 17.141 17.781 1 98.12 80 MET B N 1
ATOM 2871 C CA . MET B 1 80 ? -11.109 18.562 17.844 1 98.12 80 MET B CA 1
ATOM 2872 C C . MET B 1 80 ? -10.352 18.891 19.125 1 98.12 80 MET B C 1
ATOM 2874 O O . MET B 1 80 ? -9.328 19.578 19.078 1 98.12 80 MET B O 1
ATOM 2878 N N . ASN B 1 81 ? -10.852 18.375 20.219 1 97.62 81 ASN B N 1
ATOM 2879 C CA . ASN B 1 81 ? -10.219 18.656 21.5 1 97.62 81 ASN B CA 1
ATOM 2880 C C . ASN B 1 81 ? -8.805 18.078 21.562 1 97.62 81 ASN B C 1
ATOM 2882 O O . ASN B 1 81 ? -7.895 18.719 22.078 1 97.62 81 ASN B O 1
ATOM 2886 N N . SER B 1 82 ? -8.672 16.906 21.047 1 97.81 82 SER B N 1
ATOM 2887 C CA . SER B 1 82 ? -7.352 16.297 20.984 1 97.81 82 SER B CA 1
ATOM 2888 C C . SER B 1 82 ? -6.395 17.141 20.156 1 97.81 82 SER B C 1
ATOM 2890 O O . SER B 1 82 ? -5.234 17.328 20.531 1 97.81 82 SER B O 1
ATOM 2892 N N . CYS B 1 83 ? -6.852 17.641 19.062 1 98 83 CYS B N 1
ATOM 2893 C CA . CYS B 1 83 ? -6.031 18.484 18.203 1 98 83 CYS B CA 1
ATOM 2894 C C . CYS B 1 83 ? -5.656 19.781 18.891 1 98 83 CYS B C 1
ATOM 2896 O O . CYS B 1 83 ? -4.504 20.219 18.844 1 98 83 CYS B O 1
ATOM 2898 N N . LEU B 1 84 ? -6.625 20.406 19.531 1 97.12 84 LEU B N 1
ATOM 2899 C CA . LEU B 1 84 ? -6.348 21.641 20.234 1 97.12 84 LEU B CA 1
ATOM 2900 C C . LEU B 1 84 ? -5.273 21.438 21.297 1 97.12 84 LEU B C 1
ATOM 2902 O O . LEU B 1 84 ? -4.367 22.266 21.438 1 97.12 84 LEU B O 1
ATOM 2906 N N . GLU B 1 85 ? -5.43 20.344 22.016 1 97.25 85 GLU B N 1
ATOM 2907 C CA . GLU B 1 85 ? -4.422 20.031 23.031 1 97.25 85 GLU B CA 1
ATOM 2908 C C . GLU B 1 85 ? -3.047 19.828 22.391 1 97.25 85 GLU B C 1
ATOM 2910 O O . GLU B 1 85 ? -2.043 20.312 22.922 1 97.25 85 GLU B O 1
ATOM 2915 N N . TRP B 1 86 ? -2.996 19.141 21.344 1 97.88 86 TRP B N 1
ATOM 2916 C CA . TRP B 1 86 ? -1.741 18.922 20.641 1 97.88 86 TRP B CA 1
ATOM 2917 C C . TRP B 1 86 ? -1.146 20.25 20.172 1 97.88 86 TRP B C 1
ATOM 2919 O O . TRP B 1 86 ? 0.06 20.469 20.297 1 97.88 86 TRP B O 1
ATOM 2929 N N . ARG B 1 87 ? -1.945 21.141 19.594 1 97.38 87 ARG B N 1
ATOM 2930 C CA . ARG B 1 87 ? -1.463 22.422 19.094 1 97.38 87 ARG B CA 1
ATOM 2931 C C . ARG B 1 87 ? -0.927 23.281 20.219 1 97.38 87 ARG B C 1
ATOM 2933 O O . ARG B 1 87 ? 0.025 24.047 20.031 1 97.38 87 ARG B O 1
ATOM 2940 N N . ARG B 1 88 ? -1.503 23.141 21.422 1 96.81 88 ARG B N 1
ATOM 2941 C CA . ARG B 1 88 ? -1.036 23.906 22.578 1 96.81 88 ARG B CA 1
ATOM 2942 C C . ARG B 1 88 ? 0.346 23.422 23.016 1 96.81 88 ARG B C 1
ATOM 2944 O O . ARG B 1 88 ? 1.147 24.219 23.516 1 96.81 88 ARG B O 1
ATOM 2951 N N . THR B 1 89 ? 0.594 22.188 22.781 1 96.75 89 THR B N 1
ATOM 2952 C CA . THR B 1 89 ? 1.834 21.594 23.281 1 96.75 89 THR B CA 1
ATOM 2953 C C . THR B 1 89 ? 2.908 21.609 22.188 1 96.75 89 THR B C 1
ATOM 2955 O O . THR B 1 89 ? 4.055 21.984 22.453 1 96.75 89 THR B O 1
ATOM 2958 N N . PHE B 1 90 ? 2.555 21.266 21 1 97.06 90 PHE B N 1
ATOM 2959 C CA . PHE B 1 90 ? 3.492 21.172 19.891 1 97.06 90 PHE B CA 1
ATOM 2960 C C . PHE B 1 90 ? 3.777 22.547 19.312 1 97.06 90 PHE B C 1
ATOM 2962 O O . PHE B 1 90 ? 4.852 22.797 18.75 1 97.06 90 PHE B O 1
ATOM 2969 N N . LYS B 1 91 ? 2.822 23.484 19.328 1 96.44 91 LYS B N 1
ATOM 2970 C CA . LYS B 1 91 ? 2.893 24.891 18.938 1 96.44 91 LYS B CA 1
ATOM 2971 C C . LYS B 1 91 ? 3.359 25.031 17.484 1 96.44 91 LYS B C 1
ATOM 2973 O O . LYS B 1 91 ? 4.355 25.703 17.219 1 96.44 91 LYS B O 1
ATOM 2978 N N . PRO B 1 92 ? 2.555 24.5 16.578 1 96.44 92 PRO B N 1
ATOM 2979 C CA . PRO B 1 92 ? 2.943 24.578 15.164 1 96.44 92 PRO B CA 1
ATOM 2980 C C . PRO B 1 92 ? 3.158 26 14.68 1 96.44 92 PRO B C 1
ATOM 2982 O O . PRO B 1 92 ? 4.027 26.25 13.836 1 96.44 92 PRO B O 1
ATOM 2985 N N . ASP B 1 93 ? 2.514 26.984 15.234 1 92.56 93 ASP B N 1
ATOM 2986 C CA . ASP B 1 93 ? 2.568 28.375 14.805 1 92.56 93 ASP B CA 1
ATOM 2987 C C . ASP B 1 93 ? 3.879 29.031 15.234 1 92.56 93 ASP B C 1
ATOM 2989 O O . ASP B 1 93 ? 4.23 30.109 14.742 1 92.56 93 ASP B O 1
ATOM 2993 N N . GLU B 1 94 ? 4.562 28.391 16.078 1 94.62 94 GLU B N 1
ATOM 2994 C CA . GLU B 1 94 ? 5.789 29 16.594 1 94.62 94 GLU B CA 1
ATOM 2995 C C . GLU B 1 94 ? 7.023 28.391 15.93 1 94.62 94 GLU B C 1
ATOM 2997 O O . GLU B 1 94 ? 8.141 28.859 16.156 1 94.62 94 GLU B O 1
ATOM 3002 N N . ILE B 1 95 ? 6.871 27.359 15.172 1 95.94 95 ILE B N 1
ATOM 3003 C CA . ILE B 1 95 ? 8 26.766 14.477 1 95.94 95 ILE B CA 1
ATOM 3004 C C . ILE B 1 95 ? 8.547 27.75 13.438 1 95.94 95 ILE B C 1
ATOM 3006 O O . ILE B 1 95 ? 7.789 28.312 12.648 1 95.94 95 ILE B O 1
ATOM 3010 N N . THR B 1 96 ? 9.828 27.969 13.477 1 93.19 96 THR B N 1
ATOM 3011 C CA . THR B 1 96 ? 10.43 28.938 12.562 1 93.19 96 THR B CA 1
ATOM 3012 C C . THR B 1 96 ? 11.32 28.234 11.547 1 93.19 96 THR B C 1
ATOM 3014 O O . THR B 1 96 ? 11.828 27.141 11.805 1 93.19 96 THR B O 1
ATOM 3017 N N . ALA B 1 97 ? 11.484 28.891 10.453 1 90.94 97 ALA B N 1
ATOM 3018 C CA . ALA B 1 97 ? 12.391 28.391 9.422 1 90.94 97 ALA B CA 1
ATOM 3019 C C . ALA B 1 97 ? 13.812 28.25 9.961 1 90.94 97 ALA B C 1
ATOM 3021 O O . ALA B 1 97 ? 14.516 27.297 9.625 1 90.94 97 ALA B O 1
ATOM 3022 N N . LYS B 1 98 ? 14.18 29.203 10.758 1 91.56 98 LYS B N 1
ATOM 3023 C CA . LYS B 1 98 ? 15.539 29.234 11.305 1 91.56 98 LYS B CA 1
ATOM 3024 C C . LYS B 1 98 ? 15.82 27.969 12.109 1 91.56 98 LYS B C 1
ATOM 3026 O O . LYS B 1 98 ? 16.906 27.391 11.992 1 91.56 98 LYS B O 1
ATOM 3031 N N . GLU B 1 99 ? 14.875 27.547 12.82 1 94.12 99 GLU B N 1
ATOM 3032 C CA . GLU B 1 99 ? 15.102 26.391 13.68 1 94.12 99 GLU B CA 1
ATOM 3033 C C . GLU B 1 99 ? 15.203 25.094 12.859 1 94.12 99 GLU B C 1
ATOM 3035 O O . GLU B 1 99 ? 15.734 24.094 13.328 1 94.12 99 GLU B O 1
ATOM 3040 N N . LEU B 1 100 ? 14.711 25.141 11.625 1 95.44 100 LEU B N 1
ATOM 3041 C CA . LEU B 1 100 ? 14.68 23.953 10.789 1 95.44 100 LEU B CA 1
ATOM 3042 C C . LEU B 1 100 ? 15.68 24.062 9.641 1 95.44 100 LEU B C 1
ATOM 3044 O O . LEU B 1 100 ? 15.562 23.344 8.641 1 95.44 100 LEU B O 1
ATOM 3048 N N . GLU B 1 101 ? 16.594 24.969 9.781 1 93.12 101 GLU B N 1
ATOM 3049 C CA . GLU B 1 101 ? 17.547 25.25 8.711 1 93.12 101 GLU B CA 1
ATOM 3050 C C . GLU B 1 101 ? 18.297 24 8.281 1 93.12 101 GLU B C 1
ATOM 3052 O O . GLU B 1 101 ? 18.406 23.719 7.082 1 93.12 101 GLU B O 1
ATOM 3057 N N . ASP B 1 102 ? 18.75 23.203 9.172 1 94.06 102 ASP B N 1
ATOM 3058 C CA . ASP B 1 102 ? 19.5 22 8.859 1 94.06 102 ASP B CA 1
ATOM 3059 C C . ASP B 1 102 ? 18.625 20.953 8.18 1 94.06 102 ASP B C 1
ATOM 3061 O O . ASP B 1 102 ? 18.953 20.453 7.105 1 94.06 102 ASP B O 1
ATOM 3065 N N . GLU B 1 103 ? 17.422 20.656 8.734 1 94.25 103 GLU B N 1
ATOM 3066 C CA . GLU B 1 103 ? 16.531 19.625 8.234 1 94.25 103 GLU B CA 1
ATOM 3067 C C . GLU B 1 103 ? 15.977 19.984 6.859 1 94.25 103 GLU B C 1
ATOM 3069 O O . GLU B 1 103 ? 15.719 19.094 6.039 1 94.25 103 GLU B O 1
ATOM 3074 N N . SER B 1 104 ? 15.898 21.266 6.621 1 95.12 104 SER B N 1
ATOM 3075 C CA . SER B 1 104 ? 15.266 21.688 5.379 1 95.12 104 SER B CA 1
ATOM 3076 C C . SER B 1 104 ? 16.297 21.922 4.281 1 95.12 104 SER B C 1
ATOM 3078 O O . SER B 1 104 ? 15.945 22.062 3.109 1 95.12 104 SER B O 1
ATOM 3080 N N . SER B 1 105 ? 17.562 21.906 4.559 1 94.19 105 SER B N 1
ATOM 3081 C CA . SER B 1 105 ? 18.609 22.359 3.652 1 94.19 105 SER B CA 1
ATOM 3082 C C . SER B 1 105 ? 18.766 21.422 2.459 1 94.19 105 SER B C 1
ATOM 3084 O O . SER B 1 105 ? 19.203 21.844 1.388 1 94.19 105 SER B O 1
ATOM 3086 N N . SER B 1 106 ? 18.359 20.172 2.592 1 94.38 106 SER B N 1
ATOM 3087 C CA . SER B 1 106 ? 18.547 19.188 1.535 1 94.38 106 SER B CA 1
ATOM 3088 C C . SER B 1 106 ? 17.438 19.266 0.501 1 94.38 106 SER B C 1
ATOM 3090 O O . SER B 1 106 ? 17.516 18.625 -0.554 1 94.38 106 SER B O 1
ATOM 3092 N N . GLY B 1 107 ? 16.359 20.047 0.792 1 95.12 107 GLY B N 1
ATOM 3093 C CA . GLY B 1 107 ? 15.211 20.078 -0.088 1 95.12 107 GLY B CA 1
ATOM 3094 C C . GLY B 1 107 ? 14.367 18.812 -0.017 1 95.12 107 GLY B C 1
ATOM 3095 O O . GLY B 1 107 ? 13.688 18.469 -0.981 1 95.12 107 GLY B O 1
ATOM 3096 N N . LYS B 1 108 ? 14.422 18.078 1.12 1 95.81 108 LYS B N 1
ATOM 3097 C CA . LYS B 1 108 ? 13.703 16.812 1.261 1 95.81 108 LYS B CA 1
ATOM 3098 C C . LYS B 1 108 ? 12.195 17.031 1.346 1 95.81 108 LYS B C 1
ATOM 3100 O O . LYS B 1 108 ? 11.414 16.109 1.116 1 95.81 108 LYS B O 1
ATOM 3105 N N . LEU B 1 109 ? 11.828 18.266 1.734 1 96.81 109 LEU B N 1
ATOM 3106 C CA . LEU B 1 109 ? 10.414 18.562 1.957 1 96.81 109 LEU B CA 1
ATOM 3107 C C . LEU B 1 109 ? 10.148 20.047 1.81 1 96.81 109 LEU B C 1
ATOM 3109 O O . LEU B 1 109 ? 10.742 20.875 2.518 1 96.81 109 LEU B O 1
ATOM 3113 N N . PHE B 1 110 ? 9.289 20.422 0.875 1 96.5 110 PHE B N 1
ATOM 3114 C CA . PHE B 1 110 ? 8.93 21.828 0.727 1 96.5 110 PHE B CA 1
ATOM 3115 C C . PHE B 1 110 ? 7.609 21.984 -0.018 1 96.5 110 PHE B C 1
ATOM 3117 O O . PHE B 1 110 ? 7.137 21.031 -0.645 1 96.5 110 PHE B O 1
ATOM 3124 N N . GLN B 1 111 ? 7.004 23.094 0.167 1 97.25 111 GLN B N 1
ATOM 3125 C CA . GLN B 1 111 ? 5.762 23.438 -0.526 1 97.25 111 GLN B CA 1
ATOM 3126 C C . GLN B 1 111 ? 6.023 24.406 -1.674 1 97.25 111 GLN B C 1
ATOM 3128 O O . GLN B 1 111 ? 6.75 25.391 -1.511 1 97.25 111 GLN B O 1
ATOM 3133 N N . ARG B 1 112 ? 5.492 24.078 -2.898 1 96.5 112 ARG B N 1
ATOM 3134 C CA . ARG B 1 112 ? 5.617 24.953 -4.051 1 96.5 112 ARG B CA 1
ATOM 3135 C C . ARG B 1 112 ? 4.539 24.656 -5.09 1 96.5 112 ARG B C 1
ATOM 3137 O O . ARG B 1 112 ? 4.332 23.5 -5.461 1 96.5 112 ARG B O 1
ATOM 3144 N N . GLY B 1 113 ? 3.881 25.781 -5.539 1 97.12 113 GLY B N 1
ATOM 3145 C CA . GLY B 1 113 ? 2.939 25.641 -6.637 1 97.12 113 GLY B CA 1
ATOM 3146 C C . GLY B 1 113 ? 1.584 25.109 -6.199 1 97.12 113 GLY B C 1
ATOM 3147 O O . GLY B 1 113 ? 1.295 25.047 -5 1 97.12 113 GLY B O 1
ATOM 3148 N N . PHE B 1 114 ? 0.718 24.906 -7.219 1 98.56 114 PHE B N 1
ATOM 3149 C CA . PHE B 1 114 ? -0.667 24.484 -7.035 1 98.56 114 PHE B CA 1
ATOM 3150 C C . PHE B 1 114 ? -1.084 23.5 -8.117 1 98.56 114 PHE B C 1
ATOM 3152 O O . PHE B 1 114 ? -0.603 23.562 -9.25 1 98.56 114 PHE B O 1
ATOM 3159 N N . ASP B 1 115 ? -1.93 22.547 -7.676 1 98.56 115 ASP B N 1
ATOM 3160 C CA . ASP B 1 115 ? -2.504 21.719 -8.727 1 98.56 115 ASP B CA 1
ATOM 3161 C C . ASP B 1 115 ? -3.666 22.422 -9.422 1 98.56 115 ASP B C 1
ATOM 3163 O O . ASP B 1 115 ? -3.934 23.594 -9.156 1 98.56 115 ASP B O 1
ATOM 3167 N N . LYS B 1 116 ? -4.344 21.75 -10.414 1 98.31 116 LYS B N 1
ATOM 3168 C CA . LYS B 1 116 ? -5.375 22.375 -11.242 1 98.31 116 LYS B CA 1
ATOM 3169 C C . LYS B 1 116 ? -6.625 22.688 -10.422 1 98.31 116 LYS B C 1
ATOM 3171 O O . LYS B 1 116 ? -7.496 23.438 -10.867 1 98.31 116 LYS B O 1
ATOM 3176 N N . ASN B 1 117 ? -6.719 22.172 -9.234 1 97.69 117 ASN B N 1
ATOM 3177 C CA . ASN B 1 117 ? -7.805 22.484 -8.312 1 97.69 117 ASN B CA 1
ATOM 3178 C C . ASN B 1 117 ? -7.375 23.516 -7.27 1 97.69 117 ASN B C 1
ATOM 3180 O O . ASN B 1 117 ? -8.016 23.656 -6.227 1 97.69 117 ASN B O 1
ATOM 3184 N N . ASN B 1 118 ? -6.223 24.109 -7.469 1 97.94 118 ASN B N 1
ATOM 3185 C CA . ASN B 1 118 ? -5.664 25.172 -6.645 1 97.94 118 ASN B CA 1
ATOM 3186 C C . ASN B 1 118 ? -5.211 24.656 -5.285 1 97.94 118 ASN B C 1
ATOM 3188 O O . ASN B 1 118 ? -5.164 25.406 -4.312 1 97.94 118 ASN B O 1
ATOM 3192 N N . ARG B 1 119 ? -4.984 23.391 -5.172 1 98.62 119 ARG B N 1
ATOM 3193 C CA . ARG B 1 119 ? -4.398 22.828 -3.959 1 98.62 119 ARG B CA 1
ATOM 3194 C C . ARG B 1 119 ? -2.889 23.047 -3.934 1 98.62 119 ARG B C 1
ATOM 3196 O O . ARG B 1 119 ? -2.201 22.781 -4.922 1 98.62 119 ARG B O 1
ATOM 3203 N N . PRO B 1 120 ? -2.391 23.562 -2.77 1 98.69 120 PRO B N 1
ATOM 3204 C CA . PRO B 1 120 ? -0.931 23.656 -2.686 1 98.69 120 PRO B CA 1
ATOM 3205 C C . PRO B 1 120 ? -0.242 22.297 -2.803 1 98.69 120 PRO B C 1
ATOM 3207 O O . PRO B 1 120 ? -0.759 21.297 -2.305 1 98.69 120 PRO B O 1
ATOM 3210 N N . ILE B 1 121 ? 0.939 22.281 -3.471 1 98.75 121 ILE B N 1
ATOM 3211 C CA . ILE B 1 121 ? 1.679 21.047 -3.693 1 98.75 121 ILE B CA 1
ATOM 3212 C C . ILE B 1 121 ? 2.832 20.938 -2.697 1 98.75 121 ILE B C 1
ATOM 3214 O O . ILE B 1 121 ? 3.588 21.906 -2.516 1 98.75 121 ILE B O 1
ATOM 3218 N N . ILE B 1 122 ? 2.914 19.859 -1.993 1 98.44 122 ILE B N 1
ATOM 3219 C CA . ILE B 1 122 ? 4.055 19.531 -1.142 1 98.44 122 ILE B CA 1
ATOM 3220 C C . ILE B 1 122 ? 4.926 18.484 -1.824 1 98.44 122 ILE B C 1
ATOM 3222 O O . ILE B 1 122 ? 4.426 17.453 -2.26 1 98.44 122 ILE B O 1
ATOM 3226 N N . TYR B 1 123 ? 6.203 18.812 -1.978 1 98.06 123 TYR B N 1
ATOM 3227 C CA . TYR B 1 123 ? 7.188 17.891 -2.541 1 98.06 123 TYR B CA 1
ATOM 3228 C C . TYR B 1 123 ? 7.98 17.203 -1.44 1 98.06 123 TYR B C 1
ATOM 3230 O O . TYR B 1 123 ? 8.461 17.844 -0.509 1 98.06 123 TYR B O 1
ATOM 3238 N N . MET B 1 124 ? 8.07 15.93 -1.553 1 96.75 124 MET B N 1
ATOM 3239 C CA . MET B 1 124 ? 8.852 15.141 -0.608 1 96.75 124 MET B CA 1
ATOM 3240 C C . MET B 1 124 ? 9.859 14.258 -1.341 1 96.75 124 MET B C 1
ATOM 3242 O O . MET B 1 124 ? 9.508 13.57 -2.301 1 96.75 124 MET B O 1
ATOM 3246 N N . PHE B 1 125 ? 11.102 14.32 -0.894 1 95.12 125 PHE B N 1
ATOM 3247 C CA . PHE B 1 125 ? 12.195 13.523 -1.433 1 95.12 125 PHE B CA 1
ATOM 3248 C C . PHE B 1 125 ? 12.859 12.703 -0.334 1 95.12 125 PHE B C 1
ATOM 3250 O O . PHE B 1 125 ? 13.875 13.109 0.223 1 95.12 125 PHE B O 1
ATOM 3257 N N . PRO B 1 126 ? 12.336 11.484 -0.127 1 91.38 126 PRO B N 1
ATOM 3258 C CA . PRO B 1 126 ? 12.867 10.672 0.969 1 91.38 126 PRO B CA 1
ATOM 3259 C C . PRO B 1 126 ? 14.367 10.398 0.821 1 91.38 126 PRO B C 1
ATOM 3261 O O . PRO B 1 126 ? 15.078 10.289 1.821 1 91.38 126 PRO B O 1
ATOM 3264 N N . ALA B 1 127 ? 14.891 10.359 -0.342 1 89.62 127 ALA B N 1
ATOM 3265 C CA . ALA B 1 127 ? 16.297 10.07 -0.585 1 89.62 127 ALA B CA 1
ATOM 3266 C C . ALA B 1 127 ? 17.188 11.219 -0.104 1 89.62 127 ALA B C 1
ATOM 3268 O O . ALA B 1 127 ? 18.406 11.062 0.032 1 89.62 127 ALA B O 1
ATOM 3269 N N . ARG B 1 128 ? 16.578 12.359 0.161 1 93.06 128 ARG B N 1
ATOM 3270 C CA . ARG B 1 128 ? 17.359 13.539 0.545 1 93.06 128 ARG B CA 1
ATOM 3271 C C . ARG B 1 128 ? 17.375 13.719 2.059 1 93.06 128 ARG B C 1
ATOM 3273 O O . ARG B 1 128 ? 17.766 14.766 2.564 1 93.06 128 ARG B O 1
ATOM 3280 N N . GLU B 1 129 ? 16.906 12.688 2.791 1 91 129 GLU B N 1
ATOM 3281 C CA . GLU B 1 129 ? 16.984 12.75 4.246 1 91 129 GLU B CA 1
ATOM 3282 C C . GLU B 1 129 ? 18.406 13 4.719 1 91 129 GLU B C 1
ATOM 3284 O O . GLU B 1 129 ? 19.328 12.297 4.32 1 91 129 GLU B O 1
ATOM 3289 N N . ASN B 1 130 ? 18.594 13.992 5.527 1 91.31 130 ASN B N 1
ATOM 3290 C CA . ASN B 1 130 ? 19.953 14.422 5.879 1 91.31 130 ASN B CA 1
ATOM 3291 C C . ASN B 1 130 ? 20.141 14.492 7.391 1 91.31 130 ASN B C 1
ATOM 3293 O O . ASN B 1 130 ? 21.141 15.039 7.871 1 91.31 130 ASN B O 1
ATOM 3297 N N . SER B 1 131 ? 19.109 14.07 8.156 1 91.19 131 SER B N 1
ATOM 3298 C CA . SER B 1 131 ? 19.188 14.172 9.609 1 91.19 131 SER B CA 1
ATOM 3299 C C . SER B 1 131 ? 18.484 13.008 10.289 1 91.19 131 SER B C 1
ATOM 3301 O O . SER B 1 131 ? 17.516 12.461 9.75 1 91.19 131 SER B O 1
ATOM 3303 N N . THR B 1 132 ? 18.953 12.648 11.516 1 90.31 132 THR B N 1
ATOM 3304 C CA . THR B 1 132 ? 18.297 11.625 12.32 1 90.31 132 THR B CA 1
ATOM 3305 C C . THR B 1 132 ? 17.609 12.25 13.539 1 90.31 132 THR B C 1
ATOM 3307 O O . THR B 1 132 ? 17.25 11.547 14.484 1 90.31 132 THR B O 1
ATOM 3310 N N . ASP B 1 133 ? 17.578 13.562 13.5 1 94.56 133 ASP B N 1
ATOM 3311 C CA . ASP B 1 133 ? 16.766 14.25 14.5 1 94.56 133 ASP B CA 1
ATOM 3312 C C . ASP B 1 133 ? 15.281 14.141 14.164 1 94.56 133 ASP B C 1
ATOM 3314 O O . ASP B 1 133 ? 14.719 15.016 13.508 1 94.56 133 ASP B O 1
ATOM 3318 N N . TYR B 1 134 ? 14.648 13.148 14.664 1 93.62 134 TYR B N 1
ATOM 3319 C CA . TYR B 1 134 ? 13.289 12.812 14.273 1 93.62 134 TYR B CA 1
ATOM 3320 C C . TYR B 1 134 ? 12.305 13.867 14.766 1 93.62 134 TYR B C 1
ATOM 3322 O O . TYR B 1 134 ? 11.297 14.141 14.109 1 93.62 134 TYR B O 1
ATOM 3330 N N . GLU B 1 135 ? 12.586 14.461 15.859 1 95 135 GLU B N 1
ATOM 3331 C CA . GLU B 1 135 ? 11.727 15.531 16.344 1 95 135 GLU B CA 1
ATOM 3332 C C . GLU B 1 135 ? 11.703 16.719 15.391 1 95 135 GLU B C 1
ATOM 3334 O O . GLU B 1 135 ? 10.641 17.234 15.047 1 95 135 GLU B O 1
ATOM 3339 N N . LYS B 1 136 ? 12.852 17.125 14.938 1 96.38 136 LYS B N 1
ATOM 3340 C CA . LYS B 1 136 ? 12.93 18.25 14.008 1 96.38 136 LYS B CA 1
ATOM 3341 C C . LYS B 1 136 ? 12.383 17.859 12.633 1 96.38 136 LYS B C 1
ATOM 3343 O O . LYS B 1 136 ? 11.812 18.703 11.938 1 96.38 136 LYS B O 1
ATOM 3348 N N . ASN B 1 137 ? 12.539 16.625 12.297 1 95.56 137 ASN B N 1
ATOM 3349 C CA . ASN B 1 137 ? 11.953 16.156 11.047 1 95.56 137 ASN B CA 1
ATOM 3350 C C . ASN B 1 137 ? 10.43 16.219 11.078 1 95.56 137 ASN B C 1
ATOM 3352 O O . ASN B 1 137 ? 9.797 16.594 10.094 1 95.56 137 ASN B O 1
ATOM 3356 N N . ILE B 1 138 ? 9.883 15.883 12.227 1 96.94 138 ILE B N 1
ATOM 3357 C CA . ILE B 1 138 ? 8.43 15.992 12.383 1 96.94 138 ILE B CA 1
ATOM 3358 C C . ILE B 1 138 ? 8.023 17.469 12.359 1 96.94 138 ILE B C 1
ATOM 3360 O O . ILE B 1 138 ? 7.012 17.828 11.742 1 96.94 138 ILE B O 1
ATOM 3364 N N . LYS B 1 139 ? 8.828 18.312 12.984 1 97.62 139 LYS B N 1
ATOM 3365 C CA . LYS B 1 139 ? 8.555 19.734 12.945 1 97.62 139 LYS B CA 1
ATOM 3366 C C . LYS B 1 139 ? 8.602 20.266 11.508 1 97.62 139 LYS B C 1
ATOM 3368 O O . LYS B 1 139 ? 7.789 21.109 11.125 1 97.62 139 LYS B O 1
ATOM 3373 N N . LEU B 1 140 ? 9.547 19.797 10.766 1 97.38 140 LEU B N 1
ATOM 3374 C CA . LEU B 1 140 ? 9.625 20.203 9.367 1 97.38 140 LEU B CA 1
ATOM 3375 C C . LEU B 1 140 ? 8.359 19.797 8.609 1 97.38 140 LEU B C 1
ATOM 3377 O O . LEU B 1 140 ? 7.832 20.578 7.816 1 97.38 140 LEU B O 1
ATOM 3381 N N . LEU B 1 141 ? 7.895 18.594 8.82 1 97.5 141 LEU B N 1
ATOM 3382 C CA . LEU B 1 141 ? 6.652 18.141 8.211 1 97.5 141 LEU B CA 1
ATOM 3383 C C . LEU B 1 141 ? 5.492 19.062 8.57 1 97.5 141 LEU B C 1
ATOM 3385 O O . LEU B 1 141 ? 4.773 19.531 7.691 1 97.5 141 LEU B O 1
ATOM 3389 N N . VAL B 1 142 ? 5.375 19.359 9.844 1 98.19 142 VAL B N 1
ATOM 3390 C CA . VAL B 1 142 ? 4.277 20.172 10.344 1 98.19 142 VAL B CA 1
ATOM 3391 C C . VAL B 1 142 ? 4.402 21.594 9.781 1 98.19 142 VAL B C 1
ATOM 3393 O O . VAL B 1 142 ? 3.424 22.156 9.297 1 98.19 142 VAL B O 1
ATOM 3396 N N . TYR B 1 143 ? 5.609 22.109 9.82 1 97.56 143 TYR B N 1
ATOM 3397 C CA . TYR B 1 143 ? 5.867 23.438 9.273 1 97.56 143 TYR B CA 1
ATOM 3398 C C . TYR B 1 143 ? 5.438 23.531 7.816 1 97.56 143 TYR B C 1
ATOM 3400 O O . TYR B 1 143 ? 4.754 24.469 7.418 1 97.56 143 TYR B O 1
ATOM 3408 N N . THR B 1 144 ? 5.805 22.562 7.078 1 97.62 144 THR B N 1
ATOM 3409 C CA . THR B 1 144 ? 5.496 22.531 5.652 1 97.62 144 THR B CA 1
ATOM 3410 C C . THR B 1 144 ? 3.992 22.422 5.426 1 97.62 144 THR B C 1
ATOM 3412 O O . THR B 1 144 ? 3.438 23.109 4.562 1 97.62 144 THR B O 1
ATOM 3415 N N . MET B 1 145 ? 3.354 21.641 6.219 1 98 145 MET B N 1
ATOM 3416 C CA . MET B 1 145 ? 1.907 21.484 6.086 1 98 145 MET B CA 1
ATOM 3417 C C . MET B 1 145 ? 1.186 22.766 6.484 1 98 145 MET B C 1
ATOM 3419 O O . MET B 1 145 ? 0.209 23.156 5.844 1 98 145 MET B O 1
ATOM 3423 N N . GLU B 1 146 ? 1.652 23.406 7.559 1 96.69 146 GLU B N 1
ATOM 3424 C CA . GLU B 1 146 ? 1.071 24.688 7.945 1 96.69 146 GLU B CA 1
A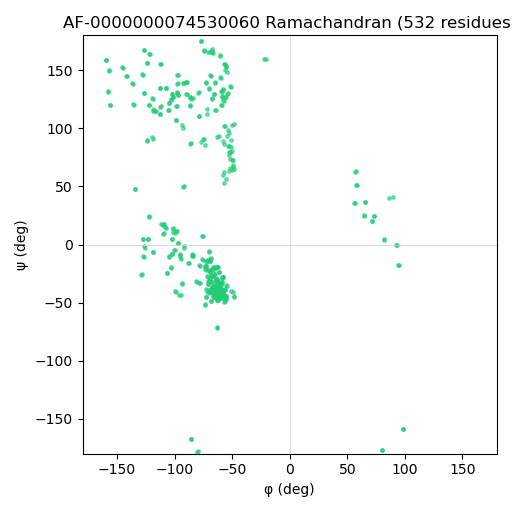TOM 3425 C C . GLU B 1 146 ? 1.226 25.719 6.832 1 96.69 146 GLU B C 1
ATOM 3427 O O . GLU B 1 146 ? 0.311 26.5 6.574 1 96.69 146 GLU B O 1
ATOM 3432 N N . ARG B 1 147 ? 2.344 25.672 6.191 1 95.31 147 ARG B N 1
ATOM 3433 C CA . ARG B 1 147 ? 2.568 26.578 5.07 1 95.31 147 ARG B CA 1
ATOM 3434 C C . ARG B 1 147 ? 1.618 26.266 3.918 1 95.31 147 ARG B C 1
ATOM 3436 O O . ARG B 1 147 ? 1.111 27.188 3.266 1 95.31 147 ARG B O 1
ATOM 3443 N N . ALA B 1 148 ? 1.454 25.016 3.672 1 97.88 148 ALA B N 1
ATOM 3444 C CA . ALA B 1 148 ? 0.5 24.625 2.637 1 97.88 148 ALA B CA 1
ATOM 3445 C C . ALA B 1 148 ? -0.907 25.094 2.979 1 97.88 148 ALA B C 1
ATOM 3447 O O . ALA B 1 148 ? -1.621 25.609 2.115 1 97.88 148 ALA B O 1
ATOM 3448 N N . VAL B 1 149 ? -1.312 24.953 4.23 1 96.81 149 VAL B N 1
ATOM 3449 C CA . VAL B 1 149 ? -2.629 25.391 4.672 1 96.81 149 VAL B CA 1
ATOM 3450 C C . VAL B 1 149 ? -2.756 26.906 4.492 1 96.81 149 VAL B C 1
ATOM 3452 O O . VAL B 1 149 ? -3.773 27.391 3.994 1 96.81 149 VAL B O 1
ATOM 3455 N N . ASP B 1 150 ? -1.722 27.625 4.836 1 95.19 150 ASP B N 1
ATOM 3456 C CA . ASP B 1 150 ? -1.72 29.094 4.715 1 95.19 150 ASP B CA 1
ATOM 3457 C C . ASP B 1 150 ? -1.833 29.516 3.256 1 95.19 150 ASP B C 1
ATOM 3459 O O . ASP B 1 150 ? -2.371 30.594 2.959 1 95.19 150 ASP B O 1
ATOM 3463 N N . ALA B 1 151 ? -1.35 28.703 2.383 1 96.56 151 ALA B N 1
ATOM 3464 C CA . ALA B 1 151 ? -1.313 29.047 0.963 1 96.56 151 ALA B CA 1
ATOM 3465 C C . ALA B 1 151 ? -2.641 28.719 0.285 1 96.56 151 ALA B C 1
ATOM 3467 O O . ALA B 1 151 ? -2.871 29.109 -0.863 1 96.56 151 ALA B O 1
ATOM 3468 N N . MET B 1 152 ? -3.496 28.062 0.98 1 97 152 MET B N 1
ATOM 3469 C CA . MET B 1 152 ? -4.762 27.656 0.382 1 97 152 MET B CA 1
ATOM 3470 C C . MET B 1 152 ? -5.641 28.859 0.072 1 97 152 MET B C 1
ATOM 3472 O O . MET B 1 152 ? -5.906 29.672 0.951 1 97 152 MET B O 1
ATOM 3476 N N . PRO B 1 153 ? -6.066 28.953 -1.197 1 96.31 153 PRO B N 1
ATOM 3477 C CA . PRO B 1 153 ? -7.086 29.969 -1.465 1 96.31 153 PRO B CA 1
ATOM 3478 C C . PRO B 1 153 ? -8.422 29.656 -0.789 1 96.31 153 PRO B C 1
ATOM 3480 O O . PRO B 1 153 ? -8.617 28.547 -0.285 1 96.31 153 PRO B O 1
ATOM 3483 N N . GLU B 1 154 ? -9.234 30.688 -0.759 1 92.06 154 GLU B N 1
ATOM 3484 C CA . GLU B 1 154 ? -10.562 30.484 -0.178 1 92.06 154 GLU B CA 1
ATOM 3485 C C . GLU B 1 154 ? -11.289 29.312 -0.835 1 92.06 154 GLU B C 1
ATOM 3487 O O . GLU B 1 154 ? -11.281 29.188 -2.061 1 92.06 154 GLU B O 1
ATOM 3492 N N . GLY B 1 155 ? -11.797 28.438 0.002 1 92.5 155 GLY B N 1
ATOM 3493 C CA . GLY B 1 155 ? -12.578 27.312 -0.498 1 92.5 155 GLY B CA 1
ATOM 3494 C C . GLY B 1 155 ? -11.758 26.062 -0.698 1 92.5 155 GLY B C 1
ATOM 3495 O O . GLY B 1 155 ? -12.312 24.969 -0.867 1 92.5 155 GLY B O 1
ATOM 3496 N N . VAL B 1 156 ? -10.43 26.188 -0.76 1 96.56 156 VAL B N 1
ATOM 3497 C CA . VAL B 1 156 ? -9.547 25.031 -0.896 1 96.56 156 VAL B CA 1
ATOM 3498 C C . VAL B 1 156 ? -9.164 24.516 0.487 1 96.56 156 VAL B C 1
ATOM 3500 O O . VAL B 1 156 ? -8.75 25.281 1.355 1 96.56 156 VAL B O 1
ATOM 3503 N N . GLU B 1 157 ? -9.344 23.203 0.674 1 96.5 157 GLU B N 1
ATOM 3504 C CA . GLU B 1 157 ? -9.125 22.656 2.01 1 96.5 157 GLU B CA 1
ATOM 3505 C C . GLU B 1 157 ? -8.133 21.484 1.975 1 96.5 157 GLU B C 1
ATOM 3507 O O . GLU B 1 157 ? -7.809 20.906 3.014 1 96.5 157 GLU B O 1
ATOM 3512 N N . GLN B 1 158 ? -7.668 21.141 0.755 1 98 158 GLN B N 1
ATOM 3513 C CA . GLN B 1 158 ? -6.809 19.969 0.616 1 98 158 GLN B CA 1
ATOM 3514 C C . GLN B 1 158 ? -5.465 20.328 -0.003 1 98 158 GLN B C 1
ATOM 3516 O O . GLN B 1 158 ? -5.277 21.453 -0.465 1 98 158 GLN B O 1
ATOM 3521 N N . MET B 1 159 ? -4.562 19.453 0.142 1 98.56 159 MET B N 1
ATOM 3522 C CA . MET B 1 159 ? -3.229 19.625 -0.429 1 98.56 159 MET B CA 1
ATOM 3523 C C . MET B 1 159 ? -2.877 18.453 -1.338 1 98.56 159 MET B C 1
A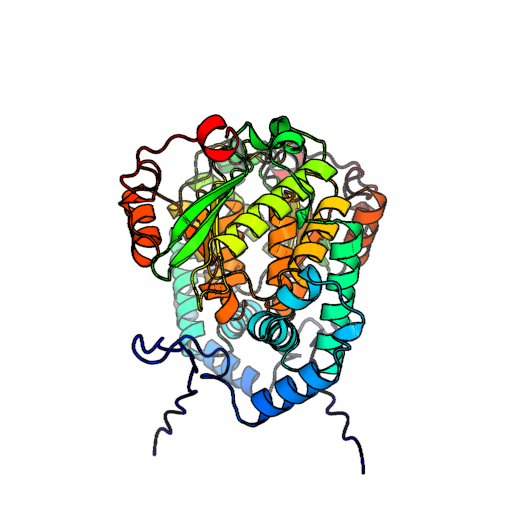TOM 3525 O O . MET B 1 159 ? -3.484 17.375 -1.243 1 98.56 159 MET B O 1
ATOM 3529 N N . THR B 1 160 ? -1.99 18.656 -2.258 1 98.75 160 THR B N 1
ATOM 3530 C CA . THR B 1 160 ? -1.45 17.656 -3.172 1 98.75 160 THR B CA 1
ATOM 3531 C C . THR B 1 160 ? -0.013 17.297 -2.801 1 98.75 160 THR B C 1
ATOM 3533 O O . THR B 1 160 ? 0.786 18.172 -2.482 1 98.75 160 THR B O 1
ATOM 3536 N N . TRP B 1 161 ? 0.278 16.031 -2.797 1 98.5 161 TRP B N 1
ATOM 3537 C CA . TRP B 1 161 ? 1.621 15.555 -2.473 1 98.5 161 TRP B CA 1
ATOM 3538 C C . TRP B 1 161 ? 2.285 14.922 -3.689 1 98.5 161 TRP B C 1
ATOM 3540 O O . TRP B 1 161 ? 1.643 14.18 -4.438 1 98.5 161 TRP B O 1
ATOM 3550 N N . ILE B 1 162 ? 3.506 15.25 -3.922 1 98.5 162 ILE B N 1
ATOM 3551 C CA . ILE B 1 162 ? 4.383 14.539 -4.844 1 98.5 162 ILE B CA 1
ATOM 3552 C C . ILE B 1 162 ? 5.559 13.938 -4.074 1 98.5 162 ILE B C 1
ATOM 3554 O O . ILE B 1 162 ? 6.367 14.664 -3.496 1 98.5 162 ILE B O 1
ATOM 3558 N N . ILE B 1 163 ? 5.645 12.672 -4.039 1 96.44 163 ILE B N 1
ATOM 3559 C CA . ILE B 1 163 ? 6.711 11.961 -3.344 1 96.44 163 ILE B CA 1
ATOM 3560 C C . ILE B 1 163 ? 7.602 11.242 -4.359 1 96.44 163 ILE B C 1
ATOM 3562 O O . ILE B 1 163 ? 7.129 10.391 -5.117 1 96.44 163 ILE B O 1
ATOM 3566 N N . ASP B 1 164 ? 8.859 11.625 -4.375 1 95.25 164 ASP B N 1
ATOM 3567 C CA . ASP B 1 164 ? 9.82 11.047 -5.312 1 95.25 164 ASP B CA 1
ATOM 3568 C C . ASP B 1 164 ? 10.641 9.953 -4.648 1 95.25 164 ASP B C 1
ATOM 3570 O O . ASP B 1 164 ? 11.484 10.234 -3.791 1 95.25 164 ASP B O 1
ATOM 3574 N N . PHE B 1 165 ? 10.562 8.727 -5.152 1 90.94 165 PHE B N 1
ATOM 3575 C CA . PHE B 1 165 ? 11.242 7.605 -4.523 1 90.94 165 PHE B CA 1
ATOM 3576 C C . PHE B 1 165 ? 12.578 7.324 -5.207 1 90.94 165 PHE B C 1
ATOM 3578 O O . PHE B 1 165 ? 13.305 6.414 -4.812 1 90.94 165 PHE B O 1
ATOM 3585 N N . ASN B 1 166 ? 12.836 8.141 -6.164 1 88 166 ASN B N 1
ATOM 3586 C CA . ASN B 1 166 ? 14.109 7.934 -6.84 1 88 166 ASN B CA 1
ATOM 3587 C C . ASN B 1 166 ? 15.281 8.008 -5.859 1 88 166 ASN B C 1
ATOM 3589 O O . ASN B 1 166 ? 15.414 8.977 -5.117 1 88 166 ASN B O 1
ATOM 3593 N N . GLY B 1 167 ? 16.062 6.934 -5.848 1 84.56 167 GLY B N 1
ATOM 3594 C CA . GLY B 1 167 ? 17.234 6.91 -4.992 1 84.56 167 GLY B CA 1
ATOM 3595 C C . GLY B 1 167 ? 16.922 6.547 -3.555 1 84.56 167 GLY B C 1
ATOM 3596 O O . GLY B 1 167 ? 17.812 6.547 -2.699 1 84.56 167 GLY B O 1
ATOM 3597 N N . TYR B 1 168 ? 15.672 6.203 -3.254 1 84.75 168 TYR B N 1
ATOM 3598 C CA . TYR B 1 168 ? 15.273 5.883 -1.887 1 84.75 168 TYR B CA 1
ATOM 3599 C C . TYR B 1 168 ? 15.883 4.559 -1.44 1 84.75 168 TYR B C 1
ATOM 3601 O O . TYR B 1 168 ? 15.93 3.598 -2.211 1 84.75 168 TYR B O 1
ATOM 3609 N N . THR B 1 169 ? 16.422 4.613 -0.234 1 76.25 169 THR B N 1
ATOM 3610 C CA . THR B 1 169 ? 16.984 3.408 0.372 1 76.25 169 THR B CA 1
ATOM 3611 C C . THR B 1 169 ? 16.391 3.188 1.765 1 76.25 169 THR B C 1
ATOM 3613 O O . THR B 1 169 ? 15.984 4.141 2.432 1 76.25 169 THR B O 1
ATOM 3616 N N . THR B 1 170 ? 16.234 1.92 2.105 1 73.62 170 THR B N 1
ATOM 3617 C CA . THR B 1 170 ? 15.695 1.597 3.42 1 73.62 170 THR B CA 1
ATOM 3618 C C . THR B 1 170 ? 16.75 1.791 4.504 1 73.62 170 THR B C 1
ATOM 3620 O O . THR B 1 170 ? 16.438 1.73 5.695 1 73.62 170 THR B O 1
ATOM 3623 N N . ARG B 1 171 ? 17.875 2.369 4.027 1 62.25 171 ARG B N 1
ATOM 3624 C CA . ARG B 1 171 ? 18.906 2.551 5.035 1 62.25 171 ARG B CA 1
ATOM 3625 C C . ARG B 1 171 ? 18.531 3.666 6.008 1 62.25 171 ARG B C 1
ATOM 3627 O O . ARG B 1 171 ? 18.047 4.727 5.59 1 62.25 171 ARG B O 1
ATOM 3634 N N . ASN B 1 172 ? 18.266 3.354 7.27 1 64.06 172 ASN B N 1
ATOM 3635 C CA . ASN B 1 172 ? 18.047 4.254 8.398 1 64.06 172 ASN B CA 1
ATOM 3636 C C . ASN B 1 172 ? 16.578 4.633 8.531 1 64.06 172 ASN B C 1
ATOM 3638 O O . ASN B 1 172 ? 16.234 5.816 8.586 1 64.06 172 ASN B O 1
ATOM 3642 N N . ALA B 1 173 ? 15.789 3.689 8.336 1 70.25 173 ALA B N 1
ATOM 3643 C CA . ALA B 1 173 ? 14.367 3.953 8.578 1 70.25 173 ALA B CA 1
ATOM 3644 C C . ALA B 1 173 ? 14.133 4.418 10.008 1 70.25 173 ALA B C 1
ATOM 3646 O O . ALA B 1 173 ? 14.75 3.906 10.945 1 70.25 173 ALA B O 1
ATOM 3647 N N . PRO B 1 174 ? 13.312 5.543 10.086 1 79.44 174 PRO B N 1
ATOM 3648 C CA . PRO B 1 174 ? 12.984 5.973 11.453 1 79.44 174 PRO B CA 1
ATOM 3649 C C . PRO B 1 174 ? 12.328 4.871 12.273 1 79.44 174 PRO B C 1
ATOM 3651 O O . PRO B 1 174 ? 11.773 3.92 11.719 1 79.44 174 PRO B O 1
ATOM 3654 N N . PRO B 1 175 ? 12.484 5.027 13.555 1 79.06 175 PRO B N 1
ATOM 3655 C CA . PRO B 1 175 ? 11.812 4.055 14.414 1 79.06 175 PRO B CA 1
ATOM 3656 C C . PRO B 1 175 ? 10.297 4.062 14.242 1 79.06 175 PRO B C 1
ATOM 3658 O O . PRO B 1 175 ? 9.734 5.051 13.766 1 79.06 175 PRO B O 1
ATOM 3661 N N . PHE B 1 176 ? 9.688 3.047 14.688 1 77.69 176 PHE B N 1
ATOM 3662 C CA . PHE B 1 176 ? 8.25 2.852 14.578 1 77.69 176 PHE B CA 1
ATOM 3663 C C . PHE B 1 176 ? 7.496 3.947 15.328 1 77.69 176 PHE B C 1
ATOM 3665 O O . PHE B 1 176 ? 6.426 4.375 14.891 1 77.69 176 PHE B O 1
ATOM 3672 N N . SER B 1 177 ? 8.07 4.289 16.391 1 85.88 177 SER B N 1
ATOM 3673 C CA . SER B 1 177 ? 7.43 5.32 17.188 1 85.88 177 SER B CA 1
ATOM 3674 C C . SER B 1 177 ? 7.262 6.617 16.406 1 85.88 177 SER B C 1
ATOM 3676 O O . SER B 1 177 ? 6.277 7.336 16.578 1 85.88 177 SER B O 1
ATOM 3678 N N . VAL B 1 178 ? 8.188 6.902 15.492 1 88.81 178 VAL B N 1
ATOM 3679 C CA . VAL B 1 178 ? 8.133 8.109 14.672 1 88.81 178 VAL B CA 1
ATOM 3680 C C . VAL B 1 178 ? 7.004 7.98 13.648 1 88.81 178 VAL B C 1
ATOM 3682 O O . VAL B 1 178 ? 6.246 8.93 13.43 1 88.81 178 VAL B O 1
ATOM 3685 N N . ALA B 1 179 ? 6.863 6.832 13.078 1 87.81 179 ALA B N 1
ATOM 3686 C CA . ALA B 1 179 ? 5.773 6.578 12.141 1 87.81 179 ALA B CA 1
ATOM 3687 C C . ALA B 1 179 ? 4.414 6.734 12.82 1 87.81 179 ALA B C 1
ATOM 3689 O O . ALA B 1 179 ? 3.506 7.355 12.266 1 87.81 179 ALA B O 1
ATOM 3690 N N . LYS B 1 180 ? 4.316 6.203 13.977 1 88.19 180 LYS B N 1
ATOM 3691 C CA . LYS B 1 180 ? 3.07 6.281 14.734 1 88.19 180 LYS B CA 1
ATOM 3692 C C . LYS B 1 180 ? 2.727 7.73 15.07 1 88.19 180 LYS B C 1
ATOM 3694 O O . LYS B 1 180 ? 1.576 8.148 14.93 1 88.19 180 LYS B O 1
ATOM 3699 N N . GLN B 1 181 ? 3.686 8.422 15.547 1 93.56 181 GLN B N 1
ATOM 3700 C CA . GLN B 1 181 ? 3.469 9.828 15.883 1 93.56 181 GLN B CA 1
ATOM 3701 C C . GLN B 1 181 ? 3.045 10.617 14.648 1 93.56 181 GLN B C 1
ATOM 3703 O O . GLN B 1 181 ? 2.115 11.43 14.719 1 93.56 181 GLN B O 1
ATOM 3708 N N . THR B 1 182 ? 3.725 10.391 13.562 1 94.44 182 THR B N 1
ATOM 3709 C CA . THR B 1 182 ? 3.416 11.078 12.32 1 94.44 182 THR B CA 1
ATOM 3710 C C . THR B 1 182 ? 1.97 10.82 11.898 1 94.44 182 THR B C 1
ATOM 3712 O O . THR B 1 182 ? 1.224 11.766 11.617 1 94.44 182 THR B O 1
ATOM 3715 N N . LEU B 1 183 ? 1.621 9.656 11.984 1 92.62 183 LEU B N 1
ATOM 3716 C CA . LEU B 1 183 ? 0.265 9.289 11.594 1 92.62 183 LEU B CA 1
ATOM 3717 C C . LEU B 1 183 ? -0.762 9.906 12.531 1 92.62 183 LEU B C 1
ATOM 3719 O O . LEU B 1 183 ? -1.825 10.352 12.094 1 92.62 183 LEU B O 1
ATOM 3723 N N . SER B 1 184 ? -0.433 9.883 13.789 1 94.56 184 SER B N 1
ATOM 3724 C CA . SER B 1 184 ? -1.335 10.477 14.766 1 94.56 184 SER B CA 1
ATOM 3725 C C . SER B 1 184 ? -1.562 11.961 14.477 1 94.56 184 SER B C 1
ATOM 3727 O O . SER B 1 184 ? -2.699 12.43 14.5 1 94.56 184 SER B O 1
ATOM 3729 N N . ILE B 1 185 ? -0.514 12.609 14.188 1 96.69 185 ILE B N 1
ATOM 3730 C CA . ILE B 1 185 ? -0.605 14.031 13.875 1 96.69 185 ILE B CA 1
ATOM 3731 C C . ILE B 1 185 ? -1.465 14.234 12.625 1 96.69 185 ILE B C 1
ATOM 3733 O O . ILE B 1 185 ? -2.389 15.047 12.625 1 96.69 185 ILE B O 1
ATOM 3737 N N . LEU B 1 186 ? -1.193 13.453 11.625 1 95.38 186 LEU B N 1
ATOM 3738 C CA . LEU B 1 186 ? -1.906 13.586 10.359 1 95.38 186 LEU B CA 1
ATOM 3739 C C . LEU B 1 186 ? -3.391 13.289 10.531 1 95.38 186 LEU B C 1
ATOM 3741 O O . LEU B 1 186 ? -4.242 14.031 10.039 1 95.38 186 LEU B O 1
ATOM 3745 N N . ASN B 1 187 ? -3.697 12.312 11.289 1 93.25 187 ASN B N 1
ATOM 3746 C CA . ASN B 1 187 ? -5.078 11.875 11.461 1 93.25 187 ASN B CA 1
ATOM 3747 C C . ASN B 1 187 ? -5.84 12.781 12.422 1 93.25 187 ASN B C 1
ATOM 3749 O O . ASN B 1 187 ? -7.031 13.031 12.234 1 93.25 187 ASN B O 1
ATOM 3753 N N . GLU B 1 188 ? -5.168 13.273 13.352 1 95.5 188 GLU B N 1
ATOM 3754 C CA . GLU B 1 188 ? -5.855 14.016 14.406 1 95.5 188 GLU B CA 1
ATOM 3755 C C . GLU B 1 188 ? -5.895 15.508 14.102 1 95.5 188 GLU B C 1
ATOM 3757 O O . GLU B 1 188 ? -6.883 16.188 14.398 1 95.5 188 GLU B O 1
ATOM 3762 N N . CYS B 1 189 ? -4.91 16.047 13.477 1 97.12 189 CYS B N 1
ATOM 3763 C CA . CYS B 1 189 ? -4.82 17.5 13.422 1 97.12 189 CYS B CA 1
ATOM 3764 C C . CYS B 1 189 ? -4.875 17.984 11.977 1 97.12 189 CYS B C 1
ATOM 3766 O O . CYS B 1 189 ? -5 19.188 11.727 1 97.12 189 CYS B O 1
ATOM 3768 N N . TYR B 1 190 ? -4.863 17.062 11.07 1 97.75 190 TYR B N 1
ATOM 3769 C CA . TYR B 1 190 ? -4.996 17.438 9.672 1 97.75 190 TYR B CA 1
ATOM 3770 C C . TYR B 1 190 ? -5.988 16.531 8.953 1 97.75 190 TYR B C 1
ATOM 3772 O O . TYR B 1 190 ? -5.699 16.016 7.875 1 97.75 190 TYR B O 1
ATOM 3780 N N . PRO B 1 191 ? -7.094 16.328 9.539 1 96.56 191 PRO B N 1
ATOM 3781 C CA . PRO B 1 191 ? -8.07 15.445 8.906 1 96.56 191 PRO B CA 1
ATOM 3782 C C . PRO B 1 191 ? -8.602 15.992 7.586 1 96.56 191 PRO B C 1
ATOM 3784 O O . PRO B 1 191 ? -8.797 17.203 7.453 1 96.56 191 PRO B O 1
ATOM 3787 N N . GLU B 1 192 ? -8.758 15.141 6.594 1 94.5 192 GLU B N 1
ATOM 3788 C CA . GLU B 1 192 ? -9.414 15.438 5.324 1 94.5 192 GLU B CA 1
ATOM 3789 C C . GLU B 1 192 ? -8.633 16.469 4.523 1 94.5 192 GLU B C 1
ATOM 3791 O O . GLU B 1 192 ? -9.219 17.328 3.854 1 94.5 192 GLU B O 1
ATOM 3796 N N . ARG B 1 193 ? -7.215 16.359 4.629 1 97.19 193 ARG B N 1
ATOM 3797 C CA . ARG B 1 193 ? -6.383 17.359 3.973 1 97.19 193 ARG B CA 1
ATOM 3798 C C . ARG B 1 193 ? -5.742 16.797 2.709 1 97.19 193 ARG B C 1
ATOM 3800 O O . ARG B 1 193 ? -5.18 17.547 1.905 1 97.19 193 ARG B O 1
ATOM 3807 N N . LEU B 1 194 ? -5.836 15.531 2.5 1 96.31 194 LEU B N 1
ATOM 3808 C CA . LEU B 1 194 ? -5.223 14.953 1.31 1 96.31 194 LEU B CA 1
ATOM 3809 C C . LEU B 1 194 ? -6.172 15.023 0.118 1 96.31 194 LEU B C 1
ATOM 3811 O O . LEU B 1 194 ? -7.266 14.461 0.158 1 96.31 194 LEU B O 1
ATOM 3815 N N . GLY B 1 195 ? -5.777 15.703 -0.923 1 96.94 195 GLY B N 1
ATOM 3816 C CA . GLY B 1 195 ? -6.547 15.758 -2.156 1 96.94 195 GLY B CA 1
ATOM 3817 C C . GLY B 1 195 ? -6.035 14.805 -3.223 1 96.94 195 GLY B C 1
ATOM 3818 O O . GLY B 1 195 ? -6.824 14.156 -3.912 1 96.94 195 GLY B O 1
ATOM 3819 N N . ALA B 1 196 ? -4.723 14.727 -3.312 1 97.94 196 ALA B N 1
ATOM 3820 C CA . ALA B 1 196 ? -4.062 13.828 -4.258 1 97.94 196 ALA B CA 1
ATOM 3821 C C . ALA B 1 196 ? -2.641 13.508 -3.805 1 97.94 196 ALA B C 1
ATOM 3823 O O . ALA B 1 196 ? -2.008 14.305 -3.111 1 97.94 196 ALA B O 1
ATOM 3824 N N . CYS B 1 197 ? -2.221 12.391 -4.137 1 97.69 197 CYS B N 1
ATOM 3825 C CA . CYS B 1 197 ? -0.863 11.945 -3.842 1 97.69 197 CYS B CA 1
ATOM 3826 C C . CYS B 1 197 ? -0.235 11.273 -5.055 1 97.69 197 CYS B C 1
ATOM 3828 O O . CYS B 1 197 ? -0.769 10.289 -5.57 1 97.69 197 CYS B O 1
ATOM 3830 N N . PHE B 1 198 ? 0.869 11.812 -5.539 1 98 198 PHE B N 1
ATOM 3831 C CA . PHE B 1 198 ? 1.628 11.258 -6.652 1 98 198 PHE B CA 1
ATOM 3832 C C . PHE B 1 198 ? 2.9 10.578 -6.156 1 98 198 PHE B C 1
ATOM 3834 O O . PHE B 1 198 ? 3.775 11.234 -5.586 1 98 198 PHE B O 1
ATOM 3841 N N . MET B 1 199 ? 3.002 9.305 -6.332 1 95.25 199 MET B N 1
ATOM 3842 C CA . MET B 1 199 ? 4.195 8.531 -5.988 1 95.25 199 MET B CA 1
ATOM 3843 C C . MET B 1 199 ? 5.055 8.281 -7.223 1 95.25 199 MET B C 1
ATOM 3845 O O . MET B 1 199 ? 4.711 7.449 -8.062 1 95.25 199 MET B O 1
ATOM 3849 N N . VAL B 1 200 ? 6.145 8.977 -7.246 1 94.5 200 VAL B N 1
ATOM 3850 C CA . VAL B 1 200 ? 6.98 9.008 -8.445 1 94.5 200 VAL B CA 1
ATOM 3851 C C . VAL B 1 200 ? 8.117 8 -8.297 1 94.5 200 VAL B C 1
ATOM 3853 O O . VAL B 1 200 ? 8.797 7.961 -7.27 1 94.5 200 VAL B O 1
ATOM 3856 N N . ASP B 1 201 ? 8.266 7.168 -9.273 1 90.5 201 ASP B N 1
ATOM 3857 C CA . ASP B 1 201 ? 9.359 6.199 -9.367 1 90.5 201 ASP B CA 1
ATOM 3858 C C . ASP B 1 201 ? 9.383 5.273 -8.156 1 90.5 201 ASP B C 1
ATOM 3860 O O . ASP B 1 201 ? 10.422 5.102 -7.52 1 90.5 201 ASP B O 1
ATOM 3864 N N . THR B 1 202 ? 8.266 4.723 -7.895 1 88.94 202 THR B N 1
ATOM 3865 C CA . THR B 1 202 ? 8.117 3.799 -6.777 1 88.94 202 THR B CA 1
ATOM 3866 C C . THR B 1 202 ? 8.891 2.506 -7.043 1 88.94 202 THR B C 1
ATOM 3868 O O . THR B 1 202 ? 9 2.07 -8.188 1 88.94 202 THR B O 1
ATOM 3871 N N . PRO B 1 203 ? 9.406 1.999 -5.953 1 83.69 203 PRO B N 1
ATOM 3872 C CA . PRO B 1 203 ? 10.047 0.695 -6.137 1 83.69 203 PRO B CA 1
ATOM 3873 C C . PRO B 1 203 ? 9.109 -0.341 -6.754 1 83.69 203 PRO B C 1
ATOM 3875 O O . PRO B 1 203 ? 7.895 -0.273 -6.562 1 83.69 203 PRO B O 1
ATOM 3878 N N . PHE B 1 204 ? 9.766 -1.262 -7.418 1 81.31 204 PHE B N 1
ATOM 3879 C CA . PHE B 1 204 ? 9.047 -2.293 -8.164 1 81.31 204 PHE B CA 1
ATOM 3880 C C . PHE B 1 204 ? 8.094 -3.049 -7.246 1 81.31 204 PHE B C 1
ATOM 3882 O O . PHE B 1 204 ? 6.922 -3.248 -7.594 1 81.31 204 PHE B O 1
ATOM 3889 N N . ILE B 1 205 ? 8.5 -3.443 -6.133 1 83.12 205 ILE B N 1
ATOM 3890 C CA . ILE B 1 205 ? 7.688 -4.25 -5.23 1 83.12 205 ILE B CA 1
ATOM 3891 C C . ILE B 1 205 ? 6.473 -3.451 -4.773 1 83.12 205 ILE B C 1
ATOM 3893 O O . ILE B 1 205 ? 5.387 -4.008 -4.594 1 83.12 205 ILE B O 1
ATOM 3897 N N . PHE B 1 206 ? 6.633 -2.17 -4.691 1 85.5 206 PHE B N 1
ATOM 3898 C CA . PHE B 1 206 ? 5.516 -1.312 -4.312 1 85.5 206 PHE B CA 1
ATOM 3899 C C . PHE B 1 206 ? 4.457 -1.289 -5.402 1 85.5 206 PHE B C 1
ATOM 3901 O O . PHE B 1 206 ? 3.258 -1.333 -5.113 1 85.5 206 PHE B O 1
ATOM 3908 N N . ASN B 1 207 ? 4.891 -1.251 -6.547 1 85.31 207 ASN B N 1
ATOM 3909 C CA . ASN B 1 207 ? 3.957 -1.251 -7.668 1 85.31 207 ASN B CA 1
ATOM 3910 C C . ASN B 1 207 ? 3.152 -2.545 -7.727 1 85.31 207 ASN B C 1
ATOM 3912 O O . ASN B 1 207 ? 1.94 -2.52 -7.949 1 85.31 207 ASN B O 1
ATOM 3916 N N . ILE B 1 208 ? 3.83 -3.631 -7.555 1 85.81 208 ILE B N 1
ATOM 3917 C CA . ILE B 1 208 ? 3.148 -4.922 -7.57 1 85.81 208 ILE B CA 1
ATOM 3918 C C . ILE B 1 208 ? 2.148 -4.988 -6.418 1 85.81 208 ILE B C 1
ATOM 3920 O O . ILE B 1 208 ? 0.99 -5.363 -6.613 1 85.81 208 ILE B O 1
ATOM 3924 N N . PHE B 1 209 ? 2.602 -4.551 -5.266 1 87.88 209 PHE B N 1
ATOM 3925 C CA . PHE B 1 209 ? 1.769 -4.562 -4.07 1 87.88 209 PHE B CA 1
ATOM 3926 C C . PHE B 1 209 ? 0.542 -3.678 -4.258 1 87.88 209 PHE B C 1
ATOM 3928 O O . PHE B 1 209 ? -0.582 -4.094 -3.969 1 87.88 209 PHE B O 1
ATOM 3935 N N . TRP B 1 210 ? 0.693 -2.516 -4.754 1 89.44 210 TRP B N 1
ATOM 3936 C CA . TRP B 1 210 ? -0.416 -1.593 -4.969 1 89.44 210 TRP B CA 1
ATOM 3937 C C . TRP B 1 210 ? -1.425 -2.176 -5.953 1 89.44 210 TRP B C 1
ATOM 3939 O O . TRP B 1 210 ? -2.633 -2.15 -5.703 1 89.44 210 TRP B O 1
ATOM 3949 N N . ARG B 1 211 ? -0.949 -2.691 -6.996 1 87.31 211 ARG B N 1
ATOM 3950 C CA . ARG B 1 211 ? -1.836 -3.258 -8.008 1 87.31 211 ARG B CA 1
ATOM 3951 C C . ARG B 1 211 ? -2.619 -4.441 -7.449 1 87.31 211 ARG B C 1
ATOM 3953 O O . ARG B 1 211 ? -3.775 -4.66 -7.82 1 87.31 211 ARG B O 1
ATOM 3960 N N . ALA B 1 212 ? -1.974 -5.113 -6.578 1 86.5 212 ALA B N 1
ATOM 3961 C CA . ALA B 1 212 ? -2.619 -6.27 -5.961 1 86.5 212 ALA B CA 1
ATOM 3962 C C . ALA B 1 212 ? -3.725 -5.836 -5.004 1 86.5 212 ALA B C 1
ATOM 3964 O O . ALA B 1 212 ? -4.781 -6.469 -4.938 1 86.5 212 ALA B O 1
ATOM 3965 N N . ILE B 1 213 ? -3.541 -4.746 -4.363 1 90 213 ILE B N 1
ATOM 3966 C CA . ILE B 1 213 ? -4.461 -4.441 -3.271 1 90 213 ILE B CA 1
ATOM 3967 C C . ILE B 1 213 ? -5.469 -3.385 -3.725 1 90 213 ILE B C 1
ATOM 3969 O O . ILE B 1 213 ? -6.527 -3.227 -3.115 1 90 213 ILE B O 1
ATOM 3973 N N . SER B 1 214 ? -5.203 -2.617 -4.766 1 91.56 214 SER B N 1
ATOM 3974 C CA . SER B 1 214 ? -5.965 -1.434 -5.145 1 91.56 214 SER B CA 1
ATOM 3975 C C . SER B 1 214 ? -7.422 -1.783 -5.43 1 91.56 214 SER B C 1
ATOM 3977 O O . SER B 1 214 ? -8.328 -1.024 -5.082 1 91.56 214 SER B O 1
ATOM 3979 N N . PRO B 1 215 ? -7.738 -2.947 -5.996 1 87.31 215 PRO B N 1
ATOM 3980 C CA . PRO B 1 215 ? -9.141 -3.295 -6.242 1 87.31 215 PRO B CA 1
ATOM 3981 C C . PRO B 1 215 ? -9.953 -3.41 -4.953 1 87.31 215 PRO B C 1
ATOM 3983 O O . PRO B 1 215 ? -11.18 -3.33 -4.988 1 87.31 215 PRO B O 1
ATOM 3986 N N . PHE B 1 216 ? -9.258 -3.586 -3.881 1 87.94 216 PHE B N 1
ATOM 3987 C CA . PHE B 1 216 ? -9.938 -3.814 -2.611 1 87.94 216 PHE B CA 1
ATOM 3988 C C . PHE B 1 216 ? -9.945 -2.545 -1.769 1 87.94 216 PHE B C 1
ATOM 3990 O O . PHE B 1 216 ? -10.359 -2.568 -0.606 1 87.94 216 PHE B O 1
ATOM 3997 N N . ILE B 1 217 ? -9.445 -1.479 -2.332 1 89.88 217 ILE B N 1
ATOM 3998 C CA . ILE B 1 217 ? -9.445 -0.183 -1.66 1 89.88 217 ILE B CA 1
ATOM 3999 C C . ILE B 1 217 ? -10.703 0.594 -2.043 1 89.88 217 ILE B C 1
ATOM 4001 O O . ILE B 1 217 ? -11.141 0.552 -3.195 1 89.88 217 ILE B O 1
ATOM 4005 N N . ASN B 1 218 ? -11.359 1.277 -1.153 1 88.44 218 ASN B N 1
ATOM 4006 C CA . ASN B 1 218 ? -12.477 2.162 -1.471 1 88.44 218 ASN B CA 1
ATOM 4007 C C . ASN B 1 218 ? -12.117 3.15 -2.574 1 88.44 218 ASN B C 1
ATOM 4009 O O . ASN B 1 218 ? -11.031 3.738 -2.553 1 88.44 218 ASN B O 1
ATOM 4013 N N . PRO B 1 219 ? -12.969 3.338 -3.484 1 88.81 219 PRO B N 1
ATOM 4014 C CA . PRO B 1 219 ? -12.648 4.168 -4.648 1 88.81 219 PRO B CA 1
ATOM 4015 C C . PRO B 1 219 ? -12.289 5.602 -4.27 1 88.81 219 PRO B C 1
ATOM 4017 O O . PRO B 1 219 ? -11.469 6.234 -4.941 1 88.81 219 PRO B O 1
ATOM 4020 N N . VAL B 1 220 ? -12.867 6.164 -3.254 1 85.88 220 VAL B N 1
ATOM 4021 C CA . VAL B 1 220 ? -12.586 7.535 -2.838 1 85.88 220 VAL B CA 1
ATOM 4022 C C . VAL B 1 220 ? -11.109 7.676 -2.477 1 85.88 220 VAL B C 1
ATOM 4024 O O . VAL B 1 220 ? -10.461 8.648 -2.865 1 85.88 220 VAL B O 1
ATOM 4027 N N . THR B 1 221 ? -10.594 6.703 -1.751 1 87.31 221 THR B N 1
ATOM 4028 C CA . THR B 1 221 ? -9.188 6.695 -1.369 1 87.31 221 THR B CA 1
ATOM 4029 C C . THR B 1 221 ? -8.305 6.363 -2.568 1 87.31 221 THR B C 1
ATOM 4031 O O . THR B 1 221 ? -7.293 7.027 -2.805 1 87.31 221 THR B O 1
ATOM 4034 N N . LYS B 1 222 ? -8.688 5.387 -3.295 1 93 222 LYS B N 1
ATOM 4035 C CA . LYS B 1 222 ? -7.91 4.914 -4.434 1 93 222 LYS B CA 1
ATOM 4036 C C . LYS B 1 222 ? -7.68 6.035 -5.445 1 93 222 LYS B C 1
ATOM 4038 O O . LYS B 1 222 ? -6.582 6.18 -5.98 1 93 222 LYS B O 1
ATOM 4043 N N . ASN B 1 223 ? -8.688 6.82 -5.66 1 93.94 223 ASN B N 1
ATOM 4044 C CA . ASN B 1 223 ? -8.648 7.844 -6.699 1 93.94 223 ASN B CA 1
ATOM 4045 C C . ASN B 1 223 ? -7.703 8.984 -6.324 1 93.94 223 ASN B C 1
ATOM 4047 O O . ASN B 1 223 ? -7.34 9.797 -7.176 1 93.94 223 ASN B O 1
ATOM 4051 N N . LYS B 1 224 ? -7.277 9.055 -5.098 1 94.69 224 LYS B N 1
ATOM 4052 C CA . LYS B 1 224 ? -6.375 10.109 -4.652 1 94.69 224 LYS B CA 1
ATOM 4053 C C . LYS B 1 224 ? -4.918 9.719 -4.867 1 94.69 224 LYS B C 1
ATOM 4055 O O . LYS B 1 224 ? -4.02 10.555 -4.773 1 94.69 224 LYS B O 1
ATOM 4060 N N . ILE B 1 225 ? -4.684 8.461 -5.09 1 95.81 225 ILE B N 1
ATOM 4061 C CA . ILE B 1 225 ? -3.32 7.945 -5.16 1 95.81 225 ILE B CA 1
ATOM 4062 C C . ILE B 1 225 ? -2.949 7.66 -6.613 1 95.81 225 ILE B C 1
ATOM 4064 O O . ILE B 1 225 ? -3.631 6.895 -7.297 1 95.81 225 ILE B O 1
ATOM 4068 N N . HIS B 1 226 ? -1.929 8.273 -7.074 1 95.56 226 HIS B N 1
ATOM 4069 C CA . HIS B 1 226 ? -1.469 8.125 -8.445 1 95.56 226 HIS B CA 1
ATOM 4070 C C . HIS B 1 226 ? -0.024 7.633 -8.492 1 95.56 226 HIS B C 1
ATOM 4072 O O . HIS B 1 226 ? 0.877 8.305 -7.984 1 95.56 226 HIS B O 1
ATOM 4078 N N . PHE B 1 227 ? 0.186 6.555 -9.062 1 92.5 227 PHE B N 1
ATOM 4079 C CA . PHE B 1 227 ? 1.536 6.062 -9.312 1 92.5 227 PHE B CA 1
ATOM 4080 C C . PHE B 1 227 ? 2.082 6.625 -10.625 1 92.5 227 PHE B C 1
ATOM 4082 O O . PHE B 1 227 ? 1.442 6.508 -11.672 1 92.5 227 PHE B O 1
ATOM 4089 N N . VAL B 1 228 ? 3.242 7.219 -10.516 1 93.88 228 VAL B N 1
ATOM 4090 C CA . VAL B 1 228 ? 3.848 7.891 -11.656 1 93.88 228 VAL B CA 1
ATOM 4091 C C . VAL B 1 228 ? 5.188 7.238 -11.992 1 93.88 228 VAL B C 1
ATOM 4093 O O . VAL B 1 228 ? 6.223 7.617 -11.438 1 93.88 228 VAL B O 1
ATOM 4096 N N . ASN B 1 229 ? 5.121 6.293 -12.844 1 89.5 229 ASN B N 1
ATOM 4097 C CA . ASN B 1 229 ? 6.305 5.535 -13.234 1 89.5 229 ASN B CA 1
ATOM 4098 C C . ASN B 1 229 ? 6.488 5.531 -14.75 1 89.5 229 ASN B C 1
ATOM 4100 O O . ASN B 1 229 ? 5.598 5.953 -15.492 1 89.5 229 ASN B O 1
ATOM 4104 N N . GLY B 1 230 ? 7.688 5.078 -15.156 1 86.19 230 GLY B N 1
ATOM 4105 C CA . GLY B 1 230 ? 7.934 4.938 -16.578 1 86.19 230 GLY B CA 1
ATOM 4106 C C . GLY B 1 230 ? 8.695 6.109 -17.172 1 86.19 230 GLY B C 1
ATOM 4107 O O . GLY B 1 230 ? 9.453 6.781 -16.469 1 86.19 230 GLY B O 1
ATOM 4108 N N . LYS B 1 231 ? 8.531 6.215 -18.531 1 89.12 231 LYS B N 1
ATOM 4109 C CA . LYS B 1 231 ? 9.242 7.258 -19.266 1 89.12 231 LYS B CA 1
ATOM 4110 C C . LYS B 1 231 ? 8.609 8.625 -19.031 1 89.12 231 LYS B C 1
ATOM 4112 O O . LYS B 1 231 ? 7.508 8.719 -18.484 1 89.12 231 LYS B O 1
ATOM 4117 N N . GLU B 1 232 ? 9.305 9.664 -19.406 1 93.31 232 GLU B N 1
ATOM 4118 C CA . GLU B 1 232 ? 8.867 11.039 -19.188 1 93.31 232 GLU B CA 1
ATOM 4119 C C . GLU B 1 232 ? 7.488 11.281 -19.812 1 93.31 232 GLU B C 1
ATOM 4121 O O . GLU B 1 232 ? 6.648 11.961 -19.219 1 93.31 232 GLU B O 1
ATOM 4126 N N . SER B 1 233 ? 7.262 10.703 -20.969 1 93.88 233 SER B N 1
ATOM 4127 C CA . SER B 1 233 ? 5.992 10.914 -21.656 1 93.88 233 SER B CA 1
ATOM 4128 C C . SER B 1 233 ? 4.836 10.305 -20.859 1 93.88 233 SER B C 1
ATOM 4130 O O . SER B 1 233 ? 3.748 10.883 -20.797 1 93.88 233 SER B O 1
ATOM 4132 N N . GLU B 1 234 ? 5.066 9.172 -20.219 1 93.06 234 GLU B N 1
ATOM 4133 C CA . GLU B 1 234 ? 4.047 8.516 -19.406 1 93.06 234 GLU B CA 1
ATOM 4134 C C . GLU B 1 234 ? 3.777 9.289 -18.125 1 93.06 234 GLU B C 1
ATOM 4136 O O . GLU B 1 234 ? 2.625 9.445 -17.719 1 93.06 234 GLU B O 1
ATOM 4141 N N . LYS B 1 235 ? 4.836 9.789 -17.578 1 95.69 235 LYS B N 1
ATOM 4142 C CA . LYS B 1 235 ? 4.699 10.586 -16.375 1 95.69 235 LYS B CA 1
ATOM 4143 C C . LYS B 1 235 ? 3.938 11.88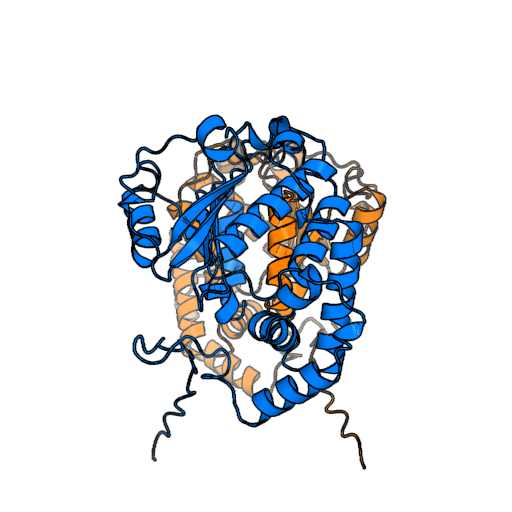3 -16.641 1 95.69 235 LYS B C 1
ATOM 4145 O O . LYS B 1 235 ? 3.064 12.266 -15.867 1 95.69 235 LYS B O 1
ATOM 4150 N N . ALA B 1 236 ? 4.219 12.453 -17.812 1 97.12 236 ALA B N 1
ATOM 4151 C CA . ALA B 1 236 ? 3.564 13.703 -18.219 1 97.12 236 ALA B CA 1
ATOM 4152 C C . ALA B 1 236 ? 2.059 13.5 -18.359 1 97.12 236 ALA B C 1
ATOM 4154 O O . ALA B 1 236 ? 1.272 14.383 -18.016 1 97.12 236 ALA B O 1
ATOM 4155 N N . LYS B 1 237 ? 1.731 12.359 -18.859 1 96.94 237 LYS B N 1
ATOM 4156 C CA . LYS B 1 237 ? 0.313 12.07 -19.047 1 96.94 237 LYS B CA 1
ATOM 4157 C C . LYS B 1 237 ? -0.424 12.047 -17.719 1 96.94 237 LYS B C 1
ATOM 4159 O O . LYS B 1 237 ? -1.518 12.602 -17.594 1 96.94 237 LYS B O 1
ATOM 4164 N N . ILE B 1 238 ? 0.171 11.516 -16.766 1 96.94 238 ILE B N 1
ATOM 4165 C CA . ILE B 1 238 ? -0.46 11.414 -15.445 1 96.94 238 ILE B CA 1
ATOM 4166 C C . ILE B 1 238 ? -0.475 12.781 -14.773 1 96.94 238 ILE B C 1
ATOM 4168 O O . ILE B 1 238 ? -1.527 13.258 -14.344 1 96.94 238 ILE B O 1
ATOM 4172 N N . PHE B 1 239 ? 0.66 13.438 -14.703 1 98.31 239 PHE B N 1
ATOM 4173 C CA . PHE B 1 239 ? 0.741 14.75 -14.078 1 98.31 239 PHE B CA 1
ATOM 4174 C C . PHE B 1 239 ? -0.145 15.758 -14.805 1 98.31 239 PHE B C 1
ATOM 4176 O O . PHE B 1 239 ? -0.816 16.578 -14.164 1 98.31 239 PHE B O 1
ATOM 4183 N N . GLY B 1 240 ? -0.168 15.68 -16.125 1 98 240 GLY B N 1
ATOM 4184 C CA . GLY B 1 240 ? -0.87 16.656 -16.938 1 98 240 GLY B CA 1
ATOM 4185 C C . GLY B 1 240 ? -2.361 16.703 -16.672 1 98 240 GLY B C 1
ATOM 4186 O O . GLY B 1 240 ? -3.012 17.719 -16.906 1 98 240 GLY B O 1
ATOM 4187 N N . LYS B 1 241 ? -2.893 15.617 -16.156 1 97.94 241 LYS B N 1
ATOM 4188 C CA . LYS B 1 241 ? -4.312 15.57 -15.82 1 97.94 241 LYS B CA 1
ATOM 4189 C C . LYS B 1 241 ? -4.617 16.391 -14.57 1 97.94 241 LYS B C 1
ATOM 4191 O O . LYS B 1 241 ? -5.746 16.844 -14.375 1 97.94 241 LYS B O 1
ATOM 4196 N N . HIS B 1 242 ? -3.566 16.688 -13.766 1 98.31 242 HIS B N 1
ATOM 4197 C CA . HIS B 1 242 ? -3.857 17.203 -12.43 1 98.31 242 HIS B CA 1
ATOM 4198 C C . HIS B 1 242 ? -3.08 18.484 -12.156 1 98.31 242 HIS B C 1
ATOM 4200 O O . HIS B 1 242 ? -3.469 19.281 -11.297 1 98.31 242 HIS B O 1
ATOM 4206 N N . ILE B 1 243 ? -1.986 18.609 -12.828 1 98.69 243 ILE B N 1
ATOM 4207 C CA . ILE B 1 243 ? -1.068 19.703 -12.57 1 98.69 243 ILE B CA 1
ATOM 4208 C C . ILE B 1 243 ? -0.578 20.297 -13.898 1 98.69 243 ILE B C 1
ATOM 4210 O O . ILE B 1 243 ? -0.302 19.547 -14.844 1 98.69 243 ILE B O 1
ATOM 4214 N N . ASP B 1 244 ? -0.512 21.609 -13.953 1 98.44 244 ASP B N 1
ATOM 4215 C CA . ASP B 1 244 ? 0.135 22.234 -15.109 1 98.44 244 ASP B CA 1
ATOM 4216 C C . ASP B 1 244 ? 1.58 21.766 -15.25 1 98.44 244 ASP B C 1
ATOM 4218 O O . ASP B 1 244 ? 2.379 21.906 -14.32 1 98.44 244 ASP B O 1
ATOM 4222 N N . LEU B 1 245 ? 1.916 21.281 -16.438 1 98.12 245 LEU B N 1
ATOM 4223 C CA . LEU B 1 245 ? 3.227 20.672 -16.656 1 98.12 245 LEU B CA 1
ATOM 4224 C C . LEU B 1 245 ? 4.336 21.703 -16.484 1 98.12 245 LEU B C 1
ATOM 4226 O O . LEU B 1 245 ? 5.5 21.359 -16.297 1 98.12 245 LEU B O 1
ATOM 4230 N N . ALA B 1 246 ? 4.055 22.969 -16.578 1 97.88 246 ALA B N 1
ATOM 4231 C CA . ALA B 1 246 ? 5.031 24.031 -16.344 1 97.88 246 ALA B CA 1
ATOM 4232 C C . ALA B 1 246 ? 5.539 24 -14.898 1 97.88 246 ALA B C 1
ATOM 4234 O O . ALA B 1 246 ? 6.578 24.594 -14.594 1 97.88 246 ALA B O 1
ATOM 4235 N N . GLN B 1 247 ? 4.793 23.344 -13.992 1 97.75 247 GLN B N 1
ATOM 4236 C CA . GLN B 1 247 ? 5.184 23.266 -12.594 1 97.75 247 GLN B CA 1
ATOM 4237 C C . GLN B 1 247 ? 5.945 21.969 -12.312 1 97.75 247 GLN B C 1
ATOM 4239 O O . GLN B 1 247 ? 6.52 21.812 -11.227 1 97.75 247 GLN B O 1
ATOM 4244 N N . ILE B 1 248 ? 5.957 21.031 -13.234 1 98.06 248 ILE B N 1
ATOM 4245 C CA . ILE B 1 248 ? 6.516 19.703 -13.031 1 98.06 248 ILE B CA 1
ATOM 4246 C C . ILE B 1 248 ? 7.93 19.641 -13.602 1 98.06 248 ILE B C 1
ATOM 4248 O O . ILE B 1 248 ? 8.195 20.172 -14.688 1 98.06 248 ILE B O 1
ATOM 4252 N N . ASP B 1 249 ? 8.773 19 -12.836 1 96.25 249 ASP B N 1
ATOM 4253 C CA . ASP B 1 249 ? 10.172 18.859 -13.219 1 96.25 249 ASP B CA 1
ATOM 4254 C C . ASP B 1 249 ? 10.305 18.234 -14.602 1 96.25 249 ASP B C 1
ATOM 4256 O O . ASP B 1 249 ? 9.547 17.328 -14.945 1 96.25 249 ASP B O 1
ATOM 4260 N N . THR B 1 250 ? 11.352 18.594 -15.344 1 95.75 250 THR B N 1
ATOM 4261 C CA . THR B 1 250 ? 11.602 18.047 -16.688 1 95.75 250 THR B CA 1
ATOM 4262 C C . THR B 1 250 ? 11.836 16.547 -16.625 1 95.75 250 THR B C 1
ATOM 4264 O O . THR B 1 250 ? 11.438 15.812 -17.531 1 95.75 250 THR B O 1
ATOM 4267 N N . THR B 1 251 ? 12.391 16.078 -15.539 1 93.62 251 THR B N 1
ATOM 4268 C CA . THR B 1 251 ? 12.68 14.664 -15.398 1 93.62 251 THR B CA 1
ATOM 4269 C C . THR B 1 251 ? 11.398 13.867 -15.203 1 93.62 251 THR B C 1
ATOM 4271 O O . THR B 1 251 ? 11.398 12.641 -15.32 1 93.62 251 THR B O 1
ATOM 4274 N N . TRP B 1 252 ? 10.336 14.586 -14.883 1 96.25 252 TRP B N 1
ATOM 4275 C CA . TRP B 1 252 ? 9.047 13.938 -14.695 1 96.25 252 TRP B CA 1
ATOM 4276 C C . TRP B 1 252 ? 8.102 14.25 -15.852 1 96.25 252 TRP B C 1
ATOM 4278 O O . TRP B 1 252 ? 6.887 14.062 -15.742 1 96.25 252 TRP B O 1
ATOM 4288 N N . GLY B 1 253 ? 8.664 14.773 -16.938 1 96.12 253 GLY B N 1
ATOM 4289 C CA . GLY B 1 253 ? 7.875 15.031 -18.141 1 96.12 253 GLY B CA 1
ATOM 4290 C C . GLY B 1 253 ? 7.312 16.438 -18.188 1 96.12 253 GLY B C 1
ATOM 4291 O O . GLY B 1 253 ? 6.578 16.781 -19.125 1 96.12 253 GLY B O 1
ATOM 4292 N N . GLY B 1 254 ? 7.578 17.25 -17.172 1 97.5 254 GLY B N 1
ATOM 4293 C CA . GLY B 1 254 ? 7.164 18.656 -17.188 1 97.5 254 GLY B CA 1
ATOM 4294 C C . GLY B 1 254 ? 8.156 19.562 -17.891 1 97.5 254 GLY B C 1
ATOM 4295 O O . GLY B 1 254 ? 8.969 19.094 -18.703 1 97.5 254 GLY B O 1
ATOM 4296 N N . THR B 1 255 ? 7.945 20.859 -17.703 1 96.69 255 THR B N 1
ATOM 4297 C CA . THR B 1 255 ? 8.828 21.812 -18.359 1 96.69 255 THR B CA 1
ATOM 4298 C C . THR B 1 255 ? 9.477 22.734 -17.328 1 96.69 255 THR B C 1
ATOM 4300 O O . THR B 1 255 ? 10.18 23.688 -17.703 1 96.69 255 THR B O 1
ATOM 4303 N N . SER B 1 256 ? 9.219 22.453 -16.062 1 95.19 256 SER B N 1
ATOM 4304 C CA . SER B 1 256 ? 9.828 23.297 -15.039 1 95.19 256 SER B CA 1
ATOM 4305 C C . SER B 1 256 ? 11.32 23.031 -14.922 1 95.19 256 SER B C 1
ATOM 4307 O O . SER B 1 256 ? 11.758 21.875 -14.898 1 95.19 256 SER B O 1
ATOM 4309 N N . THR B 1 257 ? 12.148 24.094 -14.766 1 90.75 257 THR B N 1
ATOM 4310 C CA . THR B 1 257 ? 13.578 23.969 -14.539 1 90.75 257 THR B CA 1
ATOM 4311 C C . THR B 1 257 ? 13.945 24.391 -13.117 1 90.75 257 THR B C 1
ATOM 4313 O O . THR B 1 257 ? 15.094 24.719 -12.836 1 90.75 257 THR B O 1
ATOM 4316 N N . PHE B 1 258 ? 12.938 24.406 -12.328 1 86.81 258 PHE B N 1
ATOM 4317 C CA . PHE B 1 258 ? 13.125 24.828 -10.945 1 86.81 258 PHE B CA 1
ATOM 4318 C C . PHE B 1 258 ? 14.133 23.922 -10.242 1 86.81 258 PHE B C 1
ATOM 4320 O O . PHE B 1 258 ? 14.078 22.703 -10.375 1 86.81 258 PHE B O 1
ATOM 4327 N N . VAL B 1 259 ? 15.047 24.5 -9.586 1 85 259 VAL B N 1
ATOM 4328 C CA . VAL B 1 259 ? 15.992 23.828 -8.711 1 85 259 VAL B CA 1
ATOM 4329 C C . VAL B 1 259 ? 15.844 24.344 -7.281 1 85 259 VAL B C 1
ATOM 4331 O O . VAL B 1 259 ? 15.836 25.562 -7.059 1 85 259 VAL B O 1
ATOM 4334 N N . PHE B 1 260 ? 15.633 23.438 -6.371 1 87.12 260 PHE B N 1
ATOM 4335 C CA . PHE B 1 260 ? 15.469 23.844 -4.977 1 87.12 260 PHE B CA 1
ATOM 4336 C C . PHE B 1 260 ? 16.703 24.594 -4.48 1 87.12 260 PHE B C 1
ATOM 4338 O O . PHE B 1 260 ? 17.828 24.094 -4.59 1 87.12 260 PHE B O 1
ATOM 4345 N N . GLU B 1 261 ? 16.453 25.797 -4.082 1 82.88 261 GLU B N 1
ATOM 4346 C CA . GLU B 1 261 ? 17.422 26.609 -3.355 1 82.88 261 GLU B CA 1
ATOM 4347 C C . GLU B 1 261 ? 16.906 26.984 -1.97 1 82.88 261 GLU B C 1
ATOM 4349 O O . GLU B 1 261 ? 15.922 27.703 -1.844 1 82.88 261 GLU B O 1
ATOM 4354 N N . HIS B 1 262 ? 17.609 26.469 -1.021 1 83.12 262 HIS B N 1
ATOM 4355 C CA . HIS B 1 262 ? 17.188 26.641 0.36 1 83.12 262 HIS B CA 1
ATOM 4356 C C . HIS B 1 262 ? 16.875 28.109 0.667 1 83.12 262 HIS B C 1
ATOM 4358 O O . HIS B 1 262 ? 15.883 28.422 1.322 1 83.12 262 HIS B O 1
ATOM 4364 N N . SER B 1 263 ? 17.688 28.953 0.156 1 76.5 263 SER B N 1
ATOM 4365 C CA . SER B 1 263 ? 17.562 30.375 0.445 1 76.5 263 SER B CA 1
ATOM 4366 C C . SER B 1 263 ? 16.266 30.938 -0.126 1 76.5 263 SER B C 1
ATOM 4368 O O . SER B 1 263 ? 15.742 31.938 0.375 1 76.5 263 SER B O 1
ATOM 4370 N N . ASP B 1 264 ? 15.766 30.281 -1.167 1 73.19 264 ASP B N 1
ATOM 4371 C CA . ASP B 1 264 ? 14.531 30.75 -1.786 1 73.19 264 ASP B CA 1
ATOM 4372 C C . ASP B 1 264 ? 13.328 30.484 -0.882 1 73.19 264 ASP B C 1
ATOM 4374 O O . ASP B 1 264 ? 12.297 31.156 -0.992 1 73.19 264 ASP B O 1
ATOM 4378 N N . PHE B 1 265 ? 13.383 29.5 -0.051 1 71.44 265 PHE B N 1
ATOM 4379 C CA . PHE B 1 265 ? 12.234 29.062 0.725 1 71.44 265 PHE B CA 1
ATOM 4380 C C . PHE B 1 265 ? 12.375 29.469 2.186 1 71.44 265 PHE B C 1
ATOM 4382 O O . PHE B 1 265 ? 11.375 29.578 2.902 1 71.44 265 PHE B O 1
ATOM 4389 N N . TRP B 1 266 ? 13.609 29.656 2.605 1 68.25 266 TRP B N 1
ATOM 4390 C CA . TRP B 1 266 ? 13.82 29.781 4.047 1 68.25 266 TRP B CA 1
ATOM 4391 C C . TRP B 1 266 ? 14.594 31.047 4.379 1 68.25 266 TRP B C 1
ATOM 4393 O O . TRP B 1 266 ? 14.883 31.312 5.547 1 68.25 266 TRP B O 1
ATOM 4403 N N . GLY B 1 267 ? 15.133 31.719 3.395 1 47.25 267 GLY B N 1
ATOM 4404 C CA . GLY B 1 267 ? 16.016 32.844 3.652 1 47.25 267 GLY B CA 1
ATOM 4405 C C . GLY B 1 267 ? 15.312 34 4.371 1 47.25 267 GLY B C 1
ATOM 4406 O O . GLY B 1 267 ? 15.867 34.594 5.305 1 47.25 267 GLY B O 1
ATOM 4407 N N . ASN B 1 268 ? 14.336 34.844 3.738 1 40.19 268 ASN B N 1
ATOM 4408 C CA . ASN B 1 268 ? 14.094 36.188 4.234 1 40.19 268 ASN B CA 1
ATOM 4409 C C . ASN B 1 268 ? 13.086 36.188 5.379 1 40.19 268 ASN B C 1
ATOM 4411 O O . ASN B 1 268 ? 12.141 35.406 5.383 1 40.19 268 ASN B O 1
#